Protein AF-0000000071098295 (afdb_homodimer)

pLDDT: mean 91.67, std 8.55, range [56.56, 98.81]

Secondary structure (DSSP, 8-state):
-EEEEEEE--GGGHHHHHHHHHHHHHHHHHHS-TT---GGG-----HHHHHHHHHSSS-S-EEEEEEEESSHHHHHHT--EEEEEEEEEEEEETTTEEEEEE--EEE-GGGTTSSHHHHHHHHHHHHHHHTT-SEEEEEEETT-HHHHHHHHHTT-EEHHHHS-EEEEEEEHHHHHHHHHH----EETTEEEEE-/-EEEEEEE--GGGHHHHHHHHHHHHHHHHHHS-TT---GGG-----HHHHHHHHHSSS-S-EEEEEEEESSHHHHHHT--EEEEEEEEEEEEETTTEEEEEE--EEE-GGGTTSSHHHHHHHHHHHHHHHTT-SEEEEEEETT-HHHHHHHHHTT-EEHHHHS-EEEEEEEHHHHHHHHHH----EETTEEEEE-

Solvent-accessible surface area (backbone atoms only — not comparable to full-atom values): 20412 Å² total; per-residue (Å²): 93,38,37,36,37,39,28,73,58,51,76,84,43,24,60,58,50,41,52,50,52,52,47,52,34,51,54,49,61,72,65,49,59,94,77,43,76,60,66,83,52,45,71,67,52,45,44,66,53,52,34,49,40,43,66,45,99,71,50,52,32,48,42,34,33,30,29,44,20,75,36,70,70,37,52,75,64,68,66,54,45,78,47,30,39,36,33,41,24,59,33,51,32,80,24,60,33,50,21,22,35,34,60,46,71,49,62,46,76,91,64,60,92,70,67,52,63,63,51,54,49,31,52,47,41,43,53,30,48,75,72,63,25,41,31,40,33,34,72,44,51,68,84,41,55,68,61,52,52,54,42,45,74,61,61,37,42,48,38,29,76,53,61,36,36,33,38,34,36,32,46,46,68,48,39,52,51,41,48,72,67,60,66,76,45,77,56,96,61,33,37,42,44,80,92,94,38,38,35,38,39,29,74,59,51,75,85,42,24,60,58,50,41,53,52,52,52,48,51,35,50,54,49,63,71,66,49,60,93,79,43,75,60,64,82,53,43,71,67,52,45,41,66,53,51,34,49,39,43,67,44,98,72,49,53,33,48,42,35,33,30,28,44,19,76,37,70,69,38,52,75,65,68,66,53,46,78,48,31,37,37,33,42,24,58,31,52,31,81,24,60,33,49,21,22,35,33,61,46,72,48,63,44,76,92,64,61,93,68,68,51,64,63,50,52,50,32,53,47,42,43,52,31,49,75,71,62,25,42,30,39,32,35,72,44,52,67,82,41,56,69,60,53,51,55,42,46,72,61,61,37,43,46,38,29,77,53,61,34,36,34,40,34,36,33,46,46,68,49,38,53,50,40,48,71,66,60,68,76,43,76,57,96,58,32,36,42,44,81,94

Structure (mmCIF, N/CA/C/O backbone):
data_AF-0000000071098295-model_v1
#
loop_
_entity.id
_entity.type
_entity.pdbx_description
1 polymer 'N-acetyltransferase domain-containing protein'
#
loop_
_atom_site.group_PDB
_atom_site.id
_atom_site.type_symbol
_atom_site.label_atom_id
_atom_site.label_alt_id
_atom_site.label_comp_id
_atom_site.label_asym_id
_atom_site.label_entity_id
_atom_site.label_seq_id
_atom_site.pdbx_PDB_ins_code
_atom_site.Cartn_x
_atom_site.Cartn_y
_atom_site.Cartn_z
_atom_site.occupancy
_atom_site.B_iso_or_equiv
_atom_site.auth_seq_id
_atom_site.auth_comp_id
_atom_site.auth_asym_id
_atom_site.auth_atom_id
_atom_site.pdbx_PDB_model_num
ATOM 1 N N . MET A 1 1 ? -6.328 35.625 16.609 1 88.81 1 MET A N 1
ATOM 2 C CA . MET A 1 1 ? -6.93 34.531 15.852 1 88.81 1 MET A CA 1
ATOM 3 C C . MET A 1 1 ? -5.887 33.844 14.992 1 88.81 1 MET A C 1
ATOM 5 O O . MET A 1 1 ? -5.094 34.469 14.312 1 88.81 1 MET A O 1
ATOM 9 N N . VAL A 1 2 ? -5.77 32.594 15.172 1 93.06 2 VAL A N 1
ATOM 10 C CA . VAL A 1 2 ? -4.848 31.797 14.367 1 93.06 2 VAL A CA 1
ATOM 11 C C . VAL A 1 2 ? -5.586 31.203 13.164 1 93.06 2 VAL A C 1
ATOM 13 O O . VAL A 1 2 ? -6.719 30.734 13.297 1 93.06 2 VAL A O 1
ATOM 16 N N . TYR A 1 3 ? -4.961 31.359 12 1 94.81 3 TYR A N 1
ATOM 17 C CA . TYR A 1 3 ? -5.543 30.828 10.773 1 94.81 3 TYR A CA 1
ATOM 18 C C . TYR A 1 3 ? -4.734 29.641 10.266 1 94.81 3 TYR A C 1
ATOM 20 O O . TYR A 1 3 ? -3.506 29.703 10.172 1 94.81 3 TYR A O 1
ATOM 28 N N . TYR A 1 4 ? -5.398 28.578 9.992 1 95.88 4 TYR A N 1
ATOM 29 C CA . TYR A 1 4 ? -4.793 27.422 9.32 1 95.88 4 TYR A CA 1
ATOM 30 C C . TYR A 1 4 ? -5.348 27.266 7.914 1 95.88 4 TYR A C 1
ATOM 32 O O . TYR A 1 4 ? -6.559 27.359 7.699 1 95.88 4 TYR A O 1
ATOM 40 N N . VAL A 1 5 ? -4.477 27.094 6.945 1 96.62 5 VAL A N 1
ATOM 41 C CA . VAL A 1 5 ? -4.887 26.891 5.559 1 96.62 5 VAL A CA 1
ATOM 42 C C . VAL A 1 5 ? -4.418 25.516 5.09 1 96.62 5 VAL A C 1
ATOM 44 O O . VAL A 1 5 ? -3.229 25.188 5.16 1 96.62 5 VAL A O 1
ATOM 47 N N . ILE A 1 6 ? -5.312 24.672 4.633 1 96.88 6 ILE A N 1
ATOM 48 C CA . ILE A 1 6 ? -4.996 23.375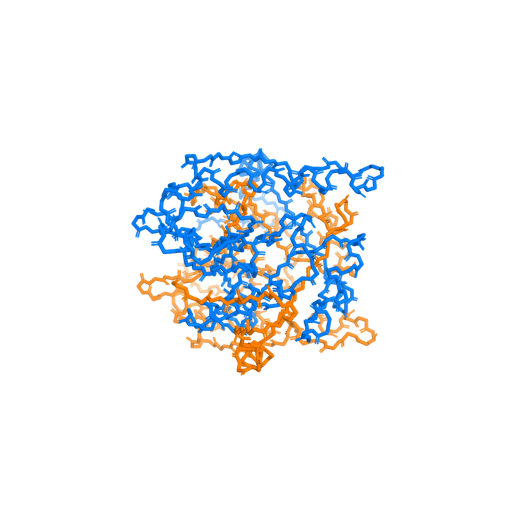 4.027 1 96.88 6 ILE A CA 1
ATOM 49 C C . ILE A 1 6 ? -5.066 23.484 2.506 1 96.88 6 ILE A C 1
ATOM 51 O O . ILE A 1 6 ? -6.059 23.984 1.959 1 96.88 6 ILE A O 1
ATOM 55 N N . ARG A 1 7 ? -4.07 23.094 1.853 1 97.38 7 ARG A N 1
ATOM 56 C CA . ARG A 1 7 ? -4.023 23.172 0.395 1 97.38 7 ARG A CA 1
ATOM 57 C C . ARG A 1 7 ? -3.154 22.062 -0.178 1 97.38 7 ARG A C 1
ATOM 59 O O . ARG A 1 7 ? -2.4 21.406 0.554 1 97.38 7 ARG A O 1
ATOM 66 N N . LYS A 1 8 ? -3.311 21.859 -1.551 1 98.25 8 LYS A N 1
ATOM 67 C CA . LYS A 1 8 ? -2.443 20.906 -2.244 1 98.25 8 LYS A CA 1
ATOM 68 C C . LYS A 1 8 ? -0.991 21.375 -2.227 1 98.25 8 LYS A C 1
ATOM 70 O O . LYS A 1 8 ? -0.716 22.562 -2.35 1 98.25 8 LYS A O 1
ATOM 75 N N . GLY A 1 9 ? -0.051 20.453 -2.047 1 98.56 9 GLY A N 1
ATOM 76 C CA . GLY A 1 9 ? 1.371 20.75 -2.088 1 98.56 9 GLY A CA 1
ATOM 77 C C . GLY A 1 9 ? 1.841 21.234 -3.447 1 98.56 9 GLY A C 1
ATOM 78 O O . GLY A 1 9 ? 1.305 20.828 -4.477 1 98.56 9 GLY A O 1
ATOM 79 N N . ARG A 1 10 ? 2.834 22.109 -3.428 1 98.19 10 ARG A N 1
ATOM 80 C CA . ARG A 1 10 ? 3.492 22.641 -4.617 1 98.19 10 ARG A CA 1
ATOM 81 C C . ARG A 1 10 ? 4.984 22.328 -4.609 1 98.19 10 ARG A C 1
ATOM 83 O O . ARG A 1 10 ? 5.531 21.922 -3.582 1 98.19 10 ARG A O 1
ATOM 90 N N . PRO A 1 11 ? 5.605 22.438 -5.805 1 98.25 11 PRO A N 1
ATOM 91 C CA . PRO A 1 11 ? 7.035 22.125 -5.852 1 98.25 11 PRO A CA 1
ATOM 92 C C . PRO A 1 11 ? 7.844 22.891 -4.809 1 98.25 11 PRO A C 1
ATOM 94 O O . PRO A 1 11 ? 8.75 22.312 -4.188 1 98.25 11 PRO A O 1
ATOM 97 N N . ASP A 1 12 ? 7.496 24.078 -4.52 1 97.81 12 ASP A N 1
ATOM 98 C CA . ASP A 1 12 ? 8.258 24.922 -3.605 1 97.81 12 ASP A CA 1
ATOM 99 C C . ASP A 1 12 ? 8.039 24.5 -2.156 1 97.81 12 ASP A C 1
ATOM 101 O O . ASP A 1 12 ? 8.766 24.938 -1.26 1 97.81 12 ASP A O 1
ATOM 105 N N . ASP A 1 13 ? 7.066 23.641 -1.934 1 98.44 13 ASP A N 1
ATOM 106 C CA . ASP A 1 13 ? 6.777 23.172 -0.58 1 98.44 13 ASP A CA 1
ATOM 107 C C . ASP A 1 13 ? 7.652 21.984 -0.207 1 98.44 13 ASP A C 1
ATOM 109 O O . ASP A 1 13 ? 7.645 21.531 0.941 1 98.44 13 ASP A O 1
ATOM 113 N N . CYS A 1 14 ? 8.445 21.453 -1.119 1 98.5 14 CYS A N 1
ATOM 114 C CA . CYS A 1 14 ? 9.102 20.156 -0.92 1 98.5 14 CYS A CA 1
ATOM 115 C C . CYS A 1 14 ? 10.18 20.266 0.15 1 98.5 14 CYS A C 1
ATOM 117 O O . CYS A 1 14 ? 10.477 19.281 0.84 1 98.5 14 CYS A O 1
ATOM 119 N N . GLY A 1 15 ? 10.773 21.406 0.298 1 98.44 15 GLY A N 1
ATOM 120 C CA . GLY A 1 15 ? 11.688 21.594 1.414 1 98.44 15 GLY A CA 1
ATOM 121 C C . GLY A 1 15 ? 11.023 21.422 2.766 1 98.44 15 GLY A C 1
ATOM 122 O O . GLY A 1 15 ? 11.547 20.719 3.637 1 98.44 15 GLY A O 1
ATOM 123 N N . ALA A 1 16 ? 9.914 22.094 2.936 1 98.44 16 ALA A N 1
ATOM 124 C CA . ALA A 1 16 ? 9.148 21.984 4.176 1 98.44 16 ALA A CA 1
ATOM 125 C C . ALA A 1 16 ? 8.633 20.562 4.371 1 98.44 16 ALA A C 1
ATOM 127 O O . ALA A 1 16 ? 8.617 20.047 5.496 1 98.44 16 ALA A O 1
ATOM 128 N N . LEU A 1 17 ? 8.195 19.953 3.279 1 98.5 17 LEU A N 1
ATOM 129 C CA . LEU A 1 17 ? 7.742 18.562 3.354 1 98.5 17 LEU A CA 1
ATOM 130 C C . LEU A 1 17 ? 8.844 17.656 3.887 1 98.5 17 LEU A C 1
ATOM 132 O O . LEU A 1 17 ? 8.617 16.859 4.797 1 98.5 17 LEU A O 1
ATOM 136 N N . PHE A 1 18 ? 10.039 17.828 3.314 1 98.44 18 PHE A N 1
ATOM 137 C CA . PHE A 1 18 ? 11.156 16.984 3.732 1 98.44 18 PHE A CA 1
ATOM 138 C C . PHE A 1 18 ? 11.484 17.219 5.203 1 98.44 18 PHE A C 1
ATOM 140 O O . PHE A 1 18 ? 11.766 16.266 5.938 1 98.44 18 PHE A O 1
ATOM 147 N N . ARG A 1 19 ? 11.469 18.438 5.617 1 97.81 19 ARG A N 1
ATOM 148 C CA . ARG A 1 19 ? 11.695 18.766 7.023 1 97.81 19 ARG A CA 1
ATOM 149 C C . ARG A 1 19 ? 10.688 18.047 7.918 1 97.81 19 ARG A C 1
ATOM 151 O O . ARG A 1 19 ? 11.062 17.453 8.93 1 97.81 19 ARG A O 1
ATOM 158 N N . LEU A 1 20 ? 9.438 18.109 7.594 1 97.56 20 LEU A N 1
ATOM 159 C CA . LEU A 1 20 ? 8.383 17.5 8.391 1 97.56 20 LEU A CA 1
ATOM 160 C C . LEU A 1 20 ? 8.508 15.984 8.375 1 97.56 20 LEU A C 1
ATOM 162 O O . LEU A 1 20 ? 8.266 15.328 9.391 1 97.56 20 LEU A O 1
ATOM 166 N N . VAL A 1 21 ? 8.836 15.367 7.238 1 96.88 21 VAL A N 1
ATOM 167 C CA . VAL A 1 21 ? 9.07 13.93 7.141 1 96.88 21 VAL A CA 1
ATOM 168 C C . VAL A 1 21 ? 10.164 13.516 8.117 1 96.88 21 VAL A C 1
ATOM 170 O O . VAL A 1 21 ? 10.023 12.523 8.844 1 96.88 21 VAL A O 1
ATOM 173 N N . THR A 1 22 ? 11.195 14.312 8.141 1 95.12 22 THR A N 1
ATOM 174 C CA . THR A 1 22 ? 12.305 14.031 9.047 1 95.12 22 THR A CA 1
ATOM 175 C C . THR A 1 22 ? 11.867 14.156 10.5 1 95.12 22 THR A C 1
ATOM 177 O O . THR A 1 22 ? 12.281 13.359 11.352 1 95.12 22 THR A O 1
ATOM 180 N N . GLU A 1 23 ? 11.047 15.086 10.766 1 92.31 23 GLU A N 1
ATOM 181 C CA . GLU A 1 23 ? 10.523 15.273 12.109 1 92.31 23 GLU A CA 1
ATOM 182 C C . GLU A 1 23 ? 9.672 14.078 12.539 1 92.31 23 GLU A C 1
ATOM 184 O O . GLU A 1 23 ? 9.719 13.656 13.695 1 92.31 23 GLU A O 1
ATOM 189 N N . THR A 1 24 ? 8.859 13.555 11.633 1 89.81 24 THR A N 1
ATOM 190 C CA . THR A 1 24 ? 8.039 12.391 11.938 1 89.81 24 THR A CA 1
ATOM 191 C C . THR A 1 24 ? 8.914 11.195 12.305 1 89.81 24 THR A C 1
ATOM 193 O O . THR A 1 24 ? 8.602 10.453 13.234 1 89.81 24 THR A O 1
ATOM 196 N N . ALA A 1 25 ? 9.961 11.016 11.516 1 88.12 25 ALA A N 1
ATOM 197 C CA . ALA A 1 25 ? 10.891 9.914 11.766 1 88.12 25 ALA A CA 1
ATOM 198 C C . ALA A 1 25 ? 11.539 10.047 13.141 1 88.12 25 ALA A C 1
ATOM 200 O O . ALA A 1 25 ? 11.68 9.055 13.867 1 88.12 25 ALA A O 1
ATOM 201 N N . GLU A 1 26 ? 11.898 11.266 13.461 1 86.19 26 GLU A N 1
ATOM 202 C CA . GLU A 1 26 ? 12.516 11.531 14.758 1 86.19 26 GLU A CA 1
ATOM 203 C C . GLU A 1 26 ? 11.531 11.281 15.898 1 86.19 26 GLU A C 1
ATOM 205 O O . GLU A 1 26 ? 11.898 10.703 16.922 1 86.19 26 GLU A O 1
ATOM 210 N N . PHE A 1 27 ? 10.359 11.766 15.688 1 83.38 27 PHE A N 1
ATOM 211 C CA . PHE A 1 27 ? 9.32 11.562 16.688 1 83.38 27 PHE A CA 1
ATOM 212 C C . PHE A 1 27 ? 9.094 10.07 16.938 1 83.38 27 PHE A C 1
ATOM 214 O O . PHE A 1 27 ? 9 9.641 18.094 1 83.38 27 PHE A O 1
ATOM 221 N N . SER A 1 28 ? 9.031 9.305 15.883 1 80.69 28 SER A N 1
ATOM 222 C CA . SER A 1 28 ? 8.82 7.863 15.969 1 80.69 28 SER A CA 1
ATOM 223 C C . SER A 1 28 ? 9.992 7.172 16.656 1 80.69 28 SER A C 1
ATOM 225 O O . SER A 1 28 ? 9.797 6.23 17.438 1 80.69 28 SER A O 1
ATOM 227 N N . SER A 1 29 ? 11.148 7.59 16.375 1 78.38 29 SER A N 1
ATOM 228 C CA . SER A 1 29 ? 12.352 6.992 16.953 1 78.38 29 SER A CA 1
ATOM 229 C C . SER A 1 29 ? 12.414 7.211 18.453 1 78.38 29 SER A C 1
ATOM 231 O O . SER A 1 29 ? 12.961 6.379 19.188 1 78.38 29 SER A O 1
ATOM 233 N N . GLN A 1 30 ? 11.891 8.297 18.859 1 76.06 30 GLN A N 1
ATOM 234 C CA . GLN A 1 30 ? 11.922 8.641 20.281 1 76.06 30 GLN A CA 1
ATOM 235 C C . GLN A 1 30 ? 10.906 7.809 21.062 1 76.06 30 GLN A C 1
ATOM 237 O O . GLN A 1 30 ? 11.039 7.648 22.281 1 76.06 30 GLN A O 1
ATOM 242 N N . LYS A 1 31 ? 9.961 7.355 20.438 1 76.75 31 LYS A N 1
ATOM 243 C CA . LYS A 1 31 ? 8.875 6.668 21.125 1 76.75 31 LYS A CA 1
ATOM 244 C C . LYS A 1 31 ? 8.984 5.156 20.953 1 76.75 31 LYS A C 1
ATOM 246 O O . LYS A 1 31 ? 8.312 4.398 21.672 1 76.75 31 LYS A O 1
ATOM 251 N N . LYS A 1 32 ? 9.758 4.859 20.094 1 69.06 32 LYS A N 1
ATOM 252 C CA . LYS A 1 32 ? 9.867 3.449 19.734 1 69.06 32 LYS A CA 1
ATOM 253 C C . LYS A 1 32 ? 10.477 2.641 20.875 1 69.06 32 LYS A C 1
ATOM 255 O O . LYS A 1 32 ? 11.266 3.164 21.656 1 69.06 32 LYS A O 1
ATOM 260 N N . HIS A 1 33 ? 9.867 1.413 20.984 1 64.25 33 HIS A N 1
ATOM 261 C CA . HIS A 1 33 ? 10.344 0.45 21.969 1 64.25 33 HIS A CA 1
ATOM 262 C C . HIS A 1 33 ? 11.82 0.138 21.766 1 64.25 33 HIS A C 1
ATOM 264 O O . HIS A 1 33 ? 12.305 0.112 20.625 1 64.25 33 HIS A O 1
ATOM 270 N N . PRO A 1 34 ? 12.297 -0.112 22.938 1 60.75 34 PRO A N 1
ATOM 271 C CA . PRO A 1 34 ? 13.672 -0.623 22.891 1 60.75 34 PRO A CA 1
ATOM 272 C C . PRO A 1 34 ? 13.789 -1.942 22.141 1 60.75 34 PRO A C 1
ATOM 274 O O . PRO A 1 34 ? 12.898 -2.797 22.234 1 60.75 34 PRO A O 1
ATOM 277 N N . GLY A 1 35 ? 14.359 -1.912 20.797 1 58.19 35 GLY A N 1
ATOM 278 C CA . GLY A 1 35 ? 14.57 -3.1 19.984 1 58.19 35 GLY A CA 1
ATOM 279 C C . GLY A 1 35 ? 14.047 -2.955 18.578 1 58.19 35 GLY A C 1
ATOM 280 O O . GLY A 1 35 ? 14.242 -3.844 17.734 1 58.19 35 GLY A O 1
ATOM 281 N N . SER A 1 36 ? 13.289 -1.967 18.469 1 61.66 36 SER A N 1
ATOM 282 C CA . SER A 1 36 ? 12.859 -1.739 17.094 1 61.66 36 SER A CA 1
ATOM 283 C C . SER A 1 36 ? 14.031 -1.365 16.203 1 61.66 36 SER A C 1
ATOM 285 O O . SER A 1 36 ? 14.984 -0.717 16.641 1 61.66 36 SER A O 1
ATOM 287 N N . ASP A 1 37 ? 14.367 -2.09 15.156 1 59.22 37 ASP A N 1
ATOM 288 C CA . ASP A 1 37 ? 15.484 -1.801 14.266 1 59.22 37 ASP A CA 1
ATOM 289 C C . ASP A 1 37 ? 15.195 -0.568 13.406 1 59.22 37 ASP A C 1
ATOM 291 O O . ASP A 1 37 ? 16.062 -0.119 12.648 1 59.22 37 ASP A O 1
ATOM 295 N N . ASP A 1 38 ? 14.383 0.344 13.797 1 56.88 38 ASP A N 1
ATOM 296 C CA . ASP A 1 38 ? 13.984 1.62 13.203 1 56.88 38 ASP A CA 1
ATOM 297 C C . ASP A 1 38 ? 14.133 1.594 11.688 1 56.88 38 ASP A C 1
ATOM 299 O O . ASP A 1 38 ? 14.164 2.645 11.039 1 56.88 38 ASP A O 1
ATOM 303 N N . ARG A 1 39 ? 14.312 0.585 11.102 1 63.72 39 ARG A N 1
ATOM 304 C CA . ARG A 1 39 ? 14.734 0.533 9.703 1 63.72 39 ARG A CA 1
ATOM 305 C C . ARG A 1 39 ? 13.609 0.969 8.773 1 63.72 39 ARG A C 1
ATOM 307 O O . ARG A 1 39 ? 13.859 1.561 7.719 1 63.72 39 ARG A O 1
ATOM 314 N N . ASP A 1 40 ? 12.406 0.859 9.211 1 69.62 40 ASP A N 1
ATOM 315 C CA . ASP A 1 40 ? 11.289 1.168 8.312 1 69.62 40 ASP A CA 1
ATOM 316 C C . ASP A 1 40 ? 11.023 2.67 8.266 1 69.62 40 ASP A C 1
ATOM 318 O O . ASP A 1 40 ? 10.484 3.182 7.285 1 69.62 40 ASP A O 1
ATOM 322 N N . THR A 1 41 ? 11.547 3.363 9.344 1 77 41 THR A N 1
ATOM 323 C CA . THR A 1 41 ? 11.273 4.797 9.391 1 77 41 THR A CA 1
ATOM 324 C C . THR A 1 41 ? 12.547 5.598 9.125 1 77 41 THR A C 1
ATOM 326 O O . THR A 1 41 ? 12.562 6.816 9.312 1 77 41 THR A O 1
ATOM 329 N N . THR A 1 42 ? 13.492 4.859 8.766 1 85.81 42 THR A N 1
ATOM 330 C CA . THR A 1 42 ? 14.688 5.578 8.344 1 85.81 42 THR A CA 1
ATOM 331 C C . THR A 1 42 ? 14.438 6.328 7.035 1 85.81 42 THR A C 1
ATOM 333 O O . THR A 1 42 ? 14.008 5.734 6.047 1 85.81 42 THR A O 1
ATOM 336 N N . VAL A 1 43 ? 14.789 7.586 7.094 1 93.38 43 VAL A N 1
ATOM 337 C CA . VAL A 1 43 ? 14.531 8.43 5.93 1 93.38 43 VAL A CA 1
ATOM 338 C C . VAL A 1 43 ? 15.602 8.188 4.875 1 93.38 43 VAL A C 1
ATOM 340 O O . VAL A 1 43 ? 16.781 8.477 5.102 1 93.38 43 VAL A O 1
ATOM 343 N N . GLU A 1 44 ? 15.203 7.66 3.795 1 94.06 44 GLU A N 1
ATOM 344 C CA . GLU A 1 44 ? 16.109 7.422 2.674 1 94.06 44 GLU A CA 1
ATOM 345 C C . GLU A 1 44 ?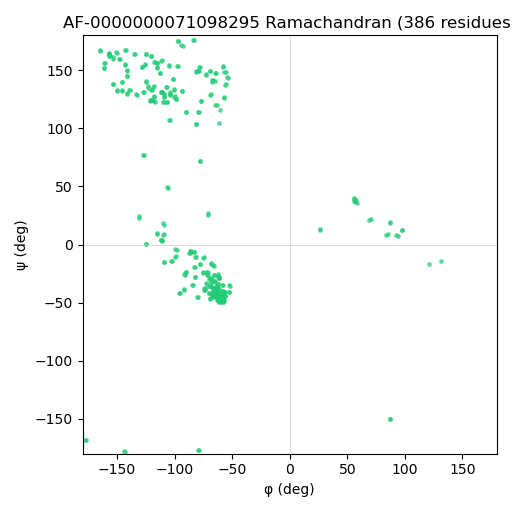 15.773 8.328 1.493 1 94.06 44 GLU A C 1
ATOM 347 O O . GLU A 1 44 ? 16.391 8.234 0.436 1 94.06 44 GLU A O 1
ATOM 352 N N . THR A 1 45 ? 14.836 9.203 1.657 1 96.19 45 THR A N 1
ATOM 353 C CA . THR A 1 45 ? 14.461 10.172 0.641 1 96.19 45 THR A CA 1
ATOM 354 C C . THR A 1 45 ? 15.148 11.516 0.889 1 96.19 45 THR A C 1
ATOM 356 O O . THR A 1 45 ? 15.961 11.633 1.812 1 96.19 45 THR A O 1
ATOM 359 N N . SER A 1 46 ? 14.984 12.438 0.001 1 97.62 46 SER A N 1
ATOM 360 C CA . SER A 1 46 ? 15.469 13.812 0.066 1 97.62 46 SER A CA 1
ATOM 361 C C . SER A 1 46 ? 14.461 14.789 -0.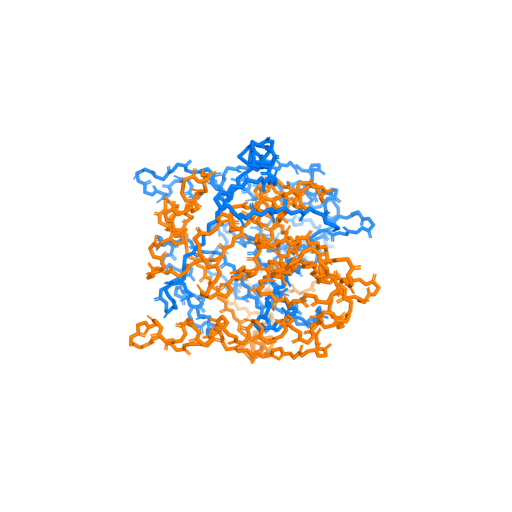533 1 97.62 46 SER A C 1
ATOM 363 O O . SER A 1 46 ? 13.461 14.367 -1.129 1 97.62 46 SER A O 1
ATOM 365 N N . GLU A 1 47 ? 14.773 16.062 -0.233 1 98.25 47 GLU A N 1
ATOM 366 C CA . GLU A 1 47 ? 13.938 17.078 -0.849 1 98.25 47 GLU A CA 1
ATOM 367 C C . GLU A 1 47 ? 13.859 16.891 -2.361 1 98.25 47 GLU A C 1
ATOM 369 O O . GLU A 1 47 ? 12.781 17.016 -2.953 1 98.25 47 GLU A O 1
ATOM 374 N N . GLU A 1 48 ? 14.945 16.562 -2.965 1 98.06 48 GLU A N 1
ATOM 375 C CA . GLU A 1 48 ? 15.031 16.406 -4.414 1 98.06 48 GLU A CA 1
ATOM 376 C C . GLU A 1 48 ? 14.219 15.195 -4.875 1 98.06 48 GLU A C 1
ATOM 378 O O . GLU A 1 48 ? 13.508 15.266 -5.875 1 98.06 48 GLU A O 1
ATOM 383 N N . ILE A 1 49 ? 14.312 14.156 -4.191 1 97.69 49 ILE A N 1
ATOM 384 C CA . ILE A 1 49 ? 13.609 12.93 -4.535 1 97.69 49 ILE A CA 1
ATOM 385 C C . ILE A 1 49 ? 12.102 13.148 -4.391 1 97.69 49 ILE A C 1
ATOM 387 O O . ILE A 1 49 ? 11.328 12.773 -5.277 1 97.69 49 ILE A O 1
ATOM 391 N N . LEU A 1 50 ? 11.711 13.781 -3.266 1 98.38 50 LEU A N 1
ATOM 392 C CA . LEU A 1 50 ? 10.297 14.062 -3.045 1 98.38 50 LEU A CA 1
ATOM 393 C C . LEU A 1 50 ? 9.75 14.969 -4.141 1 98.38 50 LEU A C 1
ATOM 395 O O . LEU A 1 50 ? 8.641 14.742 -4.641 1 98.38 50 LEU A O 1
ATOM 399 N N . ARG A 1 51 ? 10.508 15.977 -4.492 1 98.5 51 ARG A N 1
ATOM 400 C CA . ARG A 1 51 ? 10.094 16.906 -5.535 1 98.5 51 ARG A CA 1
ATOM 401 C C . ARG A 1 51 ? 9.93 16.188 -6.871 1 98.5 51 ARG A C 1
ATOM 403 O O . ARG A 1 51 ? 8.922 16.375 -7.562 1 98.5 51 ARG A O 1
ATOM 410 N N . ARG A 1 52 ? 10.836 15.398 -7.223 1 97.69 52 ARG A N 1
ATOM 411 C CA . ARG A 1 52 ? 10.789 14.641 -8.469 1 97.69 52 ARG A CA 1
ATOM 412 C C . ARG A 1 52 ? 9.594 13.695 -8.484 1 97.69 52 ARG A C 1
ATOM 414 O O . ARG A 1 52 ? 8.836 13.664 -9.461 1 97.69 52 ARG A O 1
ATOM 421 N N . ASP A 1 53 ? 9.422 12.977 -7.438 1 97.88 53 ASP A N 1
ATOM 422 C CA . ASP A 1 53 ? 8.414 11.93 -7.391 1 97.88 53 ASP A CA 1
ATOM 423 C C . ASP A 1 53 ? 7.008 12.523 -7.324 1 97.88 53 ASP A C 1
ATOM 425 O O . ASP A 1 53 ? 6.047 11.906 -7.797 1 97.88 53 ASP A O 1
ATOM 429 N N . ALA A 1 54 ? 6.859 13.727 -6.793 1 98.31 54 ALA A N 1
ATOM 430 C CA . ALA A 1 54 ? 5.539 14.336 -6.621 1 98.31 54 ALA A CA 1
ATOM 431 C C . ALA A 1 54 ? 5.16 15.172 -7.84 1 98.31 54 ALA A C 1
ATOM 433 O O . ALA A 1 54 ? 3.975 15.398 -8.102 1 98.31 54 ALA A O 1
ATOM 434 N N . PHE A 1 55 ? 6.109 15.688 -8.594 1 97.94 55 PHE A N 1
ATOM 435 C CA . PHE A 1 55 ? 5.777 16.688 -9.602 1 97.94 55 PHE A CA 1
ATOM 436 C C . PHE A 1 55 ? 6.398 16.328 -10.945 1 97.94 55 PHE A C 1
ATOM 438 O O . PHE A 1 55 ? 6.527 17.172 -11.828 1 97.94 55 PHE A O 1
ATOM 445 N N . SER A 1 56 ? 6.688 15.117 -11.211 1 94.94 56 SER A N 1
ATOM 446 C CA . SER A 1 56 ? 7.117 14.656 -12.523 1 94.94 56 SER A CA 1
ATOM 447 C C . SER A 1 56 ? 5.93 14.469 -13.461 1 94.94 56 SER A C 1
ATOM 449 O O . SER A 1 56 ? 4.793 14.781 -13.102 1 94.94 56 SER A O 1
ATOM 451 N N . ASP A 1 57 ? 6.109 13.969 -14.742 1 92.75 57 ASP A N 1
ATOM 452 C CA . ASP A 1 57 ? 5.055 13.711 -15.719 1 92.75 57 ASP A CA 1
ATOM 453 C C . ASP A 1 57 ? 4.137 12.586 -15.25 1 92.75 57 ASP A C 1
ATOM 455 O O . ASP A 1 57 ? 2.979 12.508 -15.664 1 92.75 57 ASP A O 1
ATOM 459 N N . ARG A 1 58 ? 4.664 11.711 -14.422 1 91.75 58 ARG A N 1
ATOM 460 C CA . ARG A 1 58 ? 3.9 10.633 -13.805 1 91.75 58 ARG A CA 1
ATOM 461 C C . ARG A 1 58 ? 4.078 10.641 -12.289 1 91.75 58 ARG A C 1
ATOM 463 O O . ARG A 1 58 ? 4.816 9.82 -11.742 1 91.75 58 ARG A O 1
ATOM 470 N N . PRO A 1 59 ? 3.416 11.547 -11.641 1 96.31 59 PRO A N 1
ATOM 471 C CA . PRO A 1 59 ? 3.609 11.664 -10.195 1 96.31 59 PRO A CA 1
ATOM 472 C C . PRO A 1 59 ? 3.342 10.359 -9.453 1 96.31 59 PRO A C 1
ATOM 474 O O . PRO A 1 59 ? 2.379 9.656 -9.758 1 96.31 59 PRO A O 1
ATOM 477 N N . GLN A 1 60 ? 4.184 10.086 -8.531 1 96.94 60 GLN A N 1
ATOM 478 C CA . GLN A 1 60 ? 4.082 8.859 -7.746 1 96.94 60 GLN A CA 1
ATOM 479 C C . GLN A 1 60 ? 3.236 9.07 -6.496 1 96.94 60 GLN A C 1
ATOM 481 O O . GLN A 1 60 ? 2.771 8.102 -5.883 1 96.94 60 GLN A O 1
ATOM 486 N N . PHE A 1 61 ? 3.18 10.312 -6.094 1 98.44 61 PHE A N 1
ATOM 487 C CA . PHE A 1 61 ? 2.326 10.664 -4.965 1 98.44 61 PHE A CA 1
ATOM 488 C C . PHE A 1 61 ? 1.96 12.148 -5.004 1 98.44 61 PHE A C 1
ATOM 490 O O . PHE A 1 61 ? 2.504 12.906 -5.812 1 98.44 61 PHE A O 1
ATOM 497 N N . SER A 1 62 ? 0.977 12.5 -4.262 1 98.5 62 SER A N 1
ATOM 498 C CA . SER A 1 62 ? 0.62 13.891 -3.982 1 98.5 62 SER A CA 1
ATOM 499 C C . SER A 1 62 ? 0.561 14.156 -2.482 1 98.5 62 SER A C 1
ATOM 501 O O . SER A 1 62 ? 0.635 13.219 -1.68 1 98.5 62 SER A O 1
ATOM 503 N N . PHE A 1 63 ? 0.577 15.383 -2.162 1 98.81 63 PHE A N 1
ATOM 504 C CA . PHE A 1 63 ? 0.504 15.695 -0.739 1 98.81 63 PHE A CA 1
ATOM 505 C C . PHE A 1 63 ? -0.238 17 -0.51 1 98.81 63 PHE A C 1
ATOM 507 O O . PHE A 1 63 ? -0.455 17.766 -1.449 1 98.81 63 PHE A O 1
ATOM 514 N N . PHE A 1 64 ? -0.716 17.141 0.697 1 98.75 64 PHE A N 1
ATOM 515 C CA . PHE A 1 64 ? -1.339 18.359 1.199 1 98.75 64 PHE A CA 1
ATOM 516 C C . PHE A 1 64 ? -0.517 18.953 2.334 1 98.75 64 PHE A C 1
ATOM 518 O O . PHE A 1 64 ? 0.195 18.234 3.039 1 98.75 64 PHE A O 1
ATOM 525 N N . VAL A 1 65 ? -0.639 20.281 2.465 1 98.56 65 VAL A N 1
ATOM 526 C CA . VAL A 1 65 ? 0.082 20.953 3.549 1 98.56 65 VAL A CA 1
ATOM 527 C C . VAL A 1 65 ? -0.888 21.781 4.383 1 98.56 65 VAL A C 1
ATOM 529 O O . VAL A 1 65 ? -1.971 22.141 3.914 1 98.56 65 VAL A O 1
ATOM 532 N N . VAL A 1 66 ? -0.495 21.969 5.613 1 97.81 66 VAL A N 1
ATOM 533 C CA . VAL A 1 66 ? -1.16 22.906 6.52 1 97.81 66 VAL A CA 1
ATOM 534 C C . VAL A 1 66 ? -0.261 24.109 6.777 1 97.81 66 VAL A C 1
ATOM 536 O O . VAL A 1 66 ? 0.859 23.969 7.27 1 97.81 66 VAL A O 1
ATOM 539 N N . GLU A 1 67 ? -0.767 25.281 6.48 1 97.75 67 GLU A N 1
ATOM 540 C CA . GLU A 1 67 ? -0.086 26.531 6.801 1 97.75 67 GLU A CA 1
ATOM 541 C C . GLU A 1 67 ? -0.689 27.188 8.039 1 97.75 67 GLU A C 1
ATOM 543 O O . GLU A 1 67 ? -1.906 27.156 8.234 1 97.75 67 GLU A O 1
ATOM 548 N N . CYS A 1 68 ? 0.175 27.75 8.805 1 97.31 68 CYS A N 1
ATOM 549 C CA . CYS A 1 68 ? -0.271 28.484 9.984 1 97.31 68 CYS A CA 1
ATOM 550 C C . CYS A 1 68 ? -0.005 29.984 9.828 1 97.31 68 CYS A C 1
ATOM 552 O O . CYS A 1 68 ? 1.082 30.391 9.414 1 97.31 68 CYS A O 1
ATOM 554 N N . TYR A 1 69 ? -1.048 30.781 10.117 1 96.38 69 TYR A N 1
ATOM 555 C CA . TYR A 1 69 ? -0.987 32.219 10.164 1 96.38 69 TYR A CA 1
ATOM 556 C C . TYR A 1 69 ? -1.439 32.75 11.523 1 96.38 69 TYR A C 1
ATOM 558 O O . TYR A 1 69 ? -2.498 32.375 12.023 1 96.38 69 TYR A O 1
ATOM 566 N N . PHE A 1 70 ? -0.693 33.719 12.047 1 94.69 70 PHE A N 1
ATOM 567 C CA . PHE A 1 70 ? -0.997 34.156 13.398 1 94.69 70 PHE A CA 1
ATOM 568 C C . PHE A 1 70 ? -1.815 35.438 13.367 1 94.69 70 PHE A C 1
ATOM 570 O O . PHE A 1 70 ? -2.145 36 14.414 1 94.69 70 PHE A O 1
ATOM 577 N N . SER A 1 71 ? -2.051 36 12.156 1 94.06 71 SER A N 1
ATOM 578 C CA . SER A 1 71 ? -2.877 37.219 11.984 1 94.06 71 SER A CA 1
ATOM 579 C C . SER A 1 71 ? -3.5 37.25 10.594 1 94.06 71 SER A C 1
ATOM 581 O O . SER A 1 71 ? -3.049 36.562 9.68 1 94.06 71 SER A O 1
ATOM 583 N N . LYS A 1 72 ? -4.523 38 10.43 1 93.56 72 LYS A N 1
ATOM 584 C CA . LYS A 1 72 ? -5.152 38.219 9.125 1 93.56 72 LYS A CA 1
ATOM 585 C C . LYS A 1 72 ? -4.191 38.875 8.148 1 93.56 72 LYS A C 1
ATOM 587 O O . LYS A 1 72 ? -4.219 38.594 6.949 1 93.56 72 LYS A O 1
ATOM 592 N N . GLU A 1 73 ? -3.408 39.781 8.695 1 94.94 73 GLU A N 1
ATOM 593 C CA . GLU A 1 73 ? -2.41 40.438 7.863 1 94.94 73 GLU A CA 1
ATOM 594 C C . GLU A 1 73 ? -1.431 39.438 7.262 1 94.94 73 GLU A C 1
ATOM 596 O O . GLU A 1 73 ? -1.093 39.531 6.082 1 94.94 73 GLU A O 1
ATOM 601 N N . GLN A 1 74 ? -0.976 38.5 8.102 1 95.31 74 GLN A N 1
ATOM 602 C CA . GLN A 1 74 ? -0.081 37.438 7.629 1 95.31 74 GLN A CA 1
ATOM 603 C C . GLN A 1 74 ? -0.761 36.594 6.57 1 95.31 74 GLN A C 1
ATOM 605 O O . GLN A 1 74 ? -0.133 36.188 5.586 1 95.31 74 GLN A O 1
ATOM 610 N N . LEU A 1 75 ? -1.999 36.25 6.801 1 95.38 75 LEU A N 1
ATOM 611 C CA . LEU A 1 75 ? -2.791 35.469 5.867 1 95.38 75 LEU A CA 1
ATOM 612 C C . LEU A 1 75 ? -2.879 36.156 4.508 1 95.38 75 LEU A C 1
ATOM 614 O O . LEU A 1 75 ? -2.705 35.5 3.471 1 95.38 75 LEU A O 1
ATOM 618 N N . ASP A 1 76 ? -3.088 37.438 4.508 1 94.62 76 ASP A N 1
ATOM 619 C CA . ASP A 1 76 ? -3.225 38.188 3.277 1 94.62 76 ASP A CA 1
ATOM 620 C C . ASP A 1 76 ? -1.907 38.25 2.504 1 94.62 76 ASP A C 1
ATOM 622 O O . ASP A 1 76 ? -1.906 38.281 1.272 1 94.62 76 ASP A O 1
ATOM 626 N N . ARG A 1 77 ? -0.853 38.188 3.209 1 95.06 77 ARG A N 1
ATOM 627 C CA . ARG A 1 77 ? 0.469 38.219 2.592 1 95.06 77 ARG A CA 1
ATOM 628 C C . ARG A 1 77 ? 0.929 36.844 2.174 1 95.06 77 ARG A C 1
ATOM 630 O O . ARG A 1 77 ? 1.974 36.688 1.537 1 95.06 77 ARG A O 1
ATOM 637 N N . ASN A 1 78 ? 0.168 35.844 2.551 1 94 78 ASN A N 1
ATOM 638 C CA . ASN A 1 78 ? 0.512 34.438 2.26 1 94 78 ASN A CA 1
ATOM 639 C C . ASN A 1 78 ? 1.894 34.094 2.801 1 94 78 ASN A C 1
ATOM 641 O O . ASN A 1 78 ? 2.689 33.469 2.107 1 94 78 ASN A O 1
ATOM 645 N N . ASP A 1 79 ? 2.199 34.625 3.928 1 92.69 79 ASP A N 1
ATOM 646 C CA . ASP A 1 79 ? 3.494 34.438 4.57 1 92.69 79 ASP A CA 1
ATOM 647 C C . ASP A 1 79 ? 3.371 33.5 5.77 1 92.69 79 ASP A C 1
ATOM 649 O O . ASP A 1 79 ? 3.809 33.844 6.875 1 92.69 79 ASP A O 1
ATOM 653 N N . GLY A 1 80 ? 2.777 32.406 5.617 1 95.5 80 GLY A N 1
ATOM 654 C CA . GLY A 1 80 ? 2.594 31.453 6.688 1 95.5 80 GLY A CA 1
ATOM 655 C C . GLY A 1 80 ? 3.668 30.391 6.719 1 95.5 80 GLY A C 1
ATOM 656 O O . GLY A 1 80 ? 4.562 30.375 5.871 1 95.5 80 GLY A O 1
ATOM 657 N N . GLU A 1 81 ? 3.639 29.609 7.77 1 96.56 81 GLU A N 1
ATOM 658 C CA . GLU A 1 81 ? 4.57 28.5 7.945 1 96.56 81 GLU A CA 1
ATOM 659 C C . GLU A 1 81 ? 3.871 27.156 7.742 1 96.56 81 GLU A C 1
ATOM 661 O O . GLU A 1 81 ? 2.746 26.969 8.211 1 96.56 81 GLU A O 1
ATOM 666 N N . ILE A 1 82 ? 4.559 26.297 6.996 1 98.12 82 ILE A N 1
ATOM 667 C CA . ILE A 1 82 ? 4.016 24.953 6.832 1 98.12 82 ILE A CA 1
ATOM 668 C C . ILE A 1 82 ? 4.281 24.141 8.094 1 98.12 82 ILE A C 1
ATOM 670 O O . ILE A 1 82 ? 5.438 23.953 8.484 1 98.12 82 ILE A O 1
ATOM 674 N N . ILE A 1 83 ? 3.178 23.609 8.703 1 97.62 83 ILE A N 1
ATOM 675 C CA . ILE A 1 83 ? 3.322 23 10.016 1 97.62 83 ILE A CA 1
ATOM 676 C C . ILE A 1 83 ? 2.799 21.562 9.977 1 97.62 83 ILE A C 1
ATOM 678 O O . ILE A 1 83 ? 2.822 20.859 10.992 1 97.62 83 ILE A O 1
ATOM 682 N N . GLY A 1 84 ? 2.33 21.078 8.844 1 97.88 84 GLY A N 1
ATOM 683 C CA . GLY A 1 84 ? 1.805 19.734 8.711 1 97.88 84 GLY A CA 1
ATOM 684 C C . GLY A 1 84 ? 1.658 19.281 7.27 1 97.88 84 GLY A C 1
ATOM 685 O O . GLY A 1 84 ? 1.793 20.094 6.348 1 97.88 84 GLY A O 1
ATOM 686 N N . PHE A 1 85 ? 1.443 17.984 7.125 1 98.62 85 PHE A N 1
ATOM 687 C CA . PHE A 1 85 ? 1.247 17.438 5.793 1 98.62 85 PHE A CA 1
ATOM 688 C C . PHE A 1 85 ? 0.468 16.125 5.859 1 98.62 85 PHE A C 1
ATOM 690 O O . PHE A 1 85 ? 0.318 15.539 6.934 1 98.62 85 PHE A O 1
ATOM 697 N N . SER A 1 86 ? -0.065 15.711 4.812 1 98.56 86 SER A N 1
ATOM 698 C CA . SER A 1 86 ? -0.549 14.359 4.535 1 98.56 86 SER A CA 1
ATOM 699 C C . SER A 1 86 ? -0.255 13.953 3.094 1 98.56 86 SER A C 1
ATOM 701 O O . SER A 1 86 ? -0.16 14.805 2.209 1 98.56 86 SER A O 1
ATOM 703 N N . THR A 1 87 ? -0.057 12.695 2.885 1 98.75 87 THR A N 1
ATOM 704 C CA . THR A 1 87 ? 0.265 12.219 1.545 1 98.75 87 THR A CA 1
ATOM 705 C C . THR A 1 87 ? -0.844 11.32 1.011 1 98.75 87 THR A C 1
ATOM 707 O O . THR A 1 87 ? -1.632 10.773 1.785 1 98.75 87 THR A O 1
ATOM 710 N N . PHE A 1 88 ? -0.888 11.25 -0.297 1 98.69 88 PHE A N 1
ATOM 711 C CA . PHE A 1 88 ? -1.809 10.336 -0.967 1 98.69 88 PHE A CA 1
ATOM 712 C C . PHE A 1 88 ? -1.156 9.711 -2.195 1 98.69 88 PHE A C 1
ATOM 714 O O . PHE A 1 88 ? -0.519 10.414 -2.986 1 98.69 88 PHE A O 1
ATOM 721 N N . ASN A 1 89 ? -1.238 8.469 -2.283 1 98.5 89 ASN A N 1
ATOM 722 C CA . ASN A 1 89 ? -0.913 7.766 -3.521 1 98.5 89 ASN A CA 1
ATOM 723 C C . ASN A 1 89 ? -1.837 6.574 -3.752 1 98.5 89 ASN A C 1
ATOM 725 O O . ASN A 1 89 ? -2.451 6.07 -2.811 1 98.5 89 ASN A O 1
ATOM 729 N N . GLU A 1 90 ? -1.987 6.203 -5.012 1 97.38 90 GLU A N 1
ATOM 730 C CA . GLU A 1 90 ? -2.848 5.078 -5.363 1 97.38 90 GLU A CA 1
ATOM 731 C C . GLU A 1 90 ? -2.148 3.744 -5.109 1 97.38 90 GLU A C 1
ATOM 733 O O . GLU A 1 90 ? -0.918 3.666 -5.16 1 97.38 90 GLU A O 1
ATOM 738 N N . MET A 1 91 ? -2.895 2.777 -4.797 1 97.56 91 MET A N 1
ATOM 739 C CA . MET A 1 91 ? -2.506 1.374 -4.691 1 97.56 91 MET A CA 1
ATOM 740 C C . MET A 1 91 ? -3.629 0.46 -5.168 1 97.56 91 MET A C 1
ATOM 742 O O . MET A 1 91 ? -4.656 0.935 -5.656 1 97.56 91 MET A O 1
ATOM 746 N N . TYR A 1 92 ? -3.373 -0.888 -5.066 1 97.88 92 TYR A N 1
ATOM 747 C CA . TYR A 1 92 ? -4.41 -1.772 -5.582 1 97.88 92 TYR A CA 1
ATOM 748 C C . TYR A 1 92 ? -4.609 -2.975 -4.668 1 97.88 92 TYR A C 1
ATOM 750 O O . TYR A 1 92 ? -3.641 -3.578 -4.203 1 97.88 92 TYR A O 1
ATOM 758 N N . SER A 1 93 ? -5.797 -3.248 -4.383 1 95.94 93 SER A N 1
ATOM 759 C CA . SER A 1 93 ? -6.227 -4.449 -3.674 1 95.94 93 SER A CA 1
ATOM 760 C C . SER A 1 93 ? -6.973 -5.398 -4.605 1 95.94 93 SER A C 1
ATOM 762 O O . SER A 1 93 ? -7.969 -5.02 -5.223 1 95.94 93 SER A O 1
ATOM 764 N N . ILE A 1 94 ? -6.551 -6.609 -4.645 1 94.56 94 ILE A N 1
ATOM 765 C CA . ILE A 1 94 ? -7.223 -7.574 -5.516 1 94.56 94 ILE A CA 1
ATOM 766 C C . ILE A 1 94 ? -8.625 -7.855 -4.984 1 94.56 94 ILE A C 1
ATOM 768 O O . ILE A 1 94 ? -9.461 -8.414 -5.695 1 94.56 94 ILE A O 1
ATOM 772 N N . TYR A 1 95 ? -8.906 -7.52 -3.771 1 93.44 95 TYR A N 1
ATOM 773 C CA . TYR A 1 95 ? -10.219 -7.734 -3.16 1 93.44 95 TYR A CA 1
ATOM 774 C C . TYR A 1 95 ? -11.109 -6.516 -3.338 1 93.44 95 TYR A C 1
ATOM 776 O O . TYR A 1 95 ? -12.305 -6.645 -3.615 1 93.44 95 TYR A O 1
ATOM 784 N N . LYS A 1 96 ? -10.5 -5.305 -3.215 1 94.06 96 LYS A N 1
ATOM 785 C CA . LYS A 1 96 ? -11.297 -4.086 -3.145 1 94.06 96 LYS A CA 1
ATOM 786 C C . LYS A 1 96 ? -11.164 -3.264 -4.422 1 94.06 96 LYS A C 1
ATOM 788 O O . LYS A 1 96 ? -11.961 -2.357 -4.672 1 94.06 96 LYS A O 1
ATOM 793 N N . GLY A 1 97 ? -10.141 -3.588 -5.242 1 96.5 97 GLY A N 1
ATOM 794 C CA . GLY A 1 97 ? -9.867 -2.777 -6.418 1 96.5 97 GLY A CA 1
ATOM 795 C C . GLY A 1 97 ? -8.953 -1.601 -6.133 1 96.5 97 GLY A C 1
ATOM 796 O O . GLY A 1 97 ? -8.07 -1.685 -5.277 1 96.5 97 GLY A O 1
ATOM 797 N N . LYS A 1 98 ? -9.195 -0.537 -6.961 1 96.94 98 LYS A N 1
ATOM 798 C CA . LYS A 1 98 ? -8.391 0.669 -6.785 1 96.94 98 LYS A CA 1
ATOM 799 C C . LYS A 1 98 ? -8.508 1.202 -5.359 1 96.94 98 LYS A C 1
ATOM 801 O O . LYS A 1 98 ? -9.617 1.375 -4.844 1 96.94 98 LYS A O 1
ATOM 806 N N . SER A 1 99 ? -7.395 1.408 -4.699 1 97.5 99 SER A N 1
ATOM 807 C CA . SER A 1 99 ? -7.309 1.846 -3.309 1 97.5 99 SER A CA 1
ATOM 808 C C . SER A 1 99 ? -6.273 2.953 -3.141 1 97.5 99 SER A C 1
ATOM 810 O O . SER A 1 99 ? -5.512 3.246 -4.066 1 97.5 99 SER A O 1
ATOM 812 N N . GLY A 1 100 ? -6.348 3.615 -2.055 1 98.19 100 GLY A N 1
ATOM 813 C CA . GLY A 1 100 ? -5.375 4.648 -1.726 1 98.19 100 GLY A CA 1
ATOM 814 C C . GLY A 1 100 ? -4.477 4.273 -0.562 1 98.19 100 GLY A C 1
ATOM 815 O O . GLY A 1 100 ? -4.82 3.4 0.239 1 98.19 100 GLY A O 1
ATOM 816 N N . TYR A 1 101 ? -3.387 4.906 -0.516 1 98.56 101 TYR A N 1
ATOM 817 C CA . TYR A 1 101 ? -2.432 4.734 0.573 1 98.56 101 TYR A CA 1
ATOM 818 C C . TYR A 1 101 ? -1.938 6.086 1.081 1 98.56 101 TYR A C 1
ATOM 820 O O . TYR A 1 101 ? -1.565 6.953 0.291 1 98.56 101 TYR A O 1
ATOM 828 N N . MET A 1 102 ? -2.01 6.262 2.361 1 98.44 102 MET A N 1
ATOM 829 C CA . MET A 1 102 ? -1.435 7.422 3.041 1 98.44 102 MET A CA 1
ATOM 830 C C . MET A 1 102 ? -0.154 7.039 3.773 1 98.44 102 MET A C 1
ATOM 832 O O . MET A 1 102 ? -0.204 6.438 4.848 1 98.44 102 MET A O 1
ATOM 836 N N . SER A 1 103 ? 0.961 7.48 3.213 1 97.19 103 SER A N 1
ATOM 837 C CA . SER A 1 103 ? 2.262 7.121 3.77 1 97.19 103 SER A CA 1
ATOM 838 C C . SER A 1 103 ? 2.52 7.844 5.086 1 97.19 103 SER A C 1
ATOM 840 O O . SER A 1 103 ? 3.186 7.312 5.977 1 97.19 103 SER A O 1
ATOM 842 N N . GLY A 1 104 ? 1.994 9.047 5.109 1 95.88 104 GLY A N 1
ATOM 843 C CA . GLY A 1 104 ? 2.23 9.805 6.328 1 95.88 104 GLY A CA 1
ATOM 844 C C . GLY A 1 104 ? 1.269 10.969 6.504 1 95.88 104 GLY A C 1
ATOM 845 O O . GLY A 1 104 ? 0.792 11.539 5.523 1 95.88 104 GLY A O 1
ATOM 846 N N . MET A 1 105 ? 1.059 11.273 7.719 1 96.44 105 MET A N 1
ATOM 847 C CA . MET A 1 105 ? 0.341 12.461 8.172 1 96.44 105 MET A CA 1
ATOM 848 C C . MET A 1 105 ? 0.93 12.984 9.477 1 96.44 105 MET A C 1
ATOM 850 O O . MET A 1 105 ? 1.175 12.219 10.406 1 96.44 105 MET A O 1
ATOM 854 N N . PHE A 1 106 ? 1.139 14.312 9.438 1 95.31 106 PHE A N 1
ATOM 855 C CA . PHE A 1 106 ? 1.827 14.891 10.586 1 95.31 106 PHE A CA 1
ATOM 856 C C . PHE A 1 106 ? 1.445 16.359 10.766 1 95.31 106 PHE A C 1
ATOM 858 O O . PHE A 1 106 ? 1.281 17.078 9.789 1 95.31 106 PHE A O 1
ATOM 865 N N . VAL A 1 107 ? 1.247 16.703 11.969 1 94.5 107 VAL A N 1
ATOM 866 C CA . VAL A 1 107 ? 1.126 18.094 12.406 1 94.5 107 VAL A CA 1
ATOM 867 C C . VAL A 1 107 ? 2.098 18.375 13.547 1 94.5 107 VAL A C 1
ATOM 869 O O . VAL A 1 107 ? 2.166 17.594 14.508 1 94.5 107 VAL A O 1
ATOM 872 N N . THR A 1 108 ? 2.822 19.422 13.453 1 93.56 108 THR A N 1
ATOM 873 C CA . THR A 1 108 ? 3.781 19.781 14.492 1 93.56 108 THR A CA 1
ATOM 874 C C . THR A 1 108 ? 3.1 19.844 15.859 1 93.56 108 THR A C 1
ATOM 876 O O . THR A 1 108 ? 1.97 20.312 15.977 1 93.56 108 THR A O 1
ATOM 879 N N . SER A 1 109 ? 3.797 19.422 16.875 1 88.94 109 SER A N 1
ATOM 880 C CA . SER A 1 109 ? 3.252 19.203 18.219 1 88.94 109 SER A CA 1
ATOM 881 C C . SER A 1 109 ? 2.633 20.484 18.766 1 88.94 109 SER A C 1
ATOM 883 O O . SER A 1 109 ? 1.587 20.453 19.422 1 88.94 109 SER A O 1
ATOM 885 N N . LYS A 1 110 ? 3.182 21.625 18.469 1 89.81 110 LYS A N 1
ATOM 886 C CA . LYS A 1 110 ? 2.746 22.922 19 1 89.81 110 LYS A CA 1
ATOM 887 C C . LYS A 1 110 ? 1.352 23.281 18.5 1 89.81 110 LYS A C 1
ATOM 889 O O . LYS A 1 110 ? 0.674 24.125 19.094 1 89.81 110 LYS A O 1
ATOM 894 N N . HIS A 1 111 ? 0.932 22.641 17.453 1 90.88 111 HIS A N 1
ATOM 895 C CA . HIS A 1 111 ? -0.319 23.047 16.828 1 90.88 111 HIS A CA 1
ATOM 896 C C . HIS A 1 111 ? -1.373 21.938 16.938 1 90.88 111 HIS A C 1
ATOM 898 O O . HIS A 1 111 ? -2.43 22.031 16.312 1 90.88 111 HIS A O 1
ATOM 904 N N . ARG A 1 112 ? -1.08 20.922 17.719 1 84.75 112 ARG A N 1
ATOM 905 C CA . ARG A 1 112 ? -2.025 19.812 17.906 1 84.75 112 ARG A CA 1
ATOM 906 C C . ARG A 1 112 ? -3.137 20.203 18.875 1 84.75 112 ARG A C 1
ATOM 908 O O . ARG A 1 112 ? -2.996 21.156 19.641 1 84.75 112 ARG A O 1
ATOM 915 N N . GLY A 1 113 ? -4.293 19.562 18.703 1 80 113 GLY A N 1
ATOM 916 C CA . GLY A 1 113 ? -5.418 19.859 19.562 1 80 113 GLY A CA 1
ATOM 917 C C . GLY A 1 113 ? -6.332 20.938 19.016 1 80 113 GLY A C 1
ATOM 918 O O . GLY A 1 113 ? -7.203 21.453 19.719 1 80 113 GLY A O 1
ATOM 919 N N . ASN A 1 114 ? -6.188 21.406 17.797 1 79.5 114 ASN A N 1
ATOM 920 C CA . ASN A 1 114 ? -6.98 22.453 17.156 1 79.5 114 ASN A CA 1
ATOM 921 C C . ASN A 1 114 ? -7.887 21.891 16.062 1 79.5 114 ASN A C 1
ATOM 923 O O . ASN A 1 114 ? -8.219 22.594 15.109 1 79.5 114 ASN A O 1
ATOM 927 N N . SER A 1 115 ? -8.125 20.578 16.031 1 82.81 115 SER A N 1
ATOM 928 C CA . SER A 1 115 ? -9.023 19.906 15.109 1 82.81 115 SER A CA 1
ATOM 929 C C . SER A 1 115 ? -8.461 19.906 13.695 1 82.81 115 SER A C 1
ATOM 931 O O . SER A 1 115 ? -9.211 19.812 12.719 1 82.81 115 SER A O 1
ATOM 933 N N . LEU A 1 116 ? -7.16 20.062 13.602 1 89.56 116 LEU A N 1
ATOM 934 C CA . LEU A 1 116 ? -6.508 20.094 12.297 1 89.56 116 LEU A CA 1
ATOM 935 C C . LEU A 1 116 ? -6.449 18.688 11.695 1 89.56 116 LEU A C 1
ATOM 937 O O . LEU A 1 116 ? -6.68 18.516 10.492 1 89.56 116 LEU A O 1
ATOM 941 N N . ALA A 1 117 ? -6.227 17.719 12.539 1 89.88 117 ALA A N 1
ATOM 942 C CA . ALA A 1 117 ? -5.984 16.344 12.07 1 89.88 117 ALA A CA 1
ATOM 943 C C . ALA A 1 117 ? -7.211 15.789 11.359 1 89.88 117 ALA A C 1
ATOM 945 O O . ALA A 1 117 ? -7.109 15.258 10.25 1 89.88 117 ALA A O 1
ATOM 946 N N . PRO A 1 118 ? -8.391 16 11.961 1 90.5 118 PRO A N 1
ATOM 947 C CA . PRO A 1 118 ? -9.578 15.492 11.266 1 90.5 118 PRO A CA 1
ATOM 948 C C . PRO A 1 118 ? -9.797 16.141 9.906 1 90.5 118 PRO A C 1
ATOM 950 O O . PRO A 1 118 ? -10.18 15.469 8.945 1 90.5 118 PRO A O 1
ATOM 953 N N . VAL A 1 119 ? -9.516 17.406 9.789 1 91.94 119 VAL A N 1
ATOM 954 C CA . VAL A 1 119 ? -9.75 18.125 8.547 1 91.94 119 VAL A CA 1
ATOM 955 C C . VAL A 1 119 ? -8.695 17.734 7.512 1 91.94 119 VAL A C 1
ATOM 957 O O . VAL A 1 119 ? -9.008 17.562 6.332 1 91.94 119 VAL A O 1
ATOM 960 N N . LEU A 1 120 ? -7.5 17.578 8.008 1 94.44 120 LEU A N 1
ATOM 961 C CA . LEU A 1 120 ? -6.426 17.141 7.125 1 94.44 120 LEU A CA 1
ATOM 962 C C . LEU A 1 120 ? -6.691 15.727 6.609 1 94.44 120 LEU A C 1
ATOM 964 O O . LEU A 1 120 ? -6.523 15.453 5.418 1 94.44 120 LEU A O 1
ATOM 968 N N . PHE A 1 121 ? -7.121 14.836 7.469 1 95.94 121 PHE A N 1
ATOM 969 C CA . PHE A 1 121 ? -7.453 13.469 7.082 1 95.94 121 PHE A CA 1
ATOM 970 C C . PHE A 1 121 ? -8.602 13.453 6.078 1 95.94 121 PHE A C 1
ATOM 972 O O . PHE A 1 121 ? -8.547 12.742 5.074 1 95.94 121 PHE A O 1
ATOM 979 N N . LYS A 1 122 ? -9.586 14.219 6.359 1 94.69 122 LYS A N 1
ATOM 980 C CA . LYS A 1 122 ? -10.719 14.336 5.445 1 94.69 122 LYS A CA 1
ATOM 981 C C . LYS A 1 122 ? -10.266 14.781 4.059 1 94.69 122 LYS A C 1
ATOM 983 O O . LYS A 1 122 ? -10.789 14.32 3.047 1 94.69 122 LYS A O 1
ATOM 988 N N . THR A 1 123 ? -9.375 15.711 4.016 1 96.12 123 THR A N 1
ATOM 989 C CA . THR A 1 123 ? -8.836 16.188 2.746 1 96.12 123 THR A CA 1
ATOM 990 C C . THR A 1 123 ? -8.188 15.047 1.971 1 96.12 123 THR A C 1
ATOM 992 O O . THR A 1 123 ? -8.367 14.93 0.755 1 96.12 123 THR A O 1
ATOM 995 N N . THR A 1 124 ? -7.488 14.195 2.672 1 97.62 124 THR A N 1
ATOM 996 C CA . THR A 1 124 ? -6.84 13.039 2.064 1 97.62 124 THR A CA 1
ATOM 997 C C . THR A 1 124 ? -7.875 12.016 1.612 1 97.62 124 THR A C 1
ATOM 999 O O . THR A 1 124 ? -7.773 11.469 0.514 1 97.62 124 THR A O 1
ATOM 1002 N N . ALA A 1 125 ? -8.867 11.797 2.434 1 97.38 125 ALA A N 1
ATOM 1003 C CA . ALA A 1 125 ? -9.961 10.891 2.08 1 97.38 125 ALA A CA 1
ATOM 1004 C C . ALA A 1 125 ? -10.695 11.367 0.833 1 97.38 125 ALA A C 1
ATOM 1006 O O . ALA A 1 125 ? -11.062 10.562 -0.025 1 97.38 125 ALA A O 1
ATOM 1007 N N . LYS A 1 126 ? -10.898 12.648 0.762 1 97.19 126 LYS A N 1
ATOM 1008 C CA . LYS A 1 126 ? -11.555 13.211 -0.415 1 97.19 126 LYS A CA 1
ATOM 1009 C C . LYS A 1 126 ? -10.719 12.984 -1.672 1 97.19 126 LYS A C 1
ATOM 1011 O O . LYS A 1 126 ? -11.258 12.664 -2.732 1 97.19 126 LYS A O 1
ATOM 1016 N N . ALA A 1 127 ? -9.422 13.219 -1.581 1 97.62 127 ALA A N 1
ATOM 1017 C CA . ALA A 1 127 ? -8.531 12.938 -2.705 1 97.62 127 ALA A CA 1
ATOM 1018 C C . ALA A 1 127 ? -8.633 11.477 -3.139 1 97.62 127 ALA A C 1
ATOM 1020 O O . ALA A 1 127 ? -8.617 11.18 -4.332 1 97.62 127 ALA A O 1
ATOM 1021 N N . CYS A 1 128 ? -8.711 10.602 -2.178 1 98.12 128 CYS A N 1
ATOM 1022 C CA . CYS A 1 128 ? -8.859 9.172 -2.41 1 98.12 128 CYS A CA 1
ATOM 1023 C C . CYS A 1 128 ? -10.141 8.867 -3.174 1 98.12 128 CYS A C 1
ATOM 1025 O O . CYS A 1 128 ? -10.125 8.148 -4.172 1 98.12 128 CYS A O 1
ATOM 1027 N N . LEU A 1 129 ? -11.234 9.469 -2.74 1 97.81 129 LEU A N 1
ATOM 1028 C CA . LEU A 1 129 ? -12.523 9.289 -3.398 1 97.81 129 LEU A CA 1
ATOM 1029 C C . LEU A 1 129 ? -12.508 9.883 -4.805 1 97.81 129 LEU A C 1
ATOM 1031 O O . LEU A 1 129 ? -12.992 9.258 -5.75 1 97.81 129 LEU A O 1
ATOM 1035 N N . ASP A 1 130 ? -11.914 11.086 -4.953 1 97.56 130 ASP A N 1
ATOM 1036 C CA . ASP A 1 130 ? -11.836 11.766 -6.246 1 97.56 130 ASP A CA 1
ATOM 1037 C C . ASP A 1 130 ? -11.023 10.945 -7.246 1 97.56 130 ASP A C 1
ATOM 1039 O O . ASP A 1 130 ? -11.266 11.016 -8.453 1 97.56 130 ASP A O 1
ATOM 1043 N N . ALA A 1 131 ? -10.109 10.164 -6.746 1 96.81 131 ALA A N 1
ATOM 1044 C CA . ALA A 1 131 ? -9.273 9.328 -7.602 1 96.81 131 ALA A CA 1
ATOM 1045 C C . ALA A 1 131 ? -9.984 8.031 -7.965 1 96.81 131 ALA A C 1
ATOM 1047 O O . ALA A 1 131 ? -9.445 7.211 -8.719 1 96.81 131 ALA A O 1
ATOM 1048 N N . GLY A 1 132 ? -11.141 7.797 -7.363 1 96.44 132 GLY A N 1
ATOM 1049 C CA . GLY A 1 132 ? -11.914 6.602 -7.664 1 96.44 132 GLY A CA 1
ATOM 1050 C C . GLY A 1 132 ? -11.516 5.406 -6.82 1 96.44 132 GLY A C 1
ATOM 1051 O O . GLY A 1 132 ? -11.766 4.262 -7.199 1 96.44 132 GLY A O 1
ATOM 1052 N N . CYS A 1 133 ? -10.859 5.652 -5.723 1 97.25 133 CYS A N 1
ATOM 1053 C CA . CYS A 1 133 ? -10.414 4.582 -4.84 1 97.25 133 CYS A CA 1
ATOM 1054 C C . CYS A 1 133 ? -11.539 4.121 -3.926 1 97.25 133 CYS A C 1
ATOM 1056 O O . CYS A 1 133 ? -12.344 4.938 -3.459 1 97.25 133 CYS A O 1
ATOM 1058 N N . ASN A 1 134 ? -11.477 2.84 -3.592 1 95.56 134 ASN A N 1
ATOM 1059 C CA . ASN A 1 134 ? -12.562 2.236 -2.816 1 95.56 134 ASN A CA 1
ATOM 1060 C C . ASN A 1 134 ? -12.203 2.146 -1.336 1 95.56 134 ASN A C 1
ATOM 1062 O O . ASN A 1 134 ? -13.062 1.86 -0.503 1 95.56 134 ASN A O 1
ATOM 1066 N N . SER A 1 135 ? -10.977 2.4 -1.012 1 96.38 135 SER A N 1
ATOM 1067 C CA . SER A 1 135 ? -10.5 2.346 0.366 1 96.38 135 SER A CA 1
ATOM 1068 C C . SER A 1 135 ? -9.203 3.121 0.533 1 96.38 135 SER A C 1
ATOM 1070 O O . SER A 1 135 ? -8.516 3.41 -0.45 1 96.38 135 SER A O 1
ATOM 1072 N N . LEU A 1 136 ? -8.992 3.523 1.729 1 97.62 136 LEU A N 1
ATOM 1073 C CA . LEU A 1 136 ? -7.746 4.191 2.102 1 97.62 136 LEU A CA 1
ATOM 1074 C C . LEU A 1 136 ? -7.031 3.426 3.209 1 97.62 136 LEU A C 1
ATOM 1076 O O . LEU A 1 136 ? -7.629 3.119 4.246 1 97.62 136 LEU A O 1
ATOM 1080 N N . MET A 1 137 ? -5.801 3.059 2.971 1 97.31 137 MET A N 1
ATOM 1081 C CA . MET A 1 137 ? -4.988 2.326 3.936 1 97.31 137 MET A CA 1
ATOM 1082 C C . MET A 1 137 ? -3.832 3.186 4.438 1 97.31 137 MET A C 1
ATOM 1084 O O . MET A 1 137 ? -3.305 4.02 3.697 1 97.31 137 MET A O 1
ATOM 1088 N N . TRP A 1 138 ? -3.406 3.029 5.68 1 97.06 138 TRP A N 1
ATOM 1089 C CA . TRP A 1 138 ? -2.234 3.693 6.238 1 97.06 138 TRP A CA 1
ATOM 1090 C C . TRP A 1 138 ? -1.684 2.918 7.43 1 97.06 138 TRP A C 1
ATOM 1092 O O . TRP A 1 138 ? -2.326 1.989 7.922 1 97.06 138 TRP A O 1
ATOM 1102 N N . GLY A 1 139 ? -0.485 3.246 7.797 1 94.56 139 GLY A N 1
ATOM 1103 C CA . GLY A 1 139 ? 0.131 2.664 8.977 1 94.56 139 GLY A CA 1
ATOM 1104 C C . GLY A 1 139 ? 0.021 3.549 10.211 1 94.56 139 GLY A C 1
ATOM 1105 O O . GLY A 1 139 ? -0.079 4.773 10.094 1 94.56 139 GLY A O 1
ATOM 1106 N N . VAL A 1 140 ? 0.043 2.916 11.367 1 92.88 140 VAL A N 1
ATOM 1107 C CA . VAL A 1 140 ? 0.068 3.604 12.648 1 92.88 140 VAL A CA 1
ATOM 1108 C C . VAL A 1 140 ? 0.892 2.799 13.648 1 92.88 140 VAL A C 1
ATOM 1110 O O . VAL A 1 140 ? 0.82 1.567 13.68 1 92.88 140 VAL A O 1
ATOM 1113 N N . SER A 1 141 ? 1.659 3.506 14.438 1 90.44 141 SER A N 1
ATOM 1114 C CA . SER A 1 141 ? 2.455 2.805 15.438 1 90.44 141 SER A CA 1
ATOM 1115 C C . SER A 1 141 ? 1.58 2.289 16.578 1 90.44 141 SER A C 1
ATOM 1117 O O . SER A 1 141 ? 0.652 2.973 17.016 1 90.44 141 SER A O 1
ATOM 1119 N N . ARG A 1 142 ? 1.948 1.149 17.141 1 88.81 142 ARG A N 1
ATOM 1120 C CA . ARG A 1 142 ? 1.199 0.528 18.234 1 88.81 142 ARG A CA 1
ATOM 1121 C C . ARG A 1 142 ? 1.175 1.427 19.453 1 88.81 142 ARG A C 1
ATOM 1123 O O . ARG A 1 142 ? 0.187 1.45 20.203 1 88.81 142 ARG A O 1
ATOM 1130 N N . TRP A 1 143 ? 2.209 2.145 19.688 1 86.25 143 TRP A N 1
ATOM 1131 C CA . TRP A 1 143 ? 2.336 2.975 20.875 1 86.25 143 TRP A CA 1
ATOM 1132 C C . TRP A 1 143 ? 1.527 4.262 20.734 1 86.25 143 TRP A C 1
ATOM 1134 O O . TRP A 1 143 ? 1.318 4.98 21.719 1 86.25 143 TRP A O 1
ATOM 1144 N N . ASN A 1 144 ? 1.154 4.582 19.5 1 88.31 144 ASN A N 1
ATOM 1145 C CA . ASN A 1 144 ? 0.423 5.816 19.234 1 88.31 144 ASN A CA 1
ATOM 1146 C C . ASN A 1 144 ? -1.049 5.691 19.609 1 88.31 144 ASN A C 1
ATOM 1148 O O . ASN A 1 144 ? -1.926 5.77 18.75 1 88.31 144 ASN A O 1
ATOM 1152 N N . PHE A 1 145 ? -1.351 5.66 20.859 1 89.62 145 PHE A N 1
ATOM 1153 C CA . PHE A 1 145 ? -2.695 5.422 21.375 1 89.62 145 PHE A CA 1
ATOM 1154 C C . PHE A 1 145 ? -3.643 6.535 20.953 1 89.62 145 PHE A C 1
ATOM 1156 O O . PHE A 1 145 ? -4.797 6.277 20.609 1 89.62 145 PHE A O 1
ATOM 1163 N N . GLY A 1 146 ? -3.133 7.719 21.016 1 87.56 146 GLY A N 1
ATOM 1164 C CA . GLY A 1 146 ? -3.949 8.844 20.594 1 87.56 146 GLY A CA 1
ATOM 1165 C C . GLY A 1 146 ? -4.387 8.758 19.141 1 87.56 146 GLY A C 1
ATOM 1166 O O . GLY A 1 146 ? -5.562 8.945 18.828 1 87.56 146 GLY A O 1
ATOM 1167 N N . GLY A 1 147 ? -3.43 8.469 18.234 1 89.5 147 GLY A N 1
ATOM 1168 C CA . GLY A 1 147 ? -3.746 8.312 16.828 1 89.5 147 GLY A CA 1
ATOM 1169 C C . GLY A 1 147 ? -4.73 7.188 16.562 1 89.5 147 GLY A C 1
ATOM 1170 O O . GLY A 1 147 ? -5.691 7.363 15.805 1 89.5 147 GLY A O 1
ATOM 1171 N N . LYS A 1 148 ? -4.535 6.086 17.266 1 93 148 LYS A N 1
ATOM 1172 C CA . LYS A 1 148 ? -5.402 4.93 17.062 1 93 148 LYS A CA 1
ATOM 1173 C C . LYS A 1 148 ? -6.836 5.242 17.484 1 93 148 LYS A C 1
ATOM 1175 O O . LYS A 1 148 ? -7.789 4.879 16.797 1 93 148 LYS A O 1
ATOM 1180 N N . THR A 1 149 ? -6.984 5.887 18.578 1 91.81 149 THR A N 1
ATOM 1181 C CA . THR A 1 149 ? -8.305 6.281 19.062 1 91.81 149 THR A CA 1
ATOM 1182 C C . THR A 1 149 ? -8.977 7.238 18.078 1 91.81 149 THR A C 1
ATOM 1184 O O . THR A 1 149 ? -10.164 7.109 17.797 1 91.81 149 THR A O 1
ATOM 1187 N N . PHE A 1 150 ? -8.188 8.141 17.594 1 90.06 150 PHE A N 1
ATOM 1188 C CA . PHE A 1 150 ? -8.672 9.102 16.609 1 90.06 150 PHE A CA 1
ATOM 1189 C C . PHE A 1 150 ? -9.219 8.375 15.383 1 90.06 150 PHE A C 1
ATOM 1191 O O . PHE A 1 150 ? -10.328 8.656 14.938 1 90.06 150 PHE A O 1
ATOM 1198 N N . TYR A 1 151 ? -8.469 7.426 14.82 1 94.06 151 TYR A N 1
ATOM 1199 C CA . TYR A 1 151 ? -8.852 6.715 13.609 1 94.06 151 TYR A CA 1
ATOM 1200 C C . TYR A 1 151 ? -10.062 5.82 13.859 1 94.06 151 TYR A C 1
ATOM 1202 O O . TYR A 1 151 ? -10.93 5.676 12.992 1 94.06 151 TYR A O 1
ATOM 1210 N N . GLN A 1 152 ? -10.078 5.254 15.023 1 91.81 152 GLN A N 1
ATOM 1211 C CA . GLN A 1 152 ? -11.211 4.414 15.391 1 91.81 152 GLN A CA 1
ATOM 1212 C C . GLN A 1 152 ? -12.508 5.223 15.422 1 91.81 152 GLN A C 1
ATOM 1214 O O . GLN A 1 152 ? -13.555 4.746 14.977 1 91.81 152 GLN A O 1
ATOM 1219 N N . LYS A 1 153 ? -12.406 6.359 15.961 1 89.62 153 LYS A N 1
ATOM 1220 C CA . LYS A 1 153 ? -13.57 7.238 16.031 1 89.62 153 LYS A CA 1
ATOM 1221 C C . LYS A 1 153 ? -14.07 7.605 14.648 1 89.62 153 LYS A C 1
ATOM 1223 O O . LYS A 1 153 ? -15.266 7.832 14.453 1 89.62 153 LYS A O 1
ATOM 1228 N N . LEU A 1 154 ? -13.195 7.594 13.688 1 89.19 154 LEU A N 1
ATOM 1229 C CA . LEU A 1 154 ? -13.547 7.906 12.312 1 89.19 154 LEU A CA 1
ATOM 1230 C C . LEU A 1 154 ? -14.164 6.695 11.617 1 89.19 154 LEU A C 1
ATOM 1232 O O . LEU A 1 154 ? -14.656 6.801 10.492 1 89.19 154 LEU A O 1
ATOM 1236 N N . GLY A 1 155 ? -14.07 5.555 12.258 1 91.19 155 GLY A N 1
ATOM 1237 C CA . GLY A 1 155 ? -14.633 4.344 11.68 1 91.19 155 GLY A CA 1
ATOM 1238 C C . GLY A 1 155 ? -13.602 3.492 10.961 1 91.19 155 GLY A C 1
ATOM 1239 O O . GLY A 1 155 ? -13.961 2.584 10.211 1 91.19 155 GLY A O 1
ATOM 1240 N N . ALA A 1 156 ? -12.359 3.797 11.164 1 93.94 156 ALA A N 1
ATOM 1241 C CA . ALA A 1 156 ? -11.305 2.994 10.547 1 93.94 156 ALA A CA 1
ATOM 1242 C C . ALA A 1 156 ? -11.242 1.604 11.172 1 93.94 156 ALA A C 1
ATOM 1244 O O . ALA A 1 156 ? -11.578 1.426 12.344 1 93.94 156 ALA A O 1
ATOM 1245 N N . ILE A 1 157 ? -10.844 0.688 10.375 1 91.69 157 ILE A N 1
ATOM 1246 C CA . ILE A 1 157 ? -10.633 -0.681 10.836 1 91.69 157 ILE A CA 1
ATOM 1247 C C . ILE A 1 157 ? -9.141 -0.956 10.984 1 91.69 157 ILE A C 1
ATOM 1249 O O . ILE A 1 157 ? -8.352 -0.656 10.078 1 91.69 157 ILE A O 1
ATOM 1253 N N . ASN A 1 158 ? -8.781 -1.461 12.117 1 93.31 158 ASN A N 1
ATOM 1254 C CA . ASN A 1 158 ? -7.414 -1.94 12.312 1 93.31 158 ASN A CA 1
ATOM 1255 C C . ASN A 1 158 ? -7.23 -3.348 11.75 1 93.31 158 ASN A C 1
ATOM 1257 O O . ASN A 1 158 ? -7.594 -4.332 12.398 1 93.31 158 ASN A O 1
ATOM 1261 N N . MET A 1 159 ? -6.602 -3.475 10.609 1 90.5 159 MET A N 1
ATOM 1262 C CA . MET A 1 159 ? -6.453 -4.754 9.922 1 90.5 159 MET A CA 1
ATOM 1263 C C . MET A 1 159 ? -5.535 -5.688 10.703 1 90.5 159 MET A C 1
ATOM 1265 O O . MET A 1 159 ? -5.727 -6.906 10.688 1 90.5 159 MET A O 1
ATOM 1269 N N . THR A 1 160 ? -4.602 -5.117 11.359 1 90.31 160 THR A N 1
ATOM 1270 C CA . THR A 1 160 ? -3.648 -5.914 12.125 1 90.31 160 THR A CA 1
ATOM 1271 C C . THR A 1 160 ? -4.328 -6.555 13.336 1 90.31 160 THR A C 1
ATOM 1273 O O . THR A 1 160 ? -4.176 -7.758 13.578 1 90.31 160 THR A O 1
ATOM 1276 N N . ASP A 1 161 ? -5.043 -5.797 13.992 1 84.19 161 ASP A N 1
ATOM 1277 C CA . ASP A 1 161 ? -5.688 -6.289 15.203 1 84.19 161 ASP A CA 1
ATOM 1278 C C . ASP A 1 161 ? -6.945 -7.09 14.875 1 84.19 161 ASP A C 1
ATOM 1280 O O . ASP A 1 161 ? -7.109 -8.219 15.336 1 84.19 161 ASP A O 1
ATOM 1284 N N . ARG A 1 162 ? -7.801 -6.602 13.977 1 80.94 162 ARG A N 1
ATOM 1285 C CA . ARG A 1 162 ? -9.125 -7.176 13.742 1 80.94 162 ARG A CA 1
ATOM 1286 C C . ARG A 1 162 ? -9.047 -8.344 12.766 1 80.94 162 ARG A C 1
ATOM 1288 O O . ARG A 1 162 ? -9.781 -9.32 12.906 1 80.94 162 ARG A O 1
ATOM 1295 N N . GLU A 1 163 ? -8.141 -8.211 11.812 1 78.81 163 GLU A N 1
ATOM 1296 C CA . GLU A 1 163 ? -8.094 -9.227 10.758 1 78.81 163 GLU A CA 1
ATOM 1297 C C . GLU A 1 163 ? -6.828 -10.07 10.859 1 78.81 163 GLU A C 1
ATOM 1299 O O . GLU A 1 163 ? -6.59 -10.945 10.023 1 78.81 163 GLU A O 1
ATOM 1304 N N . GLN A 1 164 ? -6.062 -9.789 11.875 1 86.19 164 GLN A N 1
ATOM 1305 C CA . GLN A 1 164 ? -4.836 -10.539 12.133 1 86.19 164 GLN A CA 1
ATOM 1306 C C . GLN A 1 164 ? -3.912 -10.516 10.922 1 86.19 164 GLN A C 1
ATOM 1308 O O . GLN A 1 164 ? -3.381 -11.547 10.516 1 86.19 164 GLN A O 1
ATOM 1313 N N . ARG A 1 165 ? -3.889 -9.406 10.352 1 89.44 165 ARG A N 1
ATOM 1314 C CA . ARG A 1 165 ? -3.016 -9.195 9.203 1 89.44 165 ARG A CA 1
ATOM 1315 C C . ARG A 1 165 ? -1.724 -8.5 9.609 1 89.44 165 ARG A C 1
ATOM 1317 O O . ARG A 1 165 ? -1.754 -7.492 10.328 1 89.44 165 ARG A O 1
ATOM 1324 N N . GLU A 1 166 ? -0.693 -9.078 9.281 1 92.75 166 GLU A N 1
ATOM 1325 C CA . GLU A 1 166 ? 0.623 -8.461 9.438 1 92.75 166 GLU A CA 1
ATOM 1326 C C . GLU A 1 166 ? 1.181 -7.996 8.102 1 92.75 166 GLU A C 1
ATOM 1328 O O . GLU A 1 166 ? 0.793 -8.508 7.047 1 92.75 166 GLU A O 1
ATOM 1333 N N . PHE A 1 167 ? 2.027 -7.016 8.18 1 94.19 167 PHE A N 1
ATOM 1334 C CA . PHE A 1 167 ? 2.598 -6.48 6.945 1 94.19 167 PHE A CA 1
ATOM 1335 C C . PHE A 1 167 ? 4.109 -6.66 6.93 1 94.19 167 PHE A C 1
ATOM 1337 O O . PHE A 1 167 ? 4.777 -6.469 7.949 1 94.19 167 PHE A O 1
ATOM 1344 N N . MET A 1 168 ? 4.578 -7.086 5.777 1 95.62 168 MET A N 1
ATOM 1345 C CA . MET A 1 168 ? 5.992 -7.387 5.57 1 95.62 168 MET A CA 1
ATOM 1346 C C . MET A 1 168 ? 6.594 -6.477 4.504 1 95.62 168 MET A C 1
ATOM 1348 O O . MET A 1 168 ? 5.867 -5.898 3.697 1 95.62 168 MET A O 1
ATOM 1352 N N . THR A 1 169 ? 7.891 -6.344 4.582 1 95.62 169 THR A N 1
ATOM 1353 C CA . THR A 1 169 ? 8.602 -5.578 3.562 1 95.62 169 THR A CA 1
ATOM 1354 C C . THR A 1 169 ? 9.938 -6.23 3.223 1 95.62 169 THR A C 1
ATOM 1356 O O . THR A 1 169 ? 10.523 -6.926 4.055 1 95.62 169 THR A O 1
ATOM 1359 N N . LEU A 1 170 ? 10.32 -6.16 2.068 1 96.06 170 LEU A N 1
ATOM 1360 C CA . LEU A 1 170 ? 11.625 -6.559 1.563 1 96.06 170 LEU A CA 1
ATOM 1361 C C . LEU A 1 170 ? 12.344 -5.379 0.917 1 96.06 170 LEU A C 1
ATOM 1363 O O . LEU A 1 170 ? 11.789 -4.719 0.033 1 96.06 170 LEU A O 1
ATOM 1367 N N . ASN A 1 171 ? 13.547 -5.098 1.399 1 94.19 171 ASN A N 1
ATOM 1368 C CA . ASN A 1 171 ? 14.227 -3.898 0.928 1 94.19 171 ASN A CA 1
ATOM 1369 C C . ASN A 1 171 ? 14.969 -4.152 -0.384 1 94.19 171 ASN A C 1
ATOM 1371 O O . ASN A 1 171 ? 14.984 -5.277 -0.885 1 94.19 171 ASN A O 1
ATOM 1375 N N . HIS A 1 172 ? 15.531 -3.094 -0.914 1 95.38 172 HIS A N 1
ATOM 1376 C CA . HIS A 1 172 ? 16.172 -3.109 -2.223 1 95.38 172 HIS A CA 1
ATOM 1377 C C . HIS A 1 172 ? 17.297 -4.133 -2.268 1 95.38 172 HIS A C 1
ATOM 1379 O O . HIS A 1 172 ? 17.406 -4.914 -3.217 1 95.38 172 HIS A O 1
ATOM 1385 N N . GLU A 1 173 ? 18.109 -4.172 -1.259 1 94.56 173 GLU A N 1
ATOM 1386 C CA . GLU A 1 173 ? 19.266 -5.074 -1.203 1 94.56 173 GLU A CA 1
ATOM 1387 C C . GLU A 1 173 ? 18.812 -6.531 -1.232 1 94.56 173 GLU A C 1
ATOM 1389 O O . GLU A 1 173 ? 19.359 -7.336 -1.998 1 94.56 173 GLU A O 1
ATOM 1394 N N . LYS A 1 174 ? 17.875 -6.863 -0.432 1 95 174 LYS A N 1
ATOM 1395 C CA . LYS A 1 174 ? 17.406 -8.242 -0.343 1 95 174 LYS A CA 1
ATOM 1396 C C . LYS A 1 174 ? 16.656 -8.648 -1.613 1 95 174 LYS A C 1
ATOM 1398 O O . LYS A 1 174 ? 16.734 -9.805 -2.033 1 95 174 LYS A O 1
ATOM 1403 N N . MET A 1 175 ? 15.914 -7.711 -2.211 1 96.19 175 MET A N 1
ATOM 1404 C CA . MET A 1 175 ? 15.273 -8.008 -3.488 1 96.19 175 MET A CA 1
ATOM 1405 C C . MET A 1 175 ? 16.312 -8.344 -4.555 1 96.19 175 MET A C 1
ATOM 1407 O O . MET A 1 175 ? 16.156 -9.312 -5.297 1 96.19 175 MET A O 1
ATOM 1411 N N . THR A 1 176 ? 17.344 -7.512 -4.617 1 96 176 THR A N 1
ATOM 1412 C CA . THR A 1 176 ? 18.391 -7.715 -5.602 1 96 176 THR A CA 1
ATOM 1413 C C . THR A 1 176 ? 19.062 -9.078 -5.41 1 96 176 THR A C 1
ATOM 1415 O O . THR A 1 176 ? 19.266 -9.82 -6.375 1 96 176 THR A O 1
ATOM 1418 N N . LYS A 1 177 ? 19.328 -9.414 -4.184 1 94.19 177 LYS A N 1
ATOM 1419 C CA . LYS A 1 177 ? 19.938 -10.703 -3.865 1 94.19 177 LYS A CA 1
ATOM 1420 C C . LYS A 1 177 ? 19.047 -11.852 -4.297 1 94.19 177 LYS A C 1
ATOM 1422 O O . LYS A 1 177 ? 19.516 -12.828 -4.883 1 94.19 177 LYS A O 1
ATOM 1427 N N . MET A 1 178 ? 17.828 -11.75 -4.031 1 91.69 178 MET A N 1
ATOM 1428 C CA . MET A 1 178 ? 16.859 -12.789 -4.371 1 91.69 178 MET A CA 1
ATOM 1429 C C . MET A 1 178 ? 16.812 -13 -5.883 1 91.69 178 MET A C 1
ATOM 1431 O O . MET A 1 178 ? 16.797 -14.141 -6.352 1 91.69 178 MET A O 1
ATOM 1435 N N . VAL A 1 179 ? 16.703 -11.914 -6.598 1 91.62 179 VAL A N 1
ATOM 1436 C CA . VAL A 1 179 ? 16.562 -11.977 -8.047 1 91.62 179 VAL A CA 1
ATOM 1437 C C . VAL A 1 179 ? 17.797 -12.641 -8.656 1 91.62 179 VAL A C 1
ATOM 1439 O O . VAL A 1 179 ? 17.703 -13.367 -9.641 1 91.62 179 VAL A O 1
ATOM 1442 N N . GLU A 1 180 ? 18.875 -12.484 -7.973 1 89.94 180 GLU A N 1
ATOM 1443 C CA . GLU A 1 180 ? 20.125 -13.07 -8.453 1 89.94 180 GLU A CA 1
ATOM 1444 C C . GLU A 1 180 ? 20.234 -14.547 -8.07 1 89.94 180 GLU A C 1
ATOM 1446 O O . GLU A 1 180 ? 20.812 -15.344 -8.797 1 89.94 180 GLU A O 1
ATOM 1451 N N . GLU A 1 181 ? 19.625 -14.922 -7.02 1 85.56 181 GLU A N 1
ATOM 1452 C CA . GLU A 1 181 ? 19.844 -16.25 -6.445 1 85.56 181 GLU A CA 1
ATOM 1453 C C . GLU A 1 181 ? 18.797 -17.25 -6.93 1 85.56 181 GLU A C 1
ATOM 1455 O O . GLU A 1 181 ? 19.125 -18.406 -7.195 1 85.56 181 GLU A O 1
ATOM 1460 N N . TYR A 1 182 ? 17.562 -16.812 -6.98 1 79.94 182 TYR A N 1
ATOM 1461 C CA . TYR A 1 182 ? 16.5 -17.75 -7.324 1 79.94 182 TYR A CA 1
ATOM 1462 C C . TYR A 1 182 ? 16.266 -17.797 -8.828 1 79.94 182 TYR A C 1
ATOM 1464 O O . TYR A 1 182 ? 16.031 -16.75 -9.453 1 79.94 182 TYR A O 1
ATOM 1472 N N . GLN A 1 183 ? 16.578 -18.953 -9.352 1 81.19 183 GLN A N 1
ATOM 1473 C CA . GLN A 1 183 ? 16.406 -19.172 -10.789 1 81.19 183 GLN A CA 1
ATOM 1474 C C . GLN A 1 183 ? 15.531 -20.391 -11.062 1 81.19 183 GLN A C 1
ATOM 1476 O O . GLN A 1 183 ? 15.562 -21.375 -10.305 1 81.19 183 GLN A O 1
ATOM 1481 N N . PRO A 1 184 ? 14.719 -20.109 -12.117 1 82.62 184 PRO A N 1
ATOM 1482 C CA . PRO A 1 184 ? 13.984 -21.312 -12.516 1 82.62 184 PRO A CA 1
ATOM 1483 C C . PRO A 1 184 ? 14.906 -22.469 -12.898 1 82.62 184 PRO A C 1
ATOM 1485 O O . PRO A 1 184 ? 16.078 -22.25 -13.211 1 82.62 184 PRO A O 1
ATOM 1488 N N . GLY A 1 185 ? 14.344 -23.641 -12.695 1 81.38 185 GLY A N 1
ATOM 1489 C CA . GLY A 1 185 ? 15.148 -24.797 -13.055 1 81.38 185 GLY A CA 1
ATOM 1490 C C . GLY A 1 185 ? 14.414 -26.109 -12.875 1 81.38 185 GLY A C 1
ATOM 1491 O O . GLY A 1 185 ? 13.18 -26.156 -12.922 1 81.38 185 GLY A O 1
ATOM 1492 N N . ILE A 1 186 ? 15.234 -27.141 -12.969 1 79.44 186 ILE A N 1
ATOM 1493 C CA . ILE A 1 186 ? 14.695 -28.5 -12.906 1 79.44 186 ILE A CA 1
ATOM 1494 C C . ILE A 1 186 ? 15.047 -29.125 -11.562 1 79.44 186 ILE A C 1
ATOM 1496 O O . ILE A 1 186 ? 16.172 -29.031 -11.094 1 79.44 186 ILE A O 1
ATOM 1500 N N . SER A 1 187 ? 13.93 -29.531 -10.867 1 77.38 187 SER A N 1
ATOM 1501 C CA . SER A 1 187 ? 14.148 -30.266 -9.625 1 77.38 187 SER A CA 1
ATOM 1502 C C . SER A 1 187 ? 13.016 -31.234 -9.352 1 77.38 187 SER A C 1
ATOM 1504 O O . SER A 1 187 ? 11.844 -30.875 -9.438 1 77.38 187 SER A O 1
ATOM 1506 N N . GLY A 1 188 ? 13.375 -32.531 -8.992 1 78.12 188 GLY A N 1
ATOM 1507 C CA . GLY A 1 188 ? 12.422 -33.5 -8.5 1 78.12 188 GLY A CA 1
ATOM 1508 C C . GLY A 1 188 ? 11.281 -33.781 -9.469 1 78.12 188 GLY A C 1
ATOM 1509 O O . GLY A 1 188 ? 10.117 -33.781 -9.07 1 78.12 188 GLY A O 1
ATOM 1510 N N . GLY A 1 189 ? 11.531 -33.781 -10.812 1 83.25 189 GLY A N 1
ATOM 1511 C CA . GLY A 1 189 ? 10.508 -34.062 -11.805 1 83.25 189 GLY A CA 1
ATOM 1512 C C . GLY A 1 189 ? 9.703 -32.812 -12.18 1 83.25 189 GLY A C 1
ATOM 1513 O O . GLY A 1 189 ? 8.648 -32.938 -12.805 1 83.25 189 GLY A O 1
ATOM 1514 N N . VAL A 1 190 ? 10.141 -31.734 -11.727 1 86.88 190 VAL A N 1
ATOM 1515 C CA . VAL A 1 190 ? 9.461 -30.484 -12.031 1 86.88 190 VAL A CA 1
ATOM 1516 C C . VAL A 1 190 ? 10.422 -29.531 -12.75 1 86.88 190 VAL A C 1
ATOM 1518 O O . VAL A 1 190 ? 11.602 -29.453 -12.398 1 86.88 190 VAL A O 1
ATOM 1521 N N . GLU A 1 191 ? 9.961 -28.953 -13.789 1 90.25 191 GLU A N 1
ATOM 1522 C CA . GLU A 1 191 ? 10.703 -27.891 -14.453 1 90.25 191 GLU A CA 1
ATOM 1523 C C . GLU A 1 191 ? 9.93 -26.578 -14.422 1 90.25 191 GLU A C 1
ATOM 1525 O O . GLU A 1 191 ? 8.75 -26.547 -14.781 1 90.25 191 GLU A O 1
ATOM 1530 N N . ILE A 1 192 ? 10.602 -25.547 -13.945 1 89.38 192 ILE A N 1
ATOM 1531 C CA . ILE A 1 192 ? 10.023 -24.203 -13.93 1 89.38 192 ILE A CA 1
ATOM 1532 C C . ILE A 1 192 ? 10.641 -23.375 -15.047 1 89.38 192 ILE A C 1
ATOM 1534 O O . ILE A 1 192 ? 11.867 -23.312 -15.18 1 89.38 192 ILE A O 1
ATOM 1538 N N . LEU A 1 193 ? 9.781 -22.688 -15.867 1 90.94 193 LEU A N 1
ATOM 1539 C CA . LEU A 1 193 ? 10.195 -21.891 -17.016 1 90.94 193 LEU A CA 1
ATOM 1540 C C . LEU A 1 193 ? 9.586 -20.484 -16.953 1 90.94 193 LEU A C 1
ATOM 1542 O O . LEU A 1 193 ? 8.547 -20.297 -16.328 1 90.94 193 LEU A O 1
ATOM 1546 N N . TYR A 1 194 ? 10.344 -19.547 -17.594 1 91.12 194 TYR A N 1
ATOM 1547 C CA . TYR A 1 194 ? 9.789 -18.219 -17.828 1 91.12 194 TYR A CA 1
ATOM 1548 C C . TYR A 1 194 ? 9.297 -18.078 -19.266 1 91.12 194 TYR A C 1
ATOM 1550 O O . TYR A 1 194 ? 9.938 -18.578 -20.203 1 91.12 194 TYR A O 1
ATOM 1558 N N . ARG A 1 195 ? 8.148 -17.562 -19.375 1 89.06 195 ARG A N 1
ATOM 1559 C CA . ARG A 1 195 ? 7.676 -17.172 -20.703 1 89.06 195 ARG A CA 1
ATOM 1560 C C . ARG A 1 195 ? 7.184 -15.734 -20.703 1 89.06 195 ARG A C 1
ATOM 1562 O O . ARG A 1 195 ? 6.652 -15.242 -19.703 1 89.06 195 ARG A O 1
ATOM 1569 N N . MET B 1 1 ? 6.891 -35.812 -16.047 1 88.62 1 MET B N 1
ATOM 1570 C CA . MET B 1 1 ? 7.5 -34.531 -15.695 1 88.62 1 MET B CA 1
ATOM 1571 C C . MET B 1 1 ? 6.465 -33.406 -15.734 1 88.62 1 MET B C 1
ATOM 1573 O O . MET B 1 1 ? 5.68 -33.312 -16.688 1 88.62 1 MET B O 1
ATOM 1577 N N . VAL B 1 2 ? 6.324 -32.719 -14.688 1 93 2 VAL B N 1
ATOM 1578 C CA . VAL B 1 2 ? 5.406 -31.594 -14.625 1 93 2 VAL B CA 1
ATOM 1579 C C . VAL B 1 2 ? 6.152 -30.312 -14.953 1 93 2 VAL B C 1
ATOM 1581 O O . VAL B 1 2 ? 7.281 -30.109 -14.508 1 93 2 VAL B O 1
ATOM 1584 N N . TYR B 1 3 ? 5.547 -29.516 -15.844 1 94.81 3 TYR B N 1
ATOM 1585 C CA . TYR B 1 3 ? 6.137 -28.234 -16.234 1 94.81 3 TYR B CA 1
ATOM 1586 C C . TYR B 1 3 ? 5.324 -27.078 -15.672 1 94.81 3 TYR B C 1
ATOM 1588 O O . TYR B 1 3 ? 4.098 -27.047 -15.805 1 94.81 3 TYR B O 1
ATOM 1596 N N . TYR B 1 4 ? 5.969 -26.188 -15.039 1 95.81 4 TYR B N 1
ATOM 1597 C CA . TYR B 1 4 ? 5.367 -24.938 -14.609 1 95.81 4 TYR B CA 1
ATOM 1598 C C . TYR B 1 4 ? 5.934 -23.766 -15.398 1 95.81 4 TYR B C 1
ATOM 1600 O O . TYR B 1 4 ? 7.148 -23.672 -15.594 1 95.81 4 TYR B O 1
ATOM 1608 N N . VAL B 1 5 ? 5.074 -22.922 -15.922 1 96.56 5 VAL B N 1
ATOM 1609 C CA . VAL B 1 5 ? 5.496 -21.734 -16.656 1 96.56 5 VAL B CA 1
ATOM 1610 C C . VAL B 1 5 ? 5.023 -20.469 -15.93 1 96.56 5 VAL B C 1
ATOM 1612 O O . VAL B 1 5 ? 3.832 -20.312 -15.656 1 96.56 5 VAL B O 1
ATOM 1615 N N . ILE B 1 6 ? 5.91 -19.594 -15.578 1 96.88 6 ILE B N 1
ATOM 1616 C CA . ILE B 1 6 ? 5.594 -18.281 -15 1 96.88 6 ILE B CA 1
ATOM 1617 C C . ILE B 1 6 ? 5.684 -17.203 -16.078 1 96.88 6 ILE B C 1
ATOM 1619 O O . ILE B 1 6 ? 6.684 -17.109 -16.781 1 96.88 6 ILE B O 1
ATOM 1623 N N . ARG B 1 7 ? 4.691 -16.438 -16.219 1 97.38 7 ARG B N 1
ATOM 1624 C CA . ARG B 1 7 ? 4.664 -15.383 -17.219 1 97.38 7 ARG B CA 1
ATOM 1625 C C . ARG B 1 7 ? 3.793 -14.219 -16.766 1 97.38 7 ARG B C 1
ATOM 1627 O O . ARG B 1 7 ? 3.021 -14.352 -15.812 1 97.38 7 ARG B O 1
ATOM 1634 N N . LYS B 1 8 ? 3.969 -13.055 -17.516 1 98.25 8 LYS B 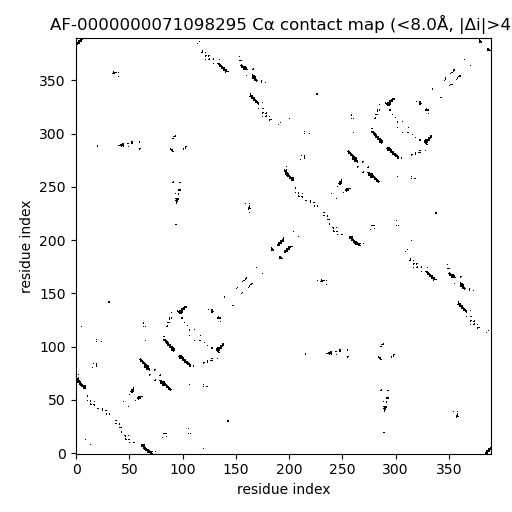N 1
ATOM 1635 C CA . LYS B 1 8 ? 3.104 -11.906 -17.25 1 98.25 8 LYS B CA 1
ATOM 1636 C C . LYS B 1 8 ? 1.655 -12.219 -17.625 1 98.25 8 LYS B C 1
ATOM 1638 O O . LYS B 1 8 ? 1.393 -12.898 -18.609 1 98.25 8 LYS B O 1
ATOM 1643 N N . GLY B 1 9 ? 0.7 -11.742 -16.828 1 98.5 9 GLY B N 1
ATOM 1644 C CA . GLY B 1 9 ? -0.719 -11.906 -17.094 1 98.5 9 GLY B CA 1
ATOM 1645 C C . GLY B 1 9 ? -1.17 -11.188 -18.359 1 98.5 9 GLY B C 1
ATOM 1646 O O . GLY B 1 9 ? -0.621 -10.141 -18.703 1 98.5 9 GLY B O 1
ATOM 1647 N N . ARG B 1 10 ? -2.158 -11.766 -19.016 1 98.12 10 ARG B N 1
ATOM 1648 C CA . ARG B 1 10 ? -2.799 -11.211 -20.203 1 98.12 10 ARG B CA 1
ATOM 1649 C C . ARG B 1 10 ? -4.293 -11 -19.969 1 98.12 10 ARG B C 1
ATOM 1651 O O . ARG B 1 10 ? -4.852 -11.516 -19 1 98.12 10 ARG B O 1
ATOM 1658 N N . PRO B 1 11 ? -4.906 -10.164 -20.828 1 98.25 11 PRO B N 1
ATOM 1659 C CA . PRO B 1 11 ? -6.336 -9.922 -20.641 1 98.25 11 PRO B CA 1
ATOM 1660 C C . PRO B 1 11 ? -7.152 -11.203 -20.547 1 98.25 11 PRO B C 1
ATOM 1662 O O . PRO B 1 11 ? -8.07 -11.305 -19.734 1 98.25 11 PRO B O 1
ATOM 1665 N N . ASP B 1 12 ? -6.793 -12.195 -21.266 1 97.75 12 ASP B N 1
ATOM 1666 C CA . ASP B 1 12 ? -7.555 -13.445 -21.312 1 97.75 12 ASP B CA 1
ATOM 1667 C C . ASP B 1 12 ? -7.355 -14.266 -20.047 1 97.75 12 ASP B C 1
ATOM 1669 O O . ASP B 1 12 ? -8.094 -15.227 -19.797 1 97.75 12 ASP B O 1
ATOM 1673 N N . ASP B 1 13 ? -6.398 -13.875 -19.234 1 98.44 13 ASP B N 1
ATOM 1674 C CA . ASP B 1 13 ? -6.125 -14.602 -18 1 98.44 13 ASP B CA 1
ATOM 1675 C C . ASP B 1 13 ? -7.012 -14.102 -16.859 1 98.44 13 ASP B C 1
ATOM 1677 O O . ASP B 1 13 ? -7.016 -14.672 -15.773 1 98.44 13 ASP B O 1
ATOM 1681 N N . CYS B 1 14 ? -7.797 -13.062 -17.062 1 98.5 14 CYS B N 1
ATOM 1682 C CA . CYS B 1 14 ? -8.469 -12.367 -15.961 1 98.5 14 CYS B CA 1
ATOM 1683 C C . CYS B 1 14 ? -9.562 -13.242 -15.352 1 98.5 14 CYS B C 1
ATOM 1685 O O . CYS B 1 14 ? -9.867 -13.125 -14.164 1 98.5 14 CYS B O 1
ATOM 1687 N N . GLY B 1 15 ? -10.148 -14.109 -16.125 1 98.44 15 GLY B N 1
ATOM 1688 C CA . GLY B 1 15 ? -11.07 -15.07 -15.547 1 98.44 15 GLY B CA 1
ATOM 1689 C C . GLY B 1 15 ? -10.414 -15.984 -14.531 1 98.44 15 GLY B C 1
ATOM 1690 O O . GLY B 1 15 ? -10.953 -16.188 -13.438 1 98.44 15 GLY B O 1
ATOM 1691 N N . ALA B 1 16 ? -9.312 -16.547 -14.914 1 98.38 16 ALA B N 1
ATOM 1692 C CA . ALA B 1 16 ? -8.562 -17.422 -14.016 1 98.38 16 ALA B CA 1
ATOM 1693 C C . ALA B 1 16 ? -8.047 -16.641 -12.805 1 98.38 16 ALA B C 1
ATOM 1695 O O . ALA B 1 16 ? -8.055 -17.156 -11.68 1 98.38 16 ALA B O 1
ATOM 1696 N N . LEU B 1 17 ? -7.605 -15.422 -13.047 1 98.44 17 LEU B N 1
ATOM 1697 C CA . LEU B 1 17 ? -7.16 -14.57 -11.945 1 98.44 17 LEU B CA 1
ATOM 1698 C C . LEU B 1 17 ? -8.273 -14.383 -10.922 1 98.44 17 LEU B C 1
ATOM 1700 O O . LEU B 1 17 ? -8.055 -14.547 -9.719 1 98.44 17 LEU B O 1
ATOM 1704 N N . PHE B 1 18 ? -9.461 -14.055 -11.43 1 98.44 18 PHE B N 1
ATOM 1705 C CA . PHE B 1 18 ? -10.586 -13.812 -10.531 1 98.44 18 PHE B CA 1
ATOM 1706 C C . PHE B 1 18 ? -10.93 -15.078 -9.75 1 98.44 18 PHE B C 1
ATOM 1708 O O . PHE B 1 18 ? -11.227 -15.016 -8.555 1 98.44 18 PHE B O 1
ATOM 1715 N N . ARG B 1 19 ? -10.906 -16.188 -10.414 1 97.81 19 ARG B N 1
ATOM 1716 C CA . ARG B 1 19 ? -11.148 -17.469 -9.742 1 97.81 19 ARG B CA 1
ATOM 1717 C C . ARG B 1 19 ? -10.148 -17.688 -8.609 1 97.81 19 ARG B C 1
ATOM 1719 O O . ARG B 1 19 ? -10.539 -18.062 -7.5 1 97.81 19 ARG B O 1
ATOM 1726 N N . LEU B 1 20 ? -8.898 -17.484 -8.859 1 97.56 20 LEU B N 1
ATOM 1727 C CA . LEU B 1 20 ? -7.859 -17.703 -7.863 1 97.56 20 LEU B CA 1
ATOM 1728 C C . LEU B 1 20 ? -7.992 -16.703 -6.719 1 97.56 20 LEU B C 1
ATOM 1730 O O . LEU B 1 20 ? -7.77 -17.047 -5.559 1 97.56 20 LEU B O 1
ATOM 1734 N N . VAL B 1 21 ? -8.312 -15.43 -7.008 1 96.81 21 VAL B N 1
ATOM 1735 C CA . VAL B 1 21 ? -8.555 -14.414 -5.984 1 96.81 21 VAL B CA 1
ATOM 1736 C C . VAL B 1 21 ? -9.664 -14.875 -5.047 1 96.81 21 VAL B C 1
ATOM 1738 O O . VAL B 1 21 ? -9.531 -14.781 -3.824 1 96.81 21 VAL B O 1
ATOM 1741 N N . THR B 1 22 ? -10.688 -15.406 -5.641 1 95.12 22 THR B N 1
ATOM 1742 C CA . THR B 1 22 ? -11.812 -15.898 -4.852 1 95.12 22 THR B CA 1
ATOM 1743 C C . THR B 1 22 ? -11.391 -17.078 -3.986 1 95.12 22 THR B C 1
ATOM 1745 O O . THR B 1 22 ? -11.82 -17.203 -2.838 1 95.12 22 THR B O 1
ATOM 1748 N N . GLU B 1 23 ? -10.562 -17.906 -4.512 1 92.25 23 GLU B N 1
ATOM 1749 C CA . GLU B 1 23 ? -10.055 -19.047 -3.762 1 92.25 23 GLU B CA 1
ATOM 1750 C C . GLU B 1 23 ? -9.219 -18.594 -2.568 1 92.25 23 GLU B C 1
ATOM 1752 O O . GLU B 1 23 ? -9.289 -19.188 -1.491 1 92.25 23 GLU B O 1
ATOM 1757 N N . THR B 1 24 ? -8.406 -17.578 -2.764 1 89.75 24 THR B N 1
ATOM 1758 C CA . THR B 1 24 ? -7.602 -17.047 -1.669 1 89.75 24 THR B CA 1
ATOM 1759 C C . THR B 1 24 ? -8.492 -16.547 -0.537 1 89.75 24 THR B C 1
ATOM 1761 O O . THR B 1 24 ? -8.195 -16.766 0.639 1 89.75 24 THR B O 1
ATOM 1764 N N . ALA B 1 25 ? -9.531 -15.82 -0.912 1 88.06 25 ALA B N 1
ATOM 1765 C CA . ALA B 1 25 ? -10.469 -15.281 0.071 1 88.06 25 ALA B CA 1
ATOM 1766 C C . ALA B 1 25 ? -11.141 -16.406 0.86 1 88.06 25 ALA B C 1
ATOM 1768 O O . ALA B 1 25 ? -11.297 -16.312 2.08 1 88.06 25 ALA B O 1
ATOM 1769 N N . GLU B 1 26 ? -11.484 -17.453 0.145 1 86.19 26 GLU B N 1
ATOM 1770 C CA . GLU B 1 26 ? -12.109 -18.594 0.783 1 86.19 26 GLU B CA 1
ATOM 1771 C C . GLU B 1 26 ? -11.141 -19.297 1.728 1 86.19 26 GLU B C 1
ATOM 1773 O O . GLU B 1 26 ? -11.523 -19.703 2.83 1 86.19 26 GLU B O 1
ATOM 1778 N N . PHE B 1 27 ? -9.969 -19.453 1.239 1 83.38 27 PHE B N 1
ATOM 1779 C CA . PHE B 1 27 ? -8.93 -20.062 2.059 1 83.38 27 PHE B CA 1
ATOM 1780 C C . PHE B 1 27 ? -8.727 -19.297 3.352 1 83.38 27 PHE B C 1
ATOM 1782 O O . PHE B 1 27 ? -8.648 -19.875 4.434 1 83.38 27 PHE B O 1
ATOM 1789 N N . SER B 1 28 ? -8.656 -18 3.25 1 80.5 28 SER B N 1
ATOM 1790 C CA . SER B 1 28 ? -8.461 -17.125 4.402 1 80.5 28 SER B CA 1
ATOM 1791 C C . SER B 1 28 ? -9.648 -17.188 5.355 1 80.5 28 SER B C 1
ATOM 1793 O O . SER B 1 28 ? -9.469 -17.156 6.574 1 80.5 28 SER B O 1
ATOM 1795 N N . SER B 1 29 ? -10.797 -17.234 4.828 1 78.06 29 SER B N 1
ATOM 1796 C CA . SER B 1 29 ? -12.008 -17.266 5.637 1 78.06 29 SER B CA 1
ATOM 1797 C C . SER B 1 29 ? -12.094 -18.547 6.461 1 78.06 29 SER B C 1
ATOM 1799 O O . SER B 1 29 ? -12.656 -18.547 7.555 1 78.06 29 SER B O 1
ATOM 1801 N N . GLN B 1 30 ? -11.555 -19.562 5.898 1 76.12 30 GLN B N 1
ATOM 1802 C CA . GLN B 1 30 ? -11.602 -20.859 6.574 1 76.12 30 GLN B CA 1
ATOM 1803 C C . GLN B 1 30 ? -10.609 -20.906 7.734 1 76.12 30 GLN B C 1
ATOM 1805 O O . GLN B 1 30 ? -10.766 -21.703 8.656 1 76.12 30 GLN B O 1
ATOM 1810 N N . LYS B 1 31 ? -9.656 -20.141 7.656 1 76.69 31 LYS B N 1
ATOM 1811 C CA . LYS B 1 31 ? -8.586 -20.203 8.648 1 76.69 31 LYS B CA 1
ATOM 1812 C C . LYS B 1 31 ? -8.719 -19.078 9.672 1 76.69 31 LYS B C 1
ATOM 1814 O O . LYS B 1 31 ? -8.055 -19.109 10.711 1 76.69 31 LYS B O 1
ATOM 1819 N N . LYS B 1 32 ? -9.492 -18.219 9.328 1 68.5 32 LYS B N 1
ATOM 1820 C CA . LYS B 1 32 ? -9.602 -17.016 10.156 1 68.5 32 LYS B CA 1
ATOM 1821 C C . LYS B 1 32 ? -10.219 -17.328 11.516 1 68.5 32 LYS B C 1
ATOM 1823 O O . LYS B 1 32 ? -11.023 -18.266 11.633 1 68.5 32 LYS B O 1
ATOM 1828 N N . HIS B 1 33 ? -9.594 -16.625 12.508 1 63.75 33 HIS B N 1
ATOM 1829 C CA . HIS B 1 33 ? -10.078 -16.734 13.883 1 63.75 33 HIS B CA 1
ATOM 1830 C C . HIS B 1 33 ? -11.555 -16.375 13.969 1 63.75 33 HIS B C 1
ATOM 1832 O O . HIS B 1 33 ? -12.031 -15.492 13.242 1 63.75 33 HIS B O 1
ATOM 1838 N N . PRO B 1 34 ? -12.094 -17.078 14.938 1 60.97 34 PRO B N 1
ATOM 1839 C CA . PRO B 1 34 ? -13.461 -16.672 15.242 1 60.97 34 PRO B CA 1
ATOM 1840 C C . PRO B 1 34 ? -13.562 -15.219 15.703 1 60.97 34 PRO B C 1
ATOM 1842 O O . PRO B 1 34 ? -12.68 -14.734 16.422 1 60.97 34 PRO B O 1
ATOM 1845 N N . GLY B 1 35 ? -14.266 -14.312 14.906 1 58.28 35 GLY B N 1
ATOM 1846 C CA . GLY B 1 35 ? -14.453 -12.914 15.273 1 58.28 35 GLY B CA 1
ATOM 1847 C C . GLY B 1 35 ? -13.891 -11.953 14.242 1 58.28 35 GLY B C 1
ATOM 1848 O O . GLY B 1 35 ? -14.07 -10.734 14.359 1 58.28 35 GLY B O 1
ATOM 1849 N N . SER B 1 36 ? -13.07 -12.531 13.43 1 61.28 36 SER B N 1
ATOM 1850 C CA . SER B 1 36 ? -12.602 -11.648 12.367 1 61.28 36 SER B CA 1
ATOM 1851 C C . SER B 1 36 ? -13.758 -11.203 11.477 1 61.28 36 SER B C 1
ATOM 1853 O O . SER B 1 36 ? -14.719 -11.953 11.273 1 61.28 36 SER B O 1
ATOM 1855 N N . ASP B 1 37 ? -14.07 -9.938 11.344 1 58.72 37 ASP B N 1
ATOM 1856 C CA . ASP B 1 37 ? -15.18 -9.453 10.523 1 58.72 37 ASP B CA 1
ATOM 1857 C C . ASP B 1 37 ? -14.867 -9.609 9.031 1 58.72 37 ASP B C 1
ATOM 1859 O O . ASP B 1 37 ? -15.703 -9.289 8.18 1 58.72 37 ASP B O 1
ATOM 1863 N N . ASP B 1 38 ? -14.078 -10.508 8.602 1 56.56 38 ASP B N 1
ATOM 1864 C CA . ASP B 1 38 ? -13.68 -10.914 7.254 1 56.56 38 ASP B CA 1
ATOM 1865 C C . ASP B 1 38 ? -13.805 -9.758 6.27 1 56.56 38 ASP B C 1
ATOM 1867 O O . ASP B 1 38 ? -13.859 -9.969 5.055 1 56.56 38 ASP B O 1
ATOM 1871 N N . ARG B 1 39 ? -13.961 -8.625 6.645 1 62.84 39 ARG B N 1
ATOM 1872 C CA . ARG B 1 39 ? -14.367 -7.551 5.75 1 62.84 39 ARG B CA 1
ATOM 1873 C C . ARG B 1 39 ? -13.227 -7.148 4.824 1 62.84 39 ARG B C 1
ATOM 1875 O O . ARG B 1 39 ? -13.461 -6.75 3.68 1 62.84 39 ARG B O 1
ATOM 1882 N N . ASP B 1 40 ? -12.031 -7.402 5.207 1 68.62 40 ASP B N 1
ATOM 1883 C CA . ASP B 1 40 ? -10.914 -6.938 4.398 1 68.62 40 ASP B CA 1
ATOM 1884 C C . ASP B 1 40 ? -10.625 -7.898 3.246 1 68.62 40 ASP B C 1
ATOM 1886 O O . ASP B 1 40 ? -10.078 -7.496 2.217 1 68.62 40 ASP B O 1
ATOM 1890 N N . THR B 1 41 ? -11.148 -9.148 3.438 1 76.56 41 THR B N 1
ATOM 1891 C CA . THR B 1 41 ? -10.867 -10.125 2.393 1 76.56 41 THR B CA 1
ATOM 1892 C C . THR B 1 41 ? -12.125 -10.453 1.597 1 76.56 41 THR B C 1
ATOM 1894 O O . THR B 1 41 ? -12.141 -11.391 0.797 1 76.56 41 THR B O 1
ATOM 1897 N N . THR B 1 42 ? -13.07 -9.68 1.904 1 85.62 42 THR B N 1
ATOM 1898 C CA . THR B 1 42 ? -14.258 -9.828 1.069 1 85.62 42 THR B CA 1
ATOM 1899 C C . THR B 1 42 ? -13.992 -9.336 -0.348 1 85.62 42 THR B C 1
ATOM 1901 O O . THR B 1 42 ? -13.555 -8.195 -0.541 1 85.62 42 THR B O 1
ATOM 1904 N N . VAL B 1 43 ? -14.328 -10.203 -1.269 1 93.25 43 VAL B N 1
ATOM 1905 C CA . VAL B 1 43 ? -14.047 -9.875 -2.662 1 93.25 43 VAL B CA 1
ATOM 1906 C C . VAL B 1 43 ? -15.109 -8.914 -3.189 1 93.25 43 VAL B C 1
ATOM 1908 O O . VAL B 1 43 ? -16.297 -9.266 -3.275 1 93.25 43 VAL B O 1
ATOM 1911 N N . GLU B 1 44 ? -14.703 -7.746 -3.482 1 93.94 44 GLU B N 1
ATOM 1912 C CA . GLU B 1 44 ? -15.586 -6.734 -4.047 1 93.94 44 GLU B CA 1
ATOM 1913 C C . GLU B 1 44 ? -15.234 -6.434 -5.5 1 93.94 44 GLU B C 1
ATOM 1915 O O . GLU B 1 44 ? -15.844 -5.566 -6.129 1 93.94 44 GLU B O 1
ATOM 1920 N N . THR B 1 45 ? -14.297 -7.141 -6.039 1 96.19 45 THR B N 1
ATOM 1921 C CA . THR B 1 45 ? -13.898 -7.012 -7.434 1 96.19 45 THR B CA 1
ATOM 1922 C C . THR B 1 45 ? -14.586 -8.07 -8.297 1 96.19 45 THR B C 1
ATOM 1924 O O . THR B 1 45 ? -15.414 -8.836 -7.797 1 96.19 45 THR B O 1
ATOM 1927 N N . SER B 1 46 ? -14.391 -7.996 -9.57 1 97.62 46 SER B N 1
ATOM 1928 C CA . SER B 1 46 ? -14.875 -8.938 -10.57 1 97.62 46 SER B CA 1
ATOM 1929 C C . SER B 1 46 ? -13.852 -9.125 -11.695 1 97.62 46 SER B C 1
ATOM 1931 O O . SER B 1 46 ? -12.852 -8.406 -11.75 1 97.62 46 SER B O 1
ATOM 1933 N N . GLU B 1 47 ? -14.172 -10.188 -12.469 1 98.19 47 GLU B N 1
ATOM 1934 C CA . GLU B 1 47 ? -13.32 -10.391 -13.633 1 98.19 47 GLU B CA 1
ATOM 1935 C C . GLU B 1 47 ? -13.227 -9.125 -14.477 1 98.19 47 GLU B C 1
ATOM 1937 O O . GLU B 1 47 ? -12.141 -8.758 -14.938 1 98.19 47 GLU B O 1
ATOM 1942 N N . GLU B 1 48 ? -14.312 -8.453 -14.641 1 98 48 GLU B N 1
ATOM 1943 C CA . GLU B 1 48 ? -14.383 -7.25 -15.461 1 98 48 GLU B CA 1
ATOM 1944 C C . GLU B 1 48 ? -13.578 -6.113 -14.836 1 98 48 GLU B C 1
ATOM 1946 O O . GLU B 1 48 ? -12.859 -5.402 -15.531 1 98 48 GLU B O 1
ATOM 1951 N N . ILE B 1 49 ? -13.68 -5.949 -13.602 1 97.69 49 ILE B N 1
ATOM 1952 C CA . ILE B 1 49 ? -12.984 -4.887 -12.891 1 97.69 49 ILE B CA 1
ATOM 1953 C C . ILE B 1 49 ? -11.477 -5.141 -12.938 1 97.69 49 ILE B C 1
ATOM 1955 O O . ILE B 1 49 ? -10.695 -4.23 -13.227 1 97.69 49 ILE B O 1
ATOM 1959 N N . LEU B 1 50 ? -11.094 -6.418 -12.688 1 98.38 50 LEU B N 1
ATOM 1960 C CA . LEU B 1 50 ? -9.68 -6.773 -12.734 1 98.38 50 LEU B CA 1
ATOM 1961 C C . LEU B 1 50 ? -9.109 -6.531 -14.133 1 98.38 50 LEU B C 1
ATOM 1963 O O . LEU B 1 50 ? -8 -6.012 -14.273 1 98.38 50 LEU B O 1
ATOM 1967 N N . ARG B 1 51 ? -9.859 -6.926 -15.125 1 98.44 51 ARG B N 1
ATOM 1968 C CA . ARG B 1 51 ? -9.43 -6.742 -16.516 1 98.44 51 ARG B CA 1
ATOM 1969 C C . ARG B 1 51 ? -9.25 -5.262 -16.828 1 98.44 51 ARG B C 1
ATOM 1971 O O . ARG B 1 51 ? -8.242 -4.867 -17.422 1 98.44 51 ARG B O 1
ATOM 1978 N N . ARG B 1 52 ? -10.164 -4.48 -16.484 1 97.69 52 ARG B N 1
ATOM 1979 C CA . ARG B 1 52 ? -10.109 -3.043 -16.719 1 97.69 52 ARG B CA 1
ATOM 1980 C C . ARG B 1 52 ? -8.914 -2.418 -16 1 97.69 52 ARG B C 1
ATOM 1982 O O . ARG B 1 52 ? -8.148 -1.661 -16.609 1 97.69 52 ARG B O 1
ATOM 1989 N N . 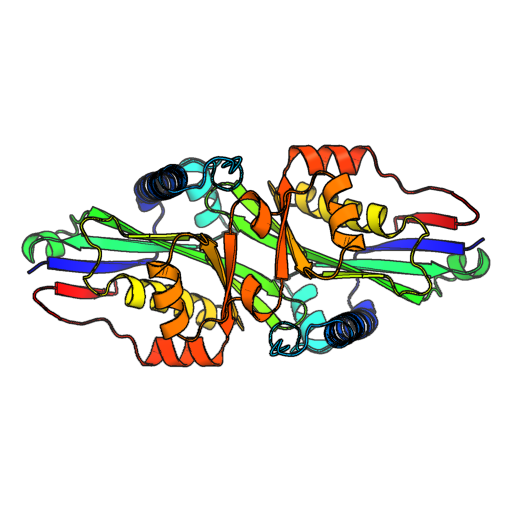ASP B 1 53 ? -8.773 -2.74 -14.766 1 97.81 53 ASP B N 1
ATOM 1990 C CA . ASP B 1 53 ? -7.766 -2.096 -13.93 1 97.81 53 ASP B CA 1
ATOM 1991 C C . ASP B 1 53 ? -6.355 -2.535 -14.32 1 97.81 53 ASP B C 1
ATOM 1993 O O . ASP B 1 53 ? -5.398 -1.78 -14.148 1 97.81 53 ASP B O 1
ATOM 1997 N N . ALA B 1 54 ? -6.203 -3.73 -14.891 1 98.31 54 ALA B N 1
ATOM 1998 C CA . ALA B 1 54 ? -4.883 -4.262 -15.219 1 98.31 54 ALA B CA 1
ATOM 1999 C C . ALA B 1 54 ? -4.48 -3.887 -16.641 1 98.31 54 ALA B C 1
ATOM 2001 O O . ALA B 1 54 ? -3.293 -3.84 -16.969 1 98.31 54 ALA B O 1
ATOM 2002 N N . PHE B 1 55 ? -5.41 -3.646 -17.531 1 97.94 55 PHE B N 1
ATOM 2003 C CA . PHE B 1 55 ? -5.059 -3.535 -18.938 1 97.94 55 PHE B CA 1
ATOM 2004 C C . PHE B 1 55 ? -5.664 -2.277 -19.562 1 97.94 55 PHE B C 1
ATOM 2006 O O . PHE B 1 55 ? -5.766 -2.162 -20.781 1 97.94 55 PHE B O 1
ATOM 2013 N N . SER B 1 56 ? -5.98 -1.294 -18.812 1 94.88 56 SER B N 1
ATOM 2014 C CA . SER B 1 56 ? -6.395 0.007 -19.328 1 94.88 56 SER B CA 1
ATOM 2015 C C . SER B 1 56 ? -5.195 0.829 -19.781 1 94.88 56 SER B C 1
ATOM 2017 O O . SER B 1 56 ? -4.062 0.341 -19.781 1 94.88 56 SER B O 1
ATOM 2019 N N . ASP B 1 57 ? -5.352 2.129 -20.25 1 92.75 57 ASP B N 1
ATOM 2020 C CA . ASP B 1 57 ? -4.281 3.027 -20.672 1 92.75 57 ASP B CA 1
ATOM 2021 C C . ASP B 1 57 ? -3.379 3.4 -19.5 1 92.75 57 ASP B C 1
ATOM 2023 O O . ASP B 1 57 ? -2.213 3.752 -19.703 1 92.75 57 ASP B O 1
ATOM 2027 N N . ARG B 1 58 ? -3.926 3.352 -18.312 1 91.69 58 ARG B N 1
ATOM 2028 C CA . ARG B 1 58 ? -3.176 3.578 -17.078 1 91.69 58 ARG B CA 1
ATOM 2029 C C . ARG B 1 58 ? -3.375 2.426 -16.094 1 91.69 58 ARG B C 1
ATOM 2031 O O . ARG B 1 58 ? -4.129 2.551 -15.133 1 91.69 58 ARG B O 1
ATOM 2038 N N . PRO B 1 59 ? -2.701 1.351 -16.359 1 96.31 59 PRO B N 1
ATOM 2039 C CA . PRO B 1 59 ? -2.912 0.175 -15.508 1 96.31 59 PRO B CA 1
ATOM 2040 C C . PRO B 1 59 ? -2.664 0.461 -14.031 1 96.31 59 PRO B C 1
ATOM 2042 O O . PRO B 1 59 ? -1.7 1.149 -13.688 1 96.31 59 PRO B O 1
ATOM 2045 N N . GLN B 1 60 ? -3.523 -0.056 -13.227 1 96.88 60 GLN B N 1
ATOM 2046 C CA . GLN B 1 60 ? -3.443 0.154 -11.781 1 96.88 60 GLN B CA 1
ATOM 2047 C C . GLN B 1 60 ? -2.609 -0.936 -11.117 1 96.88 60 GLN B C 1
ATOM 2049 O O . GLN B 1 60 ? -2.164 -0.774 -9.977 1 96.88 60 GLN B O 1
ATOM 2054 N N . PHE B 1 61 ? -2.547 -2.051 -11.797 1 98.38 61 PHE B N 1
ATOM 2055 C CA . PHE B 1 61 ? -1.705 -3.141 -11.32 1 98.38 61 PHE B CA 1
ATOM 2056 C C . PHE B 1 61 ? -1.331 -4.078 -12.461 1 98.38 61 PHE B C 1
ATOM 2058 O O . PHE B 1 61 ? -1.859 -3.957 -13.57 1 98.38 61 PHE B O 1
ATOM 2065 N N . SER B 1 62 ? -0.35 -4.879 -12.234 1 98.5 62 SER B N 1
ATOM 2066 C CA . SER B 1 62 ? 0.013 -5.996 -13.102 1 98.5 62 SER B CA 1
ATOM 2067 C C . SER B 1 62 ? 0.059 -7.305 -12.32 1 98.5 62 SER B C 1
ATOM 2069 O O . SER B 1 62 ? -0.03 -7.309 -11.094 1 98.5 62 SER B O 1
ATOM 2071 N N . PHE B 1 63 ? 0.055 -8.352 -13.047 1 98.81 63 PHE B N 1
ATOM 2072 C CA . PHE B 1 63 ? 0.113 -9.633 -12.359 1 98.81 63 PHE B CA 1
ATOM 2073 C C . PHE B 1 63 ? 0.86 -10.664 -13.195 1 98.81 63 PHE B C 1
ATOM 2075 O O . PHE B 1 63 ? 1.093 -10.461 -14.383 1 98.81 63 PHE B O 1
ATOM 2082 N N . PHE B 1 64 ? 1.315 -11.664 -12.5 1 98.75 64 PHE B N 1
ATOM 2083 C CA . PHE B 1 64 ? 1.939 -12.844 -13.086 1 98.75 64 PHE B CA 1
ATOM 2084 C C . PHE B 1 64 ? 1.106 -14.086 -12.812 1 98.75 64 PHE B C 1
ATOM 2086 O O . PHE B 1 64 ? 0.383 -14.148 -11.82 1 98.75 64 PHE B O 1
ATOM 2093 N N . VAL B 1 65 ? 1.23 -15.062 -13.742 1 98.56 65 VAL B N 1
ATOM 2094 C CA . VAL B 1 65 ? 0.503 -16.312 -13.539 1 98.56 65 VAL B CA 1
ATOM 2095 C C . VAL B 1 65 ? 1.471 -17.484 -13.617 1 98.56 65 VAL B C 1
ATOM 2097 O O . VAL B 1 65 ? 2.561 -17.375 -14.18 1 98.56 65 VAL B O 1
ATOM 2100 N N . VAL B 1 66 ? 1.063 -18.547 -12.969 1 97.75 66 VAL B N 1
ATOM 2101 C CA . VAL B 1 66 ? 1.726 -19.844 -13.07 1 97.75 66 VAL B CA 1
ATOM 2102 C C . VAL B 1 66 ? 0.832 -20.812 -13.828 1 97.75 66 VAL B C 1
ATOM 2104 O O . VAL B 1 66 ? -0.295 -21.094 -13.414 1 97.75 66 VAL B O 1
ATOM 2107 N N . GLU B 1 67 ? 1.353 -21.359 -14.906 1 97.75 67 GLU B N 1
ATOM 2108 C CA . GLU B 1 67 ? 0.677 -22.422 -15.656 1 97.75 67 GLU B CA 1
ATOM 2109 C C . GLU B 1 67 ? 1.272 -23.781 -15.336 1 97.75 67 GLU B C 1
ATOM 2111 O O . GLU B 1 67 ? 2.488 -23.922 -15.172 1 97.75 67 GLU B O 1
ATOM 2116 N N . CYS B 1 68 ? 0.406 -24.734 -15.273 1 97.25 68 CYS B N 1
ATOM 2117 C CA . CYS B 1 68 ? 0.844 -26.109 -15.055 1 97.25 68 CYS B CA 1
ATOM 2118 C C . CYS B 1 68 ? 0.593 -26.969 -16.297 1 97.25 68 CYS B C 1
ATOM 2120 O O . CYS B 1 68 ? -0.485 -26.906 -16.891 1 97.25 68 CYS B O 1
ATOM 2122 N N . TYR B 1 69 ? 1.65 -27.703 -16.688 1 96.31 69 TYR B N 1
ATOM 2123 C CA . TYR B 1 69 ? 1.602 -28.688 -17.766 1 96.31 69 TYR B CA 1
ATOM 2124 C C . TYR B 1 69 ? 2.043 -30.062 -17.281 1 96.31 69 TYR B C 1
ATOM 2126 O O . TYR B 1 69 ? 3.09 -30.188 -16.641 1 96.31 69 TYR B O 1
ATOM 2134 N N . PHE B 1 70 ? 1.299 -31.078 -17.656 1 94.69 70 PHE B N 1
ATOM 2135 C CA . PHE B 1 70 ? 1.589 -32.406 -17.125 1 94.69 70 PHE B CA 1
ATOM 2136 C C . PHE B 1 70 ? 2.414 -33.219 -18.109 1 94.69 70 PHE B C 1
ATOM 2138 O O . PHE B 1 70 ? 2.729 -34.375 -17.859 1 94.69 70 PHE B O 1
ATOM 2145 N N . SER B 1 71 ? 2.668 -32.656 -19.328 1 94.06 71 SER B N 1
ATOM 2146 C CA . SER B 1 71 ? 3.504 -33.312 -20.344 1 94.06 71 SER B CA 1
ATOM 2147 C C . SER B 1 71 ? 4.141 -32.312 -21.266 1 94.06 71 SER B C 1
ATOM 2149 O O . SE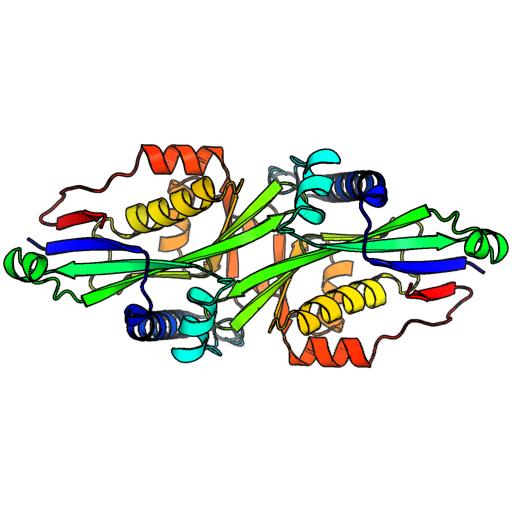R B 1 71 ? 3.691 -31.156 -21.344 1 94.06 71 SER B O 1
ATOM 2151 N N . LYS B 1 72 ? 5.172 -32.688 -21.953 1 93.75 72 LYS B N 1
ATOM 2152 C CA . LYS B 1 72 ? 5.816 -31.812 -22.953 1 93.75 72 LYS B CA 1
ATOM 2153 C C . LYS B 1 72 ? 4.871 -31.5 -24.094 1 93.75 72 LYS B C 1
ATOM 2155 O O . LYS B 1 72 ? 4.91 -30.406 -24.656 1 93.75 72 LYS B O 1
ATOM 2160 N N . GLU B 1 73 ? 4.078 -32.469 -24.422 1 95 73 GLU B N 1
ATOM 2161 C CA . GLU B 1 73 ? 3.09 -32.281 -25.484 1 95 73 GLU B CA 1
ATOM 2162 C C . GLU B 1 73 ? 2.113 -31.172 -25.125 1 95 73 GLU B C 1
ATOM 2164 O O . GLU B 1 73 ? 1.792 -30.328 -25.969 1 95 73 GLU B O 1
ATOM 2169 N N . GLN B 1 74 ? 1.646 -31.203 -23.875 1 95.38 74 GLN B N 1
ATOM 2170 C CA . GLN B 1 74 ? 0.75 -30.156 -23.391 1 95.38 74 GLN B CA 1
ATOM 2171 C C . GLN B 1 74 ? 1.437 -28.797 -23.422 1 95.38 74 GLN B C 1
ATOM 2173 O O . GLN B 1 74 ? 0.82 -27.797 -23.766 1 95.38 74 GLN B O 1
ATOM 2178 N N . LEU B 1 75 ? 2.668 -28.766 -23 1 95.38 75 LEU B N 1
ATOM 2179 C CA . LEU B 1 75 ? 3.465 -27.531 -23 1 95.38 75 LEU B CA 1
ATOM 2180 C C . LEU B 1 75 ? 3.572 -26.953 -24.391 1 95.38 75 LEU B C 1
ATOM 2182 O O . LEU B 1 75 ? 3.4 -25.75 -24.594 1 95.38 75 LEU B O 1
ATOM 2186 N N . ASP B 1 76 ? 3.795 -27.781 -25.375 1 94.69 76 ASP B N 1
ATOM 2187 C CA . ASP B 1 76 ? 3.949 -27.359 -26.75 1 94.69 76 ASP B CA 1
ATOM 2188 C C . ASP B 1 76 ? 2.641 -26.781 -27.312 1 94.69 76 ASP B C 1
ATOM 2190 O O . ASP B 1 76 ? 2.652 -25.875 -28.141 1 94.69 76 ASP B O 1
ATOM 2194 N N . ARG B 1 77 ? 1.574 -27.281 -26.812 1 95.12 77 ARG B N 1
ATOM 2195 C CA . ARG B 1 77 ? 0.259 -26.844 -27.266 1 95.12 77 ARG B CA 1
ATOM 2196 C C . ARG B 1 77 ? -0.206 -25.625 -26.484 1 95.12 77 ARG B C 1
ATOM 2198 O O . ARG B 1 77 ? -1.244 -25.031 -26.812 1 95.12 77 ARG B O 1
ATOM 2205 N N . ASN B 1 78 ? 0.532 -25.266 -25.469 1 94 78 ASN B N 1
ATOM 2206 C CA . ASN B 1 78 ? 0.182 -24.141 -24.609 1 94 78 ASN B CA 1
ATOM 2207 C C . ASN B 1 78 ? -1.208 -24.297 -24 1 94 78 ASN B C 1
ATOM 2209 O O . ASN B 1 78 ? -1.997 -23.359 -23.984 1 94 78 ASN B O 1
ATOM 2213 N N . ASP B 1 79 ? -1.531 -25.5 -23.688 1 92.75 79 ASP B N 1
ATOM 2214 C CA . ASP B 1 79 ? -2.836 -25.844 -23.125 1 92.75 79 ASP B CA 1
ATOM 2215 C C . ASP B 1 79 ? -2.734 -26.156 -21.641 1 92.75 79 ASP B C 1
ATOM 2217 O O . ASP B 1 79 ? -3.199 -27.188 -21.172 1 92.75 79 ASP B O 1
ATOM 2221 N N . GLY B 1 80 ? -2.115 -25.344 -20.922 1 95.5 80 GLY B N 1
ATOM 2222 C CA . GLY B 1 80 ? -1.952 -25.531 -19.484 1 95.5 80 GLY B CA 1
ATOM 2223 C C . GLY B 1 80 ? -3.031 -24.844 -18.672 1 95.5 80 GLY B C 1
ATOM 2224 O O . GLY B 1 80 ? -3.908 -24.172 -19.219 1 95.5 80 GLY B O 1
ATOM 2225 N N . GLU B 1 81 ? -3.039 -25.141 -17.391 1 96.5 81 GLU B N 1
ATOM 2226 C CA . GLU B 1 81 ? -3.979 -24.547 -16.453 1 96.5 81 GLU B CA 1
ATOM 2227 C C . GLU B 1 81 ? -3.287 -23.531 -15.555 1 96.5 81 GLU B C 1
ATOM 2229 O O . GLU B 1 81 ? -2.168 -23.75 -15.094 1 96.5 81 GLU B O 1
ATOM 2234 N N . ILE B 1 82 ? -3.965 -22.406 -15.406 1 98.12 82 ILE B N 1
ATOM 2235 C CA . ILE B 1 82 ? -3.428 -21.406 -14.484 1 98.12 82 ILE B CA 1
ATOM 2236 C C . ILE B 1 82 ? -3.715 -21.828 -13.047 1 98.12 82 ILE B C 1
ATOM 2238 O O . ILE B 1 82 ? -4.875 -21.984 -12.656 1 98.12 82 ILE B O 1
ATOM 2242 N N . ILE B 1 83 ? -2.629 -21.938 -12.234 1 97.62 83 ILE B N 1
ATOM 2243 C CA . ILE B 1 83 ? -2.793 -22.531 -10.906 1 97.62 83 ILE B CA 1
ATOM 2244 C C . ILE B 1 83 ? -2.277 -21.562 -9.844 1 97.62 83 ILE B C 1
ATOM 2246 O O . ILE B 1 83 ? -2.316 -21.875 -8.648 1 97.62 83 ILE B O 1
ATOM 2250 N N . GLY B 1 84 ? -1.797 -20.391 -10.203 1 97.88 84 GLY B N 1
ATOM 2251 C CA . GLY B 1 84 ? -1.277 -19.422 -9.266 1 97.88 84 GLY B CA 1
ATOM 2252 C C . GLY B 1 84 ? -1.117 -18.031 -9.867 1 97.88 84 GLY B C 1
ATOM 2253 O O . GLY B 1 84 ? -1.237 -17.859 -11.078 1 97.88 84 GLY B O 1
ATOM 2254 N N . PHE B 1 85 ? -0.907 -17.078 -8.977 1 98.56 85 PHE B N 1
ATOM 2255 C CA . PHE B 1 85 ? -0.7 -15.711 -9.422 1 98.56 85 PHE B CA 1
ATOM 2256 C C . PHE B 1 85 ? 0.067 -14.914 -8.375 1 98.56 85 PHE B C 1
ATOM 2258 O O . PHE B 1 85 ? 0.197 -15.344 -7.227 1 98.56 85 PHE B O 1
ATOM 2265 N N . SER B 1 86 ? 0.607 -13.859 -8.742 1 98.56 86 SER B N 1
ATOM 2266 C CA . SER B 1 86 ? 1.084 -12.766 -7.895 1 98.56 86 SER B CA 1
ATOM 2267 C C . SER B 1 86 ? 0.801 -11.406 -8.531 1 98.56 86 SER B C 1
ATOM 2269 O O . SER B 1 86 ? 0.714 -11.297 -9.75 1 98.56 86 SER B O 1
ATOM 2271 N N . THR B 1 87 ? 0.606 -10.422 -7.719 1 98.75 87 THR B N 1
ATOM 2272 C CA . THR B 1 87 ? 0.293 -9.094 -8.234 1 98.75 87 THR B CA 1
ATOM 2273 C C . THR B 1 87 ? 1.402 -8.109 -7.891 1 98.75 87 THR B C 1
ATOM 2275 O O . THR B 1 87 ? 2.18 -8.336 -6.961 1 98.75 87 THR B O 1
ATOM 2278 N N . PHE B 1 88 ? 1.462 -7.074 -8.68 1 98.69 88 PHE B N 1
ATOM 2279 C CA . PHE B 1 88 ? 2.383 -5.973 -8.422 1 98.69 88 PHE B CA 1
ATOM 2280 C C . PHE B 1 88 ? 1.736 -4.633 -8.758 1 98.69 88 PHE B C 1
ATOM 2282 O O . PHE B 1 88 ? 1.109 -4.488 -9.805 1 98.69 88 PHE B O 1
ATOM 2289 N N . ASN B 1 89 ? 1.802 -3.756 -7.859 1 98.5 89 ASN B N 1
ATOM 2290 C CA . ASN B 1 89 ? 1.482 -2.359 -8.141 1 98.5 89 ASN B CA 1
ATOM 2291 C C . ASN B 1 89 ? 2.404 -1.412 -7.375 1 98.5 89 ASN B C 1
ATOM 2293 O O . ASN B 1 89 ? 3.018 -1.804 -6.379 1 98.5 89 ASN B O 1
ATOM 2297 N N . GLU B 1 90 ? 2.555 -0.211 -7.906 1 97.38 90 GLU B N 1
ATOM 2298 C CA . GLU B 1 90 ? 3.418 0.784 -7.277 1 97.38 90 GLU B CA 1
ATOM 2299 C C . GLU B 1 90 ? 2.713 1.467 -6.109 1 97.38 90 GLU B C 1
ATOM 2301 O O . GLU B 1 90 ? 1.485 1.569 -6.09 1 97.38 90 GLU B O 1
ATOM 2306 N N . MET B 1 91 ? 3.455 1.848 -5.16 1 97.56 91 MET B N 1
ATOM 2307 C CA . MET B 1 91 ? 3.061 2.688 -4.031 1 97.56 91 MET B CA 1
ATOM 2308 C C . MET B 1 91 ? 4.188 3.641 -3.645 1 97.56 91 MET B C 1
ATOM 2310 O O . MET B 1 91 ? 5.215 3.701 -4.32 1 97.56 91 MET B O 1
ATOM 2314 N N . TYR B 1 92 ? 3.922 4.449 -2.559 1 97.88 92 TYR B N 1
ATOM 2315 C CA . TYR B 1 92 ? 4.961 5.418 -2.217 1 97.88 92 TYR B CA 1
ATOM 2316 C C . TYR B 1 92 ? 5.152 5.5 -0.708 1 97.88 92 TYR B C 1
ATOM 2318 O O . TYR B 1 92 ? 4.176 5.539 0.047 1 97.88 92 TYR B O 1
ATOM 2326 N N . SER B 1 93 ? 6.332 5.461 -0.305 1 95.94 93 SER B N 1
ATOM 2327 C CA . SER B 1 93 ? 6.754 5.703 1.071 1 95.94 93 SER B CA 1
ATOM 2328 C C . SER B 1 93 ? 7.504 7.027 1.194 1 95.94 93 SER B C 1
ATOM 2330 O O . SER B 1 93 ? 8.508 7.242 0.513 1 95.94 93 SER B O 1
ATOM 2332 N N . ILE B 1 94 ? 7.074 7.848 2.08 1 94.69 94 ILE B N 1
ATOM 2333 C CA . ILE B 1 94 ? 7.75 9.133 2.248 1 94.69 94 ILE B CA 1
ATOM 2334 C C . ILE B 1 94 ? 9.148 8.906 2.824 1 94.69 94 ILE B C 1
ATOM 2336 O O . ILE B 1 94 ? 9.984 9.805 2.793 1 94.69 94 ILE B O 1
ATOM 2340 N N . TYR B 1 95 ? 9.414 7.77 3.361 1 93.56 95 TYR B N 1
ATOM 2341 C CA . TYR B 1 95 ? 10.711 7.441 3.938 1 93.56 95 TYR B CA 1
ATOM 2342 C C . TYR B 1 95 ? 11.617 6.773 2.904 1 93.56 95 TYR B C 1
ATOM 2344 O O . TYR B 1 95 ? 12.812 7.062 2.838 1 93.56 95 TYR B O 1
ATOM 2352 N N . LYS B 1 96 ? 11.008 5.902 2.061 1 94.12 96 LYS B N 1
ATOM 2353 C CA . LYS B 1 96 ? 11.812 5.051 1.191 1 94.12 96 LYS B CA 1
ATOM 2354 C C . LYS B 1 96 ? 11.695 5.48 -0.267 1 94.12 96 LYS B C 1
ATOM 2356 O O . LYS B 1 96 ? 12.5 5.074 -1.108 1 94.12 96 LYS B O 1
ATOM 2361 N N . GLY B 1 97 ? 10.695 6.309 -0.577 1 96.56 97 GLY B N 1
ATOM 2362 C CA . GLY B 1 97 ? 10.438 6.676 -1.961 1 96.56 97 GLY B CA 1
ATOM 2363 C C . GLY B 1 97 ? 9.523 5.699 -2.678 1 96.56 97 GLY B C 1
ATOM 2364 O O . GLY B 1 97 ? 8.633 5.109 -2.062 1 96.56 97 GLY B O 1
ATOM 2365 N N . LYS B 1 98 ? 9.773 5.621 -4.02 1 96.94 98 LYS B N 1
ATOM 2366 C CA . LYS B 1 98 ? 8.977 4.703 -4.824 1 96.94 98 LYS B CA 1
ATOM 2367 C C . LYS B 1 98 ? 9.078 3.275 -4.297 1 96.94 98 LYS B C 1
ATOM 2369 O O . LYS B 1 98 ? 10.18 2.768 -4.078 1 96.94 98 LYS B O 1
ATOM 2374 N N . SER B 1 99 ? 7.949 2.648 -4.027 1 97.5 99 SER B N 1
ATOM 2375 C CA . SER B 1 99 ? 7.852 1.311 -3.453 1 97.5 99 SER B CA 1
ATOM 2376 C C . SER B 1 99 ? 6.82 0.465 -4.195 1 97.5 99 SER B C 1
ATOM 2378 O O . SER B 1 99 ? 6.07 0.979 -5.027 1 97.5 99 SER B O 1
ATOM 2380 N N . GLY B 1 100 ? 6.883 -0.79 -3.986 1 98.19 100 GLY B N 1
ATOM 2381 C CA . GLY B 1 100 ? 5.914 -1.708 -4.562 1 98.19 100 GLY B CA 1
ATOM 2382 C C . GLY B 1 100 ? 5.004 -2.342 -3.529 1 98.19 100 GLY B C 1
ATOM 2383 O O . GLY B 1 100 ? 5.336 -2.379 -2.342 1 98.19 100 GLY B O 1
ATOM 2384 N N . TYR B 1 101 ? 3.904 -2.775 -3.992 1 98.56 101 TYR B N 1
ATOM 2385 C CA . TYR B 1 101 ? 2.939 -3.488 -3.162 1 98.56 101 TYR B CA 1
ATOM 2386 C C . TYR B 1 101 ? 2.451 -4.754 -3.855 1 98.56 101 TYR B C 1
ATOM 2388 O O . TYR B 1 101 ? 2.082 -4.719 -5.031 1 98.56 101 TYR B O 1
ATOM 2396 N N . MET B 1 102 ? 2.521 -5.836 -3.158 1 98.44 102 MET B N 1
ATOM 2397 C CA . MET B 1 102 ? 1.945 -7.102 -3.598 1 98.44 102 MET B CA 1
ATOM 2398 C C . MET B 1 102 ? 0.653 -7.402 -2.846 1 98.44 102 MET B C 1
ATOM 2400 O O . MET B 1 102 ? 0.688 -7.824 -1.688 1 98.44 102 MET B O 1
ATOM 2404 N N . SER B 1 103 ? -0.445 -7.262 -3.559 1 97.19 103 SER B N 1
ATOM 2405 C CA . SER B 1 103 ? -1.753 -7.441 -2.936 1 97.19 103 SER B CA 1
ATOM 2406 C C . SER B 1 103 ? -2.025 -8.914 -2.637 1 97.19 103 SER B C 1
ATOM 2408 O O . SER B 1 103 ? -2.711 -9.234 -1.663 1 97.19 103 SER B O 1
ATOM 2410 N N . GLY B 1 104 ? -1.491 -9.719 -3.527 1 95.88 104 GLY B N 1
ATOM 2411 C CA . GLY B 1 104 ? -1.741 -11.133 -3.311 1 95.88 104 GLY B CA 1
ATOM 2412 C C . GLY B 1 104 ? -0.776 -12.031 -4.062 1 95.88 104 GLY B C 1
ATOM 2413 O O . GLY B 1 104 ? -0.283 -11.664 -5.133 1 95.88 104 GLY B O 1
ATOM 2414 N N . MET B 1 105 ? -0.58 -13.156 -3.5 1 96.38 105 MET B N 1
ATOM 2415 C CA . MET B 1 105 ? 0.137 -14.273 -4.098 1 96.38 105 MET B CA 1
ATOM 2416 C C . MET B 1 105 ? -0.467 -15.602 -3.652 1 96.38 105 MET B C 1
ATOM 2418 O O . MET B 1 105 ? -0.73 -15.805 -2.467 1 96.38 105 MET B O 1
ATOM 2422 N N . PHE B 1 106 ? -0.659 -16.438 -4.684 1 95.25 106 PHE B N 1
ATOM 2423 C CA . PHE B 1 106 ? -1.358 -17.688 -4.383 1 95.25 106 PHE B CA 1
ATOM 2424 C C . PHE B 1 106 ? -0.967 -18.781 -5.367 1 95.25 106 PHE B C 1
ATOM 2426 O O . PHE B 1 106 ? -0.782 -18.516 -6.555 1 95.25 106 PHE B O 1
ATOM 2433 N N . VAL B 1 107 ? -0.785 -19.922 -4.844 1 94.44 107 VAL B N 1
ATOM 2434 C CA . VAL B 1 107 ? -0.656 -21.156 -5.613 1 94.44 107 VAL B CA 1
ATOM 2435 C C . VAL B 1 107 ? -1.638 -22.203 -5.086 1 94.44 107 VAL B C 1
ATOM 2437 O O . VAL B 1 107 ? -1.725 -22.422 -3.877 1 94.44 107 VAL B O 1
ATOM 2440 N N . THR B 1 108 ? -2.352 -22.812 -5.953 1 93.44 108 THR B N 1
ATOM 2441 C CA . THR B 1 108 ? -3.32 -23.828 -5.555 1 93.44 108 THR B CA 1
ATOM 2442 C C . THR B 1 108 ? -2.652 -24.906 -4.703 1 93.44 108 THR B C 1
ATOM 2444 O O . THR B 1 108 ? -1.519 -25.312 -4.977 1 93.44 108 THR B O 1
ATOM 2447 N N . SER B 1 109 ? -3.363 -25.406 -3.736 1 88.81 109 SER B N 1
ATOM 2448 C CA . SER B 1 109 ? -2.832 -26.281 -2.703 1 88.81 109 SER B CA 1
ATOM 2449 C C . SER B 1 109 ? -2.211 -27.547 -3.312 1 88.81 109 SER B C 1
ATOM 2451 O O . SER B 1 109 ? -1.174 -28.016 -2.844 1 88.81 109 SER B O 1
ATOM 2453 N N . LYS B 1 110 ? -2.75 -28.047 -4.371 1 89.56 110 LYS B N 1
ATOM 2454 C CA . LYS B 1 110 ? -2.311 -29.297 -4.996 1 89.56 110 LYS B CA 1
ATOM 2455 C C . LYS B 1 110 ? -0.906 -29.156 -5.574 1 89.56 110 LYS B C 1
ATOM 2457 O O . LYS B 1 110 ? -0.229 -30.156 -5.824 1 89.56 110 LYS B O 1
ATOM 2462 N N . HIS B 1 111 ? -0.473 -27.953 -5.754 1 90.81 111 HIS B N 1
ATOM 2463 C CA . HIS B 1 111 ? 0.79 -27.734 -6.449 1 90.81 111 HIS B CA 1
ATOM 2464 C C . HIS B 1 111 ? 1.83 -27.109 -5.531 1 90.81 111 HIS B C 1
ATOM 2466 O O . HIS B 1 111 ? 2.895 -26.688 -5.984 1 90.81 111 HIS B O 1
ATOM 2472 N N . ARG B 1 112 ? 1.516 -27.031 -4.234 1 84.69 112 ARG B N 1
ATOM 2473 C CA . ARG B 1 112 ? 2.449 -26.453 -3.273 1 84.69 112 ARG B CA 1
ATOM 2474 C C . ARG B 1 112 ? 3.547 -27.453 -2.912 1 84.69 112 ARG B C 1
ATOM 2476 O O . ARG B 1 112 ? 3.398 -28.656 -3.127 1 84.69 112 ARG B O 1
ATOM 2483 N N . GLY B 1 113 ? 4.703 -26.922 -2.531 1 79.75 113 GLY B N 1
ATOM 2484 C CA . GLY B 1 113 ? 5.82 -27.781 -2.178 1 79.75 113 GLY B CA 1
ATOM 2485 C C . GLY B 1 113 ? 6.754 -28.047 -3.34 1 79.75 113 GLY B C 1
ATOM 2486 O O . GLY B 1 113 ? 7.633 -28.922 -3.248 1 79.75 113 GLY B O 1
ATOM 2487 N N . ASN B 1 114 ? 6.629 -27.422 -4.492 1 79.44 114 ASN B N 1
ATOM 2488 C CA . ASN B 1 114 ? 7.438 -27.641 -5.691 1 79.44 114 ASN B CA 1
ATOM 2489 C C . ASN B 1 114 ? 8.352 -26.438 -5.961 1 79.44 114 ASN B C 1
ATOM 2491 O O . ASN B 1 114 ? 8.688 -26.172 -7.113 1 79.44 114 ASN B O 1
ATOM 2495 N N . SER B 1 115 ? 8.602 -25.578 -4.984 1 82.69 115 SER B N 1
ATOM 2496 C CA . SER B 1 115 ? 9.5 -24.438 -5.062 1 82.69 115 SER B CA 1
ATOM 2497 C C . SER B 1 115 ? 8.953 -23.359 -5.992 1 82.69 115 SER B C 1
ATOM 2499 O O . SER B 1 115 ? 9.719 -22.562 -6.551 1 82.69 115 SER B O 1
ATOM 2501 N N . LEU B 1 116 ? 7.652 -23.406 -6.199 1 89.44 116 LEU B N 1
ATOM 2502 C CA . LEU B 1 116 ? 7.016 -22.422 -7.082 1 89.44 116 LEU B CA 1
ATOM 2503 C C . LEU B 1 116 ? 6.953 -21.062 -6.422 1 89.44 116 LEU B C 1
ATOM 2505 O O . LEU B 1 116 ? 7.195 -20.031 -7.07 1 89.44 116 LEU B O 1
ATOM 2509 N N . ALA B 1 117 ? 6.703 -21.047 -5.137 1 89.94 117 ALA B N 1
ATOM 2510 C CA . ALA B 1 117 ? 6.453 -19.797 -4.414 1 89.94 117 ALA B CA 1
ATOM 2511 C C . ALA B 1 117 ? 7.684 -18.906 -4.434 1 89.94 117 ALA B C 1
ATOM 2513 O O . ALA B 1 117 ? 7.586 -17.719 -4.758 1 89.94 117 ALA B O 1
ATOM 2514 N N . PRO B 1 118 ? 8.867 -19.5 -4.199 1 90.62 118 PRO B N 1
ATOM 2515 C CA . PRO B 1 118 ? 10.047 -18.641 -4.242 1 90.62 118 PRO B CA 1
ATOM 2516 C C . PRO B 1 118 ? 10.289 -18.031 -5.625 1 90.62 118 PRO B C 1
ATOM 2518 O O . PRO B 1 118 ? 10.68 -16.875 -5.738 1 90.62 118 PRO B O 1
ATOM 2521 N N . VAL B 1 119 ? 10.016 -18.781 -6.66 1 91.88 119 VAL B N 1
ATOM 2522 C CA . VAL B 1 119 ? 10.266 -18.297 -8.016 1 91.88 119 VAL B CA 1
ATOM 2523 C C . VAL B 1 119 ? 9.219 -17.25 -8.398 1 91.88 119 VAL B C 1
ATOM 2525 O O . VAL B 1 119 ? 9.539 -16.25 -9.047 1 91.88 119 VAL B O 1
ATOM 2528 N N . LEU B 1 120 ? 8.023 -17.516 -7.984 1 94.44 120 LEU B N 1
ATOM 2529 C CA . LEU B 1 120 ? 6.953 -16.562 -8.234 1 94.44 120 LEU B CA 1
ATOM 2530 C C . LEU B 1 120 ? 7.219 -15.25 -7.504 1 94.44 120 LEU B C 1
ATOM 2532 O O . LEU B 1 120 ? 7.059 -14.172 -8.078 1 94.44 120 LEU B O 1
ATOM 2536 N N . PHE B 1 121 ? 7.629 -15.32 -6.258 1 95.94 121 PHE B N 1
ATOM 2537 C CA . PHE B 1 121 ? 7.953 -14.141 -5.469 1 95.94 121 PHE B CA 1
ATOM 2538 C C . PHE B 1 121 ? 9.117 -13.375 -6.094 1 95.94 121 PHE B C 1
ATOM 2540 O O . PHE B 1 121 ? 9.07 -12.148 -6.215 1 95.94 121 PHE B O 1
ATOM 2547 N N . LYS B 1 122 ? 10.094 -14.086 -6.488 1 94.69 122 LYS B N 1
ATOM 2548 C CA . LYS B 1 122 ? 11.234 -13.477 -7.156 1 94.69 122 LYS B CA 1
ATOM 2549 C C . LYS B 1 122 ? 10.805 -12.719 -8.406 1 94.69 122 LYS B C 1
ATOM 2551 O O . LYS B 1 122 ? 11.344 -11.648 -8.711 1 94.69 122 LYS B O 1
ATOM 2556 N N . THR B 1 123 ? 9.93 -13.297 -9.148 1 96.12 123 THR B N 1
ATOM 2557 C CA . THR B 1 123 ? 9.406 -12.648 -10.344 1 96.12 123 THR B CA 1
ATOM 2558 C C . THR B 1 123 ? 8.758 -11.312 -10 1 96.12 123 THR B C 1
ATOM 2560 O O . THR B 1 123 ? 8.953 -10.32 -10.703 1 96.12 123 THR B O 1
ATOM 2563 N N . THR B 1 124 ? 8.047 -11.289 -8.906 1 97.56 124 THR B N 1
ATOM 2564 C CA . THR B 1 124 ? 7.395 -10.07 -8.438 1 97.56 124 THR B CA 1
ATOM 2565 C C . THR B 1 124 ? 8.43 -9.062 -7.941 1 97.56 124 THR B C 1
ATOM 2567 O O . THR B 1 124 ? 8.336 -7.871 -8.242 1 97.56 124 THR B O 1
ATOM 2570 N N . ALA B 1 125 ? 9.406 -9.539 -7.23 1 97.38 125 ALA B N 1
ATOM 2571 C CA . ALA B 1 125 ? 10.492 -8.688 -6.754 1 97.38 125 ALA B CA 1
ATOM 2572 C C . ALA B 1 125 ? 11.25 -8.055 -7.926 1 97.38 125 ALA B C 1
ATOM 2574 O O . ALA B 1 125 ? 11.625 -6.883 -7.871 1 97.38 125 ALA B O 1
ATOM 2575 N N . LYS B 1 126 ? 11.469 -8.836 -8.938 1 97.12 126 LYS B N 1
ATOM 2576 C CA . LYS B 1 126 ? 12.141 -8.312 -10.125 1 97.12 126 LYS B CA 1
ATOM 2577 C C . LYS B 1 126 ? 11.32 -7.211 -10.781 1 97.12 126 LYS B C 1
ATOM 2579 O O . LYS B 1 126 ? 11.867 -6.199 -11.227 1 97.12 126 LYS B O 1
ATOM 2584 N N . ALA B 1 127 ? 10.023 -7.43 -10.906 1 97.62 127 ALA B N 1
ATOM 2585 C CA . ALA B 1 127 ? 9.141 -6.395 -11.445 1 97.62 127 ALA B CA 1
ATOM 2586 C C . ALA B 1 127 ? 9.234 -5.113 -10.617 1 97.62 127 ALA B C 1
ATOM 2588 O O . ALA B 1 127 ? 9.227 -4.012 -11.172 1 97.62 127 ALA B O 1
ATOM 2589 N N . CYS B 1 128 ? 9.297 -5.273 -9.328 1 98.12 128 CYS B N 1
ATOM 2590 C CA . CYS B 1 128 ? 9.43 -4.164 -8.398 1 98.12 128 CYS B CA 1
ATOM 2591 C C . CYS B 1 128 ? 10.719 -3.393 -8.648 1 98.12 128 CYS B C 1
ATOM 2593 O O . CYS B 1 128 ? 10.711 -2.164 -8.75 1 98.12 128 CYS B O 1
ATOM 2595 N N . LEU B 1 129 ? 11.812 -4.113 -8.812 1 97.81 129 LEU B N 1
ATOM 2596 C CA . LEU B 1 129 ? 13.109 -3.506 -9.086 1 97.81 129 LEU B CA 1
ATOM 2597 C C . LEU B 1 129 ? 13.109 -2.826 -10.453 1 97.81 129 LEU B C 1
ATOM 2599 O O . LEU B 1 129 ? 13.602 -1.704 -10.594 1 97.81 129 LEU B O 1
ATOM 2603 N N . ASP B 1 130 ? 12.539 -3.498 -11.477 1 97.5 130 ASP B N 1
ATOM 2604 C CA . ASP B 1 130 ? 12.477 -2.965 -12.828 1 97.5 130 ASP B CA 1
ATOM 2605 C C . ASP B 1 130 ? 11.672 -1.668 -12.875 1 97.5 130 ASP B C 1
ATOM 2607 O O . ASP B 1 130 ? 11.93 -0.8 -13.711 1 97.5 130 ASP B O 1
ATOM 2611 N N . ALA B 1 131 ? 10.742 -1.536 -11.969 1 96.88 131 ALA B N 1
ATOM 2612 C CA . ALA B 1 131 ? 9.906 -0.34 -11.906 1 96.88 131 ALA B CA 1
ATOM 2613 C C . ALA B 1 131 ? 10.609 0.784 -11.148 1 96.88 131 ALA B C 1
ATOM 2615 O O . ALA B 1 131 ? 10.07 1.889 -11.031 1 96.88 131 ALA B O 1
ATOM 2616 N N . GLY B 1 132 ? 11.766 0.486 -10.57 1 96.5 132 GLY B N 1
ATOM 2617 C CA . GLY B 1 132 ? 12.531 1.493 -9.852 1 96.5 132 GLY B CA 1
ATOM 2618 C C . GLY B 1 132 ? 12.117 1.634 -8.398 1 96.5 132 GLY B C 1
ATOM 2619 O O . GLY B 1 132 ? 12.375 2.666 -7.773 1 96.5 132 GLY B O 1
ATOM 2620 N N . CYS B 1 133 ? 11.445 0.645 -7.875 1 97.31 133 CYS B N 1
ATOM 2621 C CA . CYS B 1 133 ? 10.984 0.676 -6.488 1 97.31 133 CYS B CA 1
ATOM 2622 C C . CYS B 1 133 ? 12.102 0.279 -5.531 1 97.31 133 CYS B C 1
ATOM 2624 O O . CYS B 1 133 ? 12.898 -0.609 -5.84 1 97.31 133 CYS B O 1
ATOM 2626 N N . ASN B 1 134 ? 12.031 0.875 -4.34 1 95.62 134 ASN B N 1
ATOM 2627 C CA . ASN B 1 134 ? 13.102 0.679 -3.367 1 95.62 134 ASN B CA 1
ATOM 2628 C C . ASN B 1 134 ? 12.734 -0.382 -2.336 1 95.62 134 ASN B C 1
ATOM 2630 O O . ASN B 1 134 ? 13.586 -0.833 -1.568 1 95.62 134 ASN B O 1
ATOM 2634 N N . SER B 1 135 ? 11.508 -0.797 -2.334 1 96.44 135 SER B N 1
ATOM 2635 C CA . SER B 1 135 ? 11.016 -1.804 -1.397 1 96.44 135 SER B CA 1
ATOM 2636 C C . SER B 1 135 ? 9.719 -2.432 -1.892 1 96.44 135 SER B C 1
ATOM 2638 O O . SER B 1 135 ? 9.047 -1.873 -2.762 1 96.44 135 SER B O 1
ATOM 2640 N N . LEU B 1 136 ? 9.5 -3.602 -1.416 1 97.69 136 LEU B N 1
ATOM 2641 C CA . LEU B 1 136 ? 8.258 -4.316 -1.694 1 97.69 136 LEU B CA 1
ATOM 2642 C C . LEU B 1 136 ? 7.523 -4.656 -0.401 1 97.69 136 LEU B C 1
ATOM 2644 O O . LEU B 1 136 ? 8.109 -5.246 0.511 1 97.69 136 LEU B O 1
ATOM 2648 N N . MET B 1 137 ? 6.289 -4.227 -0.289 1 97.38 137 MET B N 1
ATOM 2649 C CA . MET B 1 137 ? 5.461 -4.48 0.887 1 97.38 137 MET B CA 1
ATOM 2650 C C . MET B 1 137 ? 4.305 -5.418 0.546 1 97.38 137 MET B C 1
ATOM 2652 O O . MET B 1 137 ? 3.795 -5.398 -0.576 1 97.38 137 MET B O 1
ATOM 2656 N N . TRP B 1 138 ? 3.859 -6.25 1.476 1 97.06 138 TRP B N 1
ATOM 2657 C CA . TRP B 1 138 ? 2.686 -7.102 1.321 1 97.06 138 TRP B CA 1
ATOM 2658 C C . TRP B 1 138 ? 2.117 -7.496 2.68 1 97.06 138 TRP B C 1
ATOM 2660 O O . TRP B 1 138 ? 2.752 -7.273 3.715 1 97.06 138 TRP B O 1
ATOM 2670 N N . GLY B 1 139 ? 0.912 -7.977 2.662 1 94.5 139 GLY B N 1
ATOM 2671 C CA . GLY B 1 139 ? 0.281 -8.492 3.867 1 94.5 139 GLY B CA 1
ATOM 2672 C C . GLY B 1 139 ? 0.386 -10 3.994 1 94.5 139 GLY B C 1
ATOM 2673 O O . GLY B 1 139 ? 0.501 -10.703 2.992 1 94.5 139 GLY B O 1
ATOM 2674 N N . VAL B 1 140 ? 0.351 -10.469 5.238 1 92.88 140 VAL B N 1
ATOM 2675 C CA . VAL B 1 140 ? 0.318 -11.891 5.551 1 92.88 140 VAL B CA 1
ATOM 2676 C C . VAL B 1 140 ? -0.524 -12.125 6.805 1 92.88 140 VAL B C 1
ATOM 2678 O O . VAL B 1 140 ? -0.464 -11.344 7.754 1 92.88 140 VAL B O 1
ATOM 2681 N N . SER B 1 141 ? -1.293 -13.18 6.77 1 90.44 141 SER B N 1
ATOM 2682 C CA . SER B 1 141 ? -2.105 -13.484 7.945 1 90.44 141 SER B CA 1
ATOM 2683 C C . SER B 1 141 ? -1.248 -14.008 9.094 1 90.44 141 SER B C 1
ATOM 2685 O O . SER B 1 141 ? -0.317 -14.789 8.867 1 90.44 141 SER B O 1
ATOM 2687 N N . ARG B 1 142 ? -1.627 -13.68 10.305 1 88.81 142 ARG B N 1
ATOM 2688 C CA . ARG B 1 142 ? -0.895 -14.102 11.5 1 88.81 142 ARG B CA 1
ATOM 2689 C C . ARG B 1 142 ? -0.878 -15.617 11.625 1 88.81 142 ARG B C 1
ATOM 2691 O O . ARG B 1 142 ? 0.101 -16.188 12.109 1 88.81 142 ARG B O 1
ATOM 2698 N N . TRP B 1 143 ? -1.915 -16.266 11.219 1 86.19 143 TRP B N 1
ATOM 2699 C CA . TRP B 1 143 ? -2.049 -17.703 11.367 1 86.19 143 TRP B CA 1
ATOM 2700 C C . TRP B 1 143 ? -1.231 -18.438 10.312 1 86.19 143 TRP B C 1
ATOM 2702 O O . TRP B 1 143 ? -1.028 -19.656 10.406 1 86.19 143 TRP B O 1
ATOM 2712 N N . ASN B 1 144 ? -0.841 -17.719 9.266 1 88.25 144 ASN B N 1
ATOM 2713 C CA . ASN B 1 144 ? -0.102 -18.328 8.164 1 88.25 144 ASN B CA 1
ATOM 2714 C C . ASN B 1 144 ? 1.366 -18.547 8.523 1 88.25 144 ASN B C 1
ATOM 2716 O O . ASN B 1 144 ? 2.252 -17.938 7.91 1 88.25 144 ASN B O 1
ATOM 2720 N N . PHE B 1 145 ? 1.653 -19.469 9.359 1 89.62 145 PHE B N 1
ATOM 2721 C CA . PHE B 1 145 ? 2.99 -19.703 9.898 1 89.62 145 PHE B CA 1
ATOM 2722 C C . PHE B 1 145 ? 3.951 -20.109 8.789 1 89.62 145 PHE B C 1
ATOM 2724 O O . PHE B 1 145 ? 5.109 -19.688 8.773 1 89.62 145 PHE B O 1
ATOM 2731 N N . GLY B 1 146 ? 3.453 -20.938 7.914 1 87.5 146 GLY B N 1
ATOM 2732 C CA . GLY B 1 146 ? 4.285 -21.359 6.797 1 87.5 146 GLY B CA 1
ATOM 2733 C C . GLY B 1 146 ? 4.73 -20.203 5.922 1 87.5 146 GLY B C 1
ATOM 2734 O O . GLY B 1 146 ? 5.91 -20.094 5.582 1 87.5 146 GLY B O 1
ATOM 2735 N N . GLY B 1 147 ? 3.779 -19.312 5.559 1 89.5 147 GLY B N 1
ATOM 2736 C CA . GLY B 1 147 ? 4.105 -18.141 4.762 1 89.5 147 GLY B CA 1
ATOM 2737 C C . GLY B 1 147 ? 5.086 -17.219 5.445 1 89.5 147 GLY B C 1
ATOM 2738 O O . GLY B 1 147 ? 6.055 -16.766 4.832 1 89.5 147 GLY B O 1
ATOM 2739 N N . LYS B 1 148 ? 4.871 -17.031 6.734 1 93.06 148 LYS B N 1
ATOM 2740 C CA . LYS B 1 148 ? 5.738 -16.125 7.496 1 93.06 148 LYS B CA 1
ATOM 2741 C C . LYS B 1 148 ? 7.168 -16.656 7.551 1 93.06 148 LYS B C 1
ATOM 2743 O O . LYS B 1 148 ? 8.125 -15.898 7.379 1 93.06 148 LYS B O 1
ATOM 2748 N N . THR B 1 149 ? 7.305 -17.906 7.777 1 91.75 149 THR B N 1
ATOM 2749 C CA . THR B 1 149 ? 8.625 -18.531 7.805 1 91.75 149 THR B CA 1
ATOM 2750 C C . THR B 1 149 ? 9.305 -18.422 6.445 1 91.75 149 THR B C 1
ATOM 2752 O O . THR B 1 149 ? 10.5 -18.125 6.367 1 91.75 149 THR B O 1
ATOM 2755 N N . PHE B 1 150 ? 8.531 -18.641 5.441 1 89.94 150 PHE B N 1
ATOM 2756 C CA . PHE B 1 150 ? 9.031 -18.516 4.074 1 89.94 150 PHE B CA 1
ATOM 2757 C C . PHE B 1 150 ? 9.586 -17.125 3.822 1 89.94 150 PHE B C 1
ATOM 2759 O O . PHE B 1 150 ? 10.703 -16.969 3.326 1 89.94 150 PHE B O 1
ATOM 2766 N N . TYR B 1 151 ? 8.844 -16.062 4.164 1 94.06 151 TYR B N 1
ATOM 2767 C CA . TYR B 1 151 ? 9.242 -14.688 3.91 1 94.06 151 TYR B CA 1
ATOM 2768 C C . TYR B 1 151 ? 10.438 -14.297 4.77 1 94.06 151 TYR B C 1
ATOM 2770 O O . TYR B 1 151 ? 11.312 -13.555 4.32 1 94.06 151 TYR B O 1
ATOM 2778 N N . GLN B 1 152 ? 10.438 -14.805 5.957 1 91.81 152 GLN B N 1
ATOM 2779 C CA . GLN B 1 152 ? 11.562 -14.531 6.848 1 91.81 152 GLN B CA 1
ATOM 2780 C C . GLN B 1 152 ? 12.859 -15.094 6.273 1 91.81 152 GLN B C 1
ATOM 2782 O O . GLN B 1 152 ? 13.914 -14.445 6.355 1 91.81 152 GLN B O 1
ATOM 2787 N N . LYS B 1 153 ? 12.766 -16.25 5.758 1 89.56 153 LYS B N 1
ATOM 2788 C CA . LYS B 1 153 ? 13.938 -16.875 5.156 1 89.56 153 LYS B CA 1
ATOM 2789 C C . LYS B 1 153 ? 14.453 -16.078 3.975 1 89.56 153 LYS B C 1
ATOM 2791 O O . LYS B 1 153 ? 15.648 -16.078 3.688 1 89.56 153 LYS B O 1
ATOM 2796 N N . LEU B 1 154 ? 13.586 -15.336 3.355 1 89.19 154 LEU B N 1
ATOM 2797 C CA . LEU B 1 154 ? 13.953 -14.5 2.219 1 89.19 154 LEU B CA 1
ATOM 2798 C C . LEU B 1 154 ? 14.562 -13.188 2.689 1 89.19 154 LEU B C 1
ATOM 2800 O O . LEU B 1 15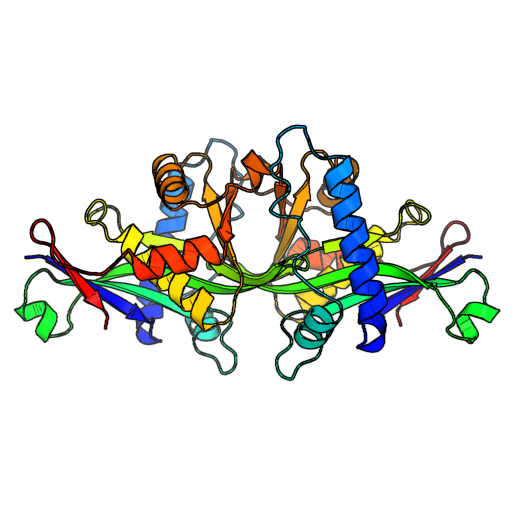4 ? 15.062 -12.406 1.877 1 89.19 154 LEU B O 1
ATOM 2804 N N . GLY B 1 155 ? 14.469 -12.922 3.975 1 91.12 155 GLY B N 1
ATOM 2805 C CA . GLY B 1 155 ? 15.031 -11.695 4.523 1 91.12 155 GLY B CA 1
ATOM 2806 C C . GLY B 1 155 ? 14.008 -10.594 4.688 1 91.12 155 GLY B C 1
ATOM 2807 O O . GLY B 1 155 ? 14.359 -9.43 4.891 1 91.12 155 GLY B O 1
ATOM 2808 N N . ALA B 1 156 ? 12.758 -10.945 4.578 1 94 156 ALA B N 1
ATOM 2809 C CA . ALA B 1 156 ? 11.703 -9.953 4.773 1 94 156 ALA B CA 1
ATOM 2810 C C . ALA B 1 156 ? 11.625 -9.523 6.234 1 94 156 ALA B C 1
ATOM 2812 O O . ALA B 1 156 ? 11.961 -10.289 7.137 1 94 156 ALA B O 1
ATOM 2813 N N . ILE B 1 157 ? 11.234 -8.312 6.402 1 91.69 157 ILE B N 1
ATOM 2814 C CA . ILE B 1 157 ? 11.016 -7.77 7.738 1 91.69 157 ILE B CA 1
ATOM 2815 C C . ILE B 1 157 ? 9.516 -7.695 8.023 1 91.69 157 ILE B C 1
ATOM 2817 O O . ILE B 1 157 ? 8.75 -7.203 7.195 1 91.69 157 ILE B O 1
ATOM 2821 N N . ASN B 1 158 ? 9.133 -8.234 9.148 1 93.38 158 ASN B N 1
ATOM 2822 C CA . ASN B 1 158 ? 7.766 -8.062 9.617 1 93.38 158 ASN B CA 1
ATOM 2823 C C . ASN B 1 158 ? 7.574 -6.719 10.32 1 93.38 158 ASN B C 1
ATOM 2825 O O . ASN B 1 158 ? 7.922 -6.574 11.492 1 93.38 158 ASN B O 1
ATOM 2829 N N . MET B 1 159 ? 6.957 -5.762 9.664 1 90.56 159 MET B N 1
ATOM 2830 C CA . MET B 1 159 ? 6.805 -4.406 10.188 1 90.56 159 MET B CA 1
ATOM 2831 C C . MET B 1 159 ? 5.871 -4.387 11.398 1 90.56 159 MET B C 1
ATOM 2833 O O . MET B 1 159 ? 6.055 -3.588 12.312 1 90.56 159 MET B O 1
ATOM 2837 N N . THR B 1 160 ? 4.934 -5.258 11.375 1 90.44 160 THR B N 1
ATOM 2838 C CA . THR B 1 160 ? 3.969 -5.32 12.469 1 90.44 160 THR B CA 1
ATOM 2839 C C . THR B 1 160 ? 4.629 -5.824 13.75 1 90.44 160 THR B C 1
ATOM 2841 O O . THR B 1 160 ? 4.473 -5.219 14.812 1 90.44 160 THR B O 1
ATOM 2844 N N . ASP B 1 161 ? 5.332 -6.82 13.617 1 84.44 161 ASP B N 1
ATOM 2845 C CA . ASP B 1 161 ? 5.961 -7.43 14.781 1 84.44 161 ASP B CA 1
ATOM 2846 C C . ASP B 1 161 ? 7.223 -6.672 15.188 1 84.44 161 ASP B C 1
ATOM 2848 O O . ASP B 1 161 ? 7.379 -6.289 16.344 1 84.44 161 ASP B O 1
ATOM 2852 N N . ARG B 1 162 ? 8.094 -6.312 14.25 1 80.81 162 ARG B N 1
ATOM 2853 C CA . ARG B 1 162 ? 9.422 -5.777 14.547 1 80.81 162 ARG B CA 1
ATOM 2854 C C . ARG B 1 162 ? 9.359 -4.27 14.789 1 80.81 162 ARG B C 1
ATOM 2856 O O . ARG B 1 162 ? 10.078 -3.742 15.633 1 80.81 162 ARG B O 1
ATOM 2863 N N . GLU B 1 163 ? 8.461 -3.611 14.047 1 78.56 163 GLU B N 1
ATOM 2864 C CA . GLU B 1 163 ? 8.43 -2.154 14.133 1 78.56 163 GLU B CA 1
ATOM 2865 C C . GLU B 1 163 ? 7.152 -1.669 14.812 1 78.56 163 GLU B C 1
ATOM 2867 O O . GLU B 1 163 ? 6.93 -0.463 14.938 1 78.56 163 GLU B O 1
ATOM 2872 N N . GLN B 1 164 ? 6.371 -2.621 15.266 1 86.12 164 GLN B N 1
ATOM 2873 C CA . GLN B 1 164 ? 5.141 -2.314 15.992 1 86.12 164 GLN B CA 1
ATOM 2874 C C . GLN B 1 164 ? 4.234 -1.402 15.164 1 86.12 164 GLN B C 1
ATOM 2876 O O . GLN B 1 164 ? 3.707 -0.415 15.68 1 86.12 164 GLN B O 1
ATOM 2881 N N . ARG B 1 165 ? 4.219 -1.696 13.945 1 89.44 165 ARG B N 1
ATOM 2882 C CA . ARG B 1 165 ? 3.367 -0.951 13.023 1 89.44 165 ARG B CA 1
ATOM 2883 C C . ARG B 1 165 ? 2.074 -1.708 12.742 1 89.44 165 ARG B C 1
ATOM 2885 O O . ARG B 1 165 ? 2.102 -2.898 12.43 1 89.44 165 ARG B O 1
ATOM 2892 N N . GLU B 1 166 ? 1.038 -1.07 12.961 1 92.75 166 GLU B N 1
ATOM 2893 C CA . GLU B 1 166 ? -0.276 -1.583 12.578 1 92.75 166 GLU B CA 1
ATOM 2894 C C . GLU B 1 166 ? -0.815 -0.866 11.344 1 92.75 166 GLU B C 1
ATOM 2896 O O . GLU B 1 166 ? -0.418 0.264 11.055 1 92.75 166 GLU B O 1
ATOM 2901 N N . PHE B 1 167 ? -1.659 -1.561 10.648 1 94.19 167 PHE B N 1
ATOM 2902 C CA . PHE B 1 167 ? -2.211 -0.971 9.438 1 94.19 167 PHE B CA 1
ATOM 2903 C C . PHE B 1 167 ? -3.725 -0.834 9.539 1 94.19 167 PHE B C 1
ATOM 2905 O O . PHE B 1 167 ? -4.402 -1.731 10.047 1 94.19 167 PHE B O 1
ATOM 2912 N N . MET B 1 168 ? -4.172 0.333 9.109 1 95.62 168 MET B N 1
ATOM 2913 C CA . MET B 1 168 ? -5.582 0.697 9.188 1 95.62 168 MET B CA 1
ATOM 2914 C C . MET B 1 168 ? -6.168 0.91 7.797 1 95.62 168 MET B C 1
ATOM 2916 O O . MET B 1 168 ? -5.434 1.139 6.836 1 95.62 168 MET B O 1
ATOM 2920 N N . THR B 1 169 ? -7.473 0.764 7.738 1 95.69 169 THR B N 1
ATOM 2921 C CA . THR B 1 169 ? -8.164 1.042 6.484 1 95.69 169 THR B CA 1
ATOM 2922 C C . THR B 1 169 ? -9.5 1.735 6.746 1 95.69 169 THR B C 1
ATOM 2924 O O . THR B 1 169 ? -10.094 1.563 7.809 1 95.69 169 THR B O 1
ATOM 2927 N N . LEU B 1 170 ? -9.867 2.576 5.938 1 96.06 170 LEU B N 1
ATOM 2928 C CA . LEU B 1 170 ? -11.18 3.225 5.898 1 96.06 170 LEU B CA 1
ATOM 2929 C C . LEU B 1 170 ? -11.883 2.949 4.574 1 96.06 170 LEU B C 1
ATOM 2931 O O . LEU B 1 170 ? -11.312 3.188 3.504 1 96.06 170 LEU B O 1
ATOM 2935 N N . ASN B 1 171 ? -13.078 2.406 4.66 1 94.12 171 ASN B N 1
ATOM 2936 C CA . ASN B 1 171 ? -13.758 1.985 3.436 1 94.12 171 ASN B CA 1
ATOM 2937 C C . ASN B 1 171 ? -14.484 3.15 2.766 1 94.12 171 ASN B C 1
ATOM 2939 O O . ASN B 1 171 ? -14.492 4.266 3.291 1 94.12 171 ASN B O 1
ATOM 2943 N N . HIS B 1 172 ? -15.047 2.869 1.621 1 95.38 172 HIS B N 1
ATOM 2944 C CA . HIS B 1 172 ? -15.672 3.873 0.771 1 95.38 172 HIS B CA 1
ATOM 2945 C C . HIS B 1 172 ? -16.812 4.586 1.503 1 95.38 172 HIS B C 1
ATOM 2947 O O . HIS B 1 172 ? -16.891 5.812 1.471 1 95.38 172 HIS B O 1
ATOM 2953 N N . GLU B 1 173 ? -17.609 3.85 2.178 1 94.5 173 GLU B N 1
ATOM 2954 C CA . GLU B 1 173 ? -18.766 4.406 2.887 1 94.5 173 GLU B CA 1
ATOM 2955 C C . GLU B 1 173 ? -18.328 5.379 3.975 1 94.5 173 GLU B C 1
ATOM 2957 O O . GLU B 1 173 ? -18.859 6.484 4.078 1 94.5 173 GLU B O 1
ATOM 2962 N N . LYS B 1 174 ? -17.406 4.992 4.754 1 95.06 174 LYS B N 1
ATOM 2963 C CA . LYS B 1 174 ? -16.938 5.82 5.859 1 95.06 174 LYS B CA 1
ATOM 2964 C C . LYS B 1 174 ? -16.172 7.047 5.344 1 95.06 174 LYS B C 1
ATOM 2966 O O . LYS B 1 174 ? -16.25 8.125 5.941 1 95.06 174 LYS B O 1
ATOM 2971 N N . MET B 1 175 ? -15.422 6.871 4.258 1 96.31 175 MET B N 1
ATOM 2972 C CA . MET B 1 175 ? -14.766 8.031 3.654 1 96.31 175 MET B CA 1
ATOM 2973 C C . MET B 1 175 ? -15.797 9.062 3.193 1 96.31 175 MET B C 1
ATOM 2975 O O . MET B 1 175 ? -15.633 10.258 3.439 1 96.31 175 MET B O 1
ATOM 2979 N N . THR B 1 176 ? -16.828 8.57 2.518 1 96.06 176 THR B N 1
ATOM 2980 C CA . THR B 1 176 ? -17.875 9.453 2.02 1 96.06 176 THR B CA 1
ATOM 2981 C C . THR B 1 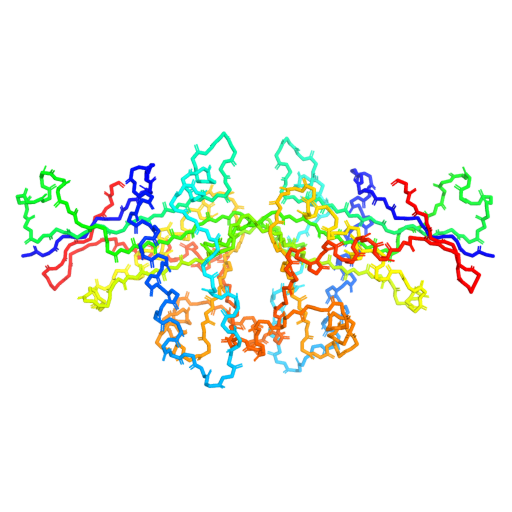176 ? -18.531 10.203 3.168 1 96.06 176 THR B C 1
ATOM 2983 O O . THR B 1 176 ? -18.734 11.422 3.094 1 96.06 176 THR B O 1
ATOM 2986 N N . LYS B 1 177 ? -18.828 9.5 4.215 1 94.25 177 LYS B N 1
ATOM 2987 C CA . LYS B 1 177 ? -19.438 10.109 5.391 1 94.25 177 LYS B CA 1
ATOM 2988 C C . LYS B 1 177 ? -18.547 11.188 5.992 1 94.25 177 LYS B C 1
ATOM 2990 O O . LYS B 1 177 ? -19.016 12.273 6.344 1 94.25 177 LYS B O 1
ATOM 2995 N N . MET B 1 178 ? -17.328 10.898 6.09 1 91.81 178 MET B N 1
ATOM 2996 C CA . MET B 1 178 ? -16.375 11.836 6.664 1 91.81 178 MET B CA 1
ATOM 2997 C C . MET B 1 178 ? -16.297 13.117 5.84 1 91.81 178 MET B C 1
ATOM 2999 O O . MET B 1 178 ? -16.297 14.211 6.395 1 91.81 178 MET B O 1
ATOM 3003 N N . VAL B 1 179 ? -16.188 12.938 4.547 1 91.81 179 VAL B N 1
ATOM 3004 C CA . VAL B 1 179 ? -16.047 14.078 3.648 1 91.81 179 VAL B CA 1
ATOM 3005 C C . VAL B 1 179 ? -17.281 14.977 3.744 1 91.81 179 VAL B C 1
ATOM 3007 O O . VAL B 1 179 ? -17.172 16.203 3.654 1 91.81 179 VAL B O 1
ATOM 3010 N N . GLU B 1 180 ? -18.344 14.375 4.055 1 90 180 GLU B N 1
ATOM 3011 C CA . GLU B 1 180 ? -19.594 15.125 4.172 1 90 180 GLU B CA 1
ATOM 3012 C C . GLU B 1 180 ? -19.703 15.797 5.539 1 90 180 GLU B C 1
ATOM 3014 O O . GLU B 1 180 ? -20.297 16.875 5.656 1 90 180 GLU B O 1
ATOM 3019 N N . GLU B 1 181 ? -19.109 15.25 6.512 1 85.69 181 GLU B N 1
ATOM 3020 C CA . GLU B 1 181 ? -19.359 15.68 7.887 1 85.69 181 GLU B CA 1
ATOM 3021 C C . GLU B 1 181 ? -18.297 16.688 8.344 1 85.69 181 GLU B C 1
ATOM 3023 O O . GLU B 1 181 ? -18.625 17.656 9.047 1 85.69 181 GLU B O 1
ATOM 3028 N N . TYR B 1 182 ? -17.062 16.438 7.996 1 80.06 182 TYR B N 1
ATOM 3029 C CA . TYR B 1 182 ? -16 17.312 8.5 1 80.06 182 TYR B CA 1
ATOM 3030 C C . TYR B 1 182 ? -15.75 18.484 7.559 1 80.06 182 TYR B C 1
ATOM 3032 O O . TYR B 1 182 ? -15.508 18.281 6.363 1 80.06 182 TYR B O 1
ATOM 3040 N N . GLN B 1 183 ? -16.062 19.641 8.102 1 81.19 183 GLN B N 1
ATOM 3041 C CA . GLN B 1 183 ? -15.875 20.859 7.336 1 81.19 183 GLN B CA 1
ATOM 3042 C C . GLN B 1 183 ? -15 21.859 8.094 1 81.19 183 GLN B C 1
ATOM 3044 O O . GLN B 1 183 ? -15.047 21.922 9.328 1 81.19 183 GLN B O 1
ATOM 3049 N N . PRO B 1 184 ? -14.164 22.453 7.211 1 82.56 184 PRO B N 1
ATOM 3050 C CA . PRO B 1 184 ? -13.43 23.531 7.875 1 82.56 184 PRO B CA 1
ATOM 3051 C C . PRO B 1 184 ? -14.344 24.594 8.484 1 82.56 184 PRO B C 1
ATOM 3053 O O . PRO B 1 184 ? -15.516 24.688 8.102 1 82.56 184 PRO B O 1
ATOM 3056 N N . GLY B 1 185 ? -13.773 25.219 9.5 1 81.5 185 GLY B N 1
ATOM 3057 C CA . GLY B 1 185 ? -14.578 26.25 10.133 1 81.5 185 GLY B CA 1
ATOM 3058 C C . GLY B 1 185 ? -13.852 26.969 11.258 1 81.5 185 GLY B C 1
ATOM 3059 O O . GLY B 1 185 ? -12.617 27 11.281 1 81.5 185 GLY B O 1
ATOM 3060 N N . ILE B 1 186 ? -14.672 27.703 11.961 1 79.44 186 ILE B N 1
ATOM 3061 C CA . ILE B 1 186 ? -14.141 28.531 13.031 1 79.44 186 ILE B CA 1
ATOM 3062 C C . ILE B 1 186 ? -14.5 27.922 14.383 1 79.44 186 ILE B C 1
ATOM 3064 O O . ILE B 1 186 ? -15.641 27.516 14.602 1 79.44 186 ILE B O 1
ATOM 3068 N N . SER B 1 187 ? -13.391 27.656 15.148 1 77.5 187 SER B N 1
ATOM 3069 C CA . SER B 1 187 ? -13.633 27.188 16.516 1 77.5 187 SER B CA 1
ATOM 3070 C C . SER B 1 187 ? -12.5 27.609 17.438 1 77.5 187 SER B C 1
ATOM 3072 O O . SER B 1 187 ? -11.328 27.438 17.125 1 77.5 187 SER B O 1
ATOM 3074 N N . GLY B 1 188 ? -12.883 28.188 18.641 1 78.31 188 GLY B N 1
ATOM 3075 C CA . GLY B 1 188 ? -11.938 28.453 19.719 1 78.31 188 GLY B CA 1
ATOM 3076 C C . GLY B 1 188 ? -10.789 29.344 19.297 1 78.31 188 GLY B C 1
ATOM 3077 O O . GLY B 1 188 ? -9.625 29.047 19.578 1 78.31 188 GLY B O 1
ATOM 3078 N N . GLY B 1 189 ? -11.023 30.391 18.438 1 83.69 189 GLY B N 1
ATOM 3079 C CA . GLY B 1 189 ? -9.992 31.312 18.016 1 83.69 189 GLY B CA 1
ATOM 3080 C C . GLY B 1 189 ? -9.18 30.781 16.844 1 83.69 189 GLY B C 1
ATOM 3081 O O . GLY B 1 189 ? -8.117 31.328 16.516 1 83.69 189 GLY B O 1
ATOM 3082 N N . VAL B 1 190 ? -9.609 29.719 16.312 1 87.25 190 VAL B N 1
ATOM 3083 C CA . VAL B 1 190 ? -8.922 29.125 15.172 1 87.25 190 VAL B CA 1
ATOM 3084 C C . VAL B 1 190 ? -9.875 29.062 13.977 1 87.25 190 VAL B C 1
ATOM 3086 O O . VAL B 1 190 ? -11.055 28.75 14.133 1 87.25 190 VAL B O 1
ATOM 3089 N N . GLU B 1 191 ? -9.391 29.469 12.875 1 90.44 191 GLU B N 1
ATOM 3090 C CA . GLU B 1 191 ? -10.125 29.281 11.625 1 90.44 191 GLU B CA 1
ATOM 3091 C C . GLU B 1 191 ? -9.352 28.391 10.656 1 90.44 191 GLU B C 1
ATOM 3093 O O . GLU B 1 191 ? -8.164 28.625 10.406 1 90.44 191 GLU B O 1
ATOM 3098 N N . ILE B 1 192 ? -10.023 27.359 10.172 1 89.69 192 ILE B N 1
ATOM 3099 C CA . ILE B 1 192 ? -9.445 26.469 9.164 1 89.69 192 ILE B CA 1
ATOM 3100 C C . ILE B 1 192 ? -10.047 26.766 7.797 1 89.69 192 ILE B C 1
ATOM 3102 O O . ILE B 1 192 ? -11.273 26.844 7.652 1 89.69 192 ILE B O 1
ATOM 3106 N N . LEU B 1 193 ? -9.172 26.953 6.758 1 91.12 193 LEU B N 1
ATOM 3107 C CA . LEU B 1 193 ? -9.578 27.297 5.402 1 91.12 193 LEU B CA 1
ATOM 3108 C C . LEU B 1 193 ? -8.953 26.344 4.387 1 91.12 193 LEU B C 1
ATOM 3110 O O . LEU B 1 193 ? -7.922 25.719 4.66 1 91.12 193 LEU B O 1
ATOM 3114 N N . TYR B 1 194 ? -9.703 26.219 3.236 1 91.12 194 TYR B N 1
ATOM 3115 C CA . TYR B 1 194 ? -9.133 25.531 2.082 1 91.12 194 TYR B CA 1
ATOM 3116 C C . TYR B 1 194 ? -8.633 26.531 1.046 1 91.12 194 TYR B C 1
ATOM 3118 O O . TYR B 1 194 ? -9.258 27.562 0.816 1 91.12 194 TYR B O 1
ATOM 3126 N N . ARG B 1 195 ? -7.465 26.266 0.594 1 89 195 ARG B N 1
ATOM 3127 C CA . ARG B 1 195 ? -6.98 27.016 -0.556 1 89 195 ARG B CA 1
ATOM 3128 C C . ARG B 1 195 ? -6.48 26.078 -1.654 1 89 195 ARG B C 1
ATOM 3130 O O . ARG B 1 195 ? -5.93 25.016 -1.367 1 89 195 ARG B O 1
#

Sequence (390 aa):
MVYYVIRKGRPDDCGALFRLVTETAEFSSQKKHPGSDDRDTTVETSEEILRRDAFSDRPQFSFFVVECYFSKEQLDRNDGEIIGFSTFNEMYSIYKGKSGYMSGMFVTSKHRGNSLAPVLFKTTAKACLDAGCNSLMWGVSRWNFGGKTFYQKLGAINMTDREQREFMTLNHEKMTKMVEEYQPGISGGVEILYRMVYYVIRKGRPDDCGALFRLVTETAEFSSQKKHPGSDDRDTTVETSEEILRRDAFSDRPQFSFFVVECYFSKEQLDRNDGEIIGFSTFNEMYSIYKGKSGYMSGMFVTSKHRGNSLAPVLFKTTAKACLDAGCNSLMWGVSRWNFGGKTFYQKLGAINMTDREQREFMTLNHEKMTKMVEEYQPGISGGVEILYR

Radius of gyration: 22.17 Å; Cα contacts (8 Å, |Δi|>4): 789; chains: 2; bounding box: 40×75×50 Å

Foldseek 3Di:
DKDKDKDWDDLVCLQVVQVQLVVVLVVCVVQDDDPDPSVVSDDPDDSVRQSCQCDPPHHQKIKMWMWMDPDPVCVVVVPTDTFWMWMWGWDADPVFGIAIEIADIDGHPVPPPPCVRVVRVVVRVVVGVVVVHRYYDYDDDPSPPVVVVVCVVVVDDDCCVPVVDDDDDDDPVRVVVCVVPDDFQDDDNDGDDDD/DKDKDKDWDDLVCLQVVQVQLVVVLVVCVVQDDDPDPSVVSDDPDDSVRQSCQCDPPHHQKIKMWMWMDPDVVCVVVVPTDTFWMWMWGWDADPVFGIAIEIADIDGHPVPPPPCVRVVRVVVRVVVGVVVVHRYYDYDDDPSPPVVVVVCVVVVDDDCCVPVVDDDDDDDPVRVVVCVVPDDFQDDDNDGDDDD

InterPro domains:
  IPR000182 GNAT domain [PF00583] (65-155)
  IPR000182 GNAT domain [PS51186] (4-180)
  IPR016181 Acyl-CoA N-acyltransferase [SSF55729] (4-162)
  IPR051016 Diverse Substrate Acetyltransferase [PTHR10545] (4-180)

Organism: Strongylocentrotus purpuratus (NCBI:txid7668)

Nearest PDB structures (foldseek):
  2g3t-assembly1_A  TM=8.911E-01  e=2.004E-16  Homo sapiens
  2q4v-assembly1_A  TM=9.228E-01  e=2.888E-15  Homo sapiens
  2b3u-assembly1_A  TM=8.769E-01  e=1.265E-15  Homo sapiens
  2b5g-assembly1_A  TM=8.803E-01  e=2.544E-15  Homo sapiens
  2b3v-assembly1_A  TM=8.406E-01  e=4.435E-14  Homo sapiens